Protein 8D27 (pdb70)

Structure (mmCIF, N/CA/C/O backbone):
data_8D27
#
_entry.id   8D27
#
_cell.length_a   44.818
_cell.length_b   78.217
_cell.length_c   73.530
_cell.angle_alpha   90.000
_cell.angle_beta   90.030
_cell.angle_gamma   90.000
#
_symmetry.space_group_name_H-M   'P 1 21 1'
#
loop_
_entity.id
_entity.type
_entity.pdbx_description
1 polymer Arginase
2 water water
#
loop_
_atom_site.group_PDB
_atom_site.id
_atom_site.type_symbol
_atom_site.label_a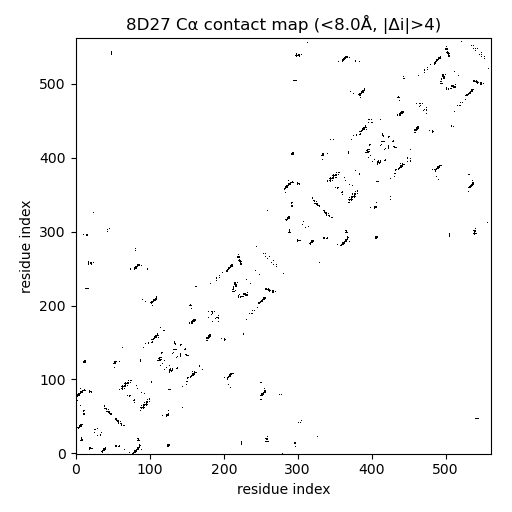tom_id
_atom_site.label_alt_id
_atom_site.label_comp_id
_atom_site.label_asym_id
_atom_site.label_entity_id
_atom_site.label_seq_id
_atom_site.pdbx_PDB_ins_code
_atom_site.Cartn_x
_atom_site.Cartn_y
_atom_site.Cartn_z
_atom_site.occupancy
_atom_site.B_iso_or_equiv
_atom_site.auth_seq_id
_atom_site.auth_comp_id
_atom_site.auth_asym_id
_atom_site.auth_atom_id
_atom_site.pdbx_PDB_model_num
ATOM 1 N N . LYS A 1 5 ? 36.270 24.115 68.757 1.00 32.30 501 LYS A N 1
ATOM 2 C CA . LYS A 1 5 ? 35.388 23.577 67.726 1.00 32.31 501 LYS A CA 1
ATOM 3 C C . LYS A 1 5 ? 34.516 24.684 67.145 1.00 34.80 501 LYS A C 1
ATOM 4 O O . LYS A 1 5 ? 33.953 25.491 67.885 1.00 38.92 501 LYS A O 1
ATOM 9 N N . ASN A 1 6 ? 34.401 24.714 65.817 1.00 36.99 502 ASN A N 1
ATOM 10 C CA . ASN A 1 6 ? 33.734 25.807 65.127 1.00 36.68 502 ASN A CA 1
ATOM 11 C C . ASN A 1 6 ? 32.978 25.292 63.912 1.00 36.34 502 ASN A C 1
ATOM 12 O O . ASN A 1 6 ? 33.292 24.239 63.354 1.00 36.00 502 ASN A O 1
ATOM 23 N N . VAL A 1 7 ? 31.974 26.065 63.507 1.00 33.91 503 VAL A N 1
ATOM 24 C CA . VAL A 1 7 ? 31.318 25.905 62.213 1.00 32.88 503 VAL A CA 1
ATOM 25 C C . VAL A 1 7 ? 30.802 27.273 61.788 1.00 32.03 503 VAL A C 1
ATOM 26 O O . VAL A 1 7 ? 30.075 27.932 62.537 1.00 29.29 503 VAL A O 1
ATOM 39 N N . LEU A 1 8 ? 31.190 27.706 60.592 1.00 30.43 504 LEU A N 1
ATOM 40 C CA . LEU A 1 8 ? 30.801 29.006 60.063 1.00 29.56 504 LEU A CA 1
ATOM 41 C C . LEU A 1 8 ? 29.620 28.823 59.117 1.00 30.72 504 LEU A C 1
ATOM 42 O O . LEU A 1 8 ? 29.696 28.042 58.158 1.00 31.44 504 LEU A O 1
ATOM 58 N N . ILE A 1 9 ? 28.535 29.542 59.391 1.00 30.13 505 ILE A N 1
ATOM 59 C CA . ILE A 1 9 ? 27.285 29.413 58.654 1.00 31.08 505 ILE A CA 1
ATOM 60 C C . ILE A 1 9 ? 26.848 30.809 58.232 1.00 29.44 505 ILE A C 1
ATOM 61 O O . ILE A 1 9 ? 26.497 31.639 59.078 1.00 27.77 505 ILE A O 1
ATOM 77 N N . GLY A 1 10 ? 26.878 31.070 56.929 1.00 30.06 506 GLY A N 1
ATOM 78 C CA . GLY A 1 10 ? 26.388 32.319 56.392 1.00 27.83 506 GLY A CA 1
ATOM 79 C C . GLY A 1 10 ? 24.937 32.214 55.961 1.00 29.55 506 GLY A C 1
ATOM 80 O O . GLY A 1 10 ? 24.475 31.171 55.512 1.00 28.26 506 GLY A O 1
ATOM 84 N N . VAL A 1 11 ? 24.217 33.320 56.121 1.00 30.38 507 VAL A N 1
ATOM 85 C CA . VAL A 1 11 ? 22.803 33.405 55.779 1.00 30.17 507 VAL A CA 1
ATOM 86 C C . VAL A 1 11 ? 22.646 34.574 54.820 1.00 29.29 507 VAL A C 1
ATOM 87 O O . VAL A 1 11 ? 22.733 35.738 55.232 1.00 29.10 507 VAL A O 1
ATOM 100 N N . GLN A 1 12 ? 22.412 34.271 53.543 1.00 28.92 508 GLN A N 1
ATOM 101 C CA . GLN A 1 12 ? 22.307 35.303 52.514 1.00 27.28 508 GLN A CA 1
ATOM 102 C C . GLN A 1 12 ? 20.869 35.813 52.474 1.00 27.62 508 GLN A C 1
ATOM 103 O O . GLN A 1 12 ? 20.046 35.395 51.657 1.00 26.95 508 GLN A O 1
ATOM 117 N N . THR A 1 13 ? 20.569 36.746 53.376 1.00 28.24 509 THR A N 1
ATOM 118 C CA . THR A 1 13 ? 19.251 37.359 53.402 1.00 27.61 509 THR A CA 1
ATOM 119 C C . THR A 1 13 ? 19.367 38.812 53.831 1.00 28.07 509 THR A C 1
ATOM 120 O O . THR A 1 13 ? 20.326 39.216 54.492 1.00 25.42 509 THR A O 1
ATOM 131 N N . ASN A 1 14 ? 18.366 39.598 53.428 1.00 26.98 510 ASN A N 1
ATOM 132 C CA . ASN A 1 14 ? 18.233 40.983 53.860 1.00 26.15 510 ASN A CA 1
ATOM 133 C C . ASN A 1 14 ? 16.766 41.346 54.056 1.00 24.80 510 ASN A C 1
ATOM 134 O O . ASN A 1 14 ? 16.433 42.535 54.127 1.00 24.53 510 ASN A O 1
ATOM 145 N N . LEU A 1 15 ? 15.885 40.351 54.143 1.00 27.42 511 LEU A N 1
ATOM 146 C CA . LEU A 1 15 ? 14.451 40.584 54.243 1.00 27.73 511 LEU A CA 1
ATOM 147 C C . LEU A 1 15 ? 14.027 41.065 55.622 1.00 26.95 511 LEU A C 1
ATOM 148 O O . LEU A 1 15 ? 12.830 41.284 55.846 1.00 25.82 511 LEU A O 1
ATOM 164 N N . GLY A 1 16 ? 14.968 41.223 56.546 1.00 27.65 512 GLY A N 1
ATOM 165 C CA . GLY A 1 16 ? 14.686 41.887 57.798 1.00 27.34 512 GLY A CA 1
ATOM 166 C C . GLY A 1 16 ? 14.961 43.371 57.688 1.00 29.56 512 GLY A C 1
ATOM 167 O O . GLY A 1 16 ? 14.148 44.192 58.114 1.00 25.79 512 GLY A O 1
ATOM 171 N N . VAL A 1 17 ? 16.107 43.724 57.104 1.00 25.48 513 VAL A N 1
ATOM 172 C CA . VAL A 1 17 ? 16.460 45.131 56.958 1.00 25.73 513 VAL A CA 1
ATOM 173 C C . VAL A 1 17 ? 15.801 45.734 55.725 1.00 24.55 513 VAL A C 1
ATOM 174 O O . VAL A 1 17 ? 15.550 46.945 55.680 1.00 23.64 513 VAL A O 1
ATOM 187 N N . ASN A 1 18 ? 15.508 44.916 54.714 1.00 25.62 514 ASN A N 1
ATOM 188 C CA . ASN A 1 18 ? 14.850 45.382 53.495 1.00 24.33 514 ASN A CA 1
ATOM 189 C C . ASN A 1 18 ? 15.638 46.527 52.858 1.00 24.89 514 ASN A C 1
ATOM 190 O O . ASN A 1 18 ? 15.093 47.569 52.493 1.00 24.13 514 ASN A O 1
ATOM 201 N N . LYS A 1 19 ? 16.947 46.325 52.746 1.00 26.68 515 LYS A N 1
ATOM 202 C CA . LYS A 1 19 ? 17.832 47.200 51.995 1.00 26.45 515 LYS A CA 1
ATOM 203 C C . LYS A 1 19 ? 18.884 46.280 51.392 1.00 26.75 515 LYS A C 1
ATOM 204 O O . LYS A 1 19 ? 19.326 45.336 52.057 1.00 26.64 515 LYS A O 1
ATOM 223 N N . THR A 1 20 ? 19.275 46.548 50.148 1.00 25.72 516 THR A N 1
ATOM 224 C CA . THR A 1 20 ? 20.102 45.615 49.391 1.00 27.66 516 THR A CA 1
ATOM 225 C C . THR A 1 20 ? 21.570 45.709 49.796 1.00 24.74 516 THR A C 1
ATOM 226 O O . THR A 1 20 ? 22.144 46.801 49.838 1.00 24.55 516 THR A O 1
ATOM 237 N N . GLY A 1 21 ? 22.179 44.556 50.078 1.00 26.08 517 GLY A N 1
ATOM 238 C CA . GLY A 1 21 ? 23.592 44.503 50.390 1.00 27.19 517 GLY A CA 1
ATOM 239 C C . GLY A 1 21 ? 23.987 43.360 51.304 1.00 25.88 517 GLY A C 1
ATOM 240 O O . GLY A 1 21 ? 24.848 42.548 50.953 1.00 25.61 517 GLY A O 1
ATOM 244 N N . THR A 1 22 ? 23.361 43.282 52.482 1.00 28.03 518 THR A N 1
ATOM 245 C CA . THR A 1 22 ? 23.798 42.319 53.488 1.00 26.59 518 THR A CA 1
ATOM 246 C C . THR A 1 22 ? 23.603 40.875 53.043 1.00 26.11 518 THR A C 1
ATOM 247 O O . THR A 1 22 ? 24.302 39.988 53.546 1.00 25.68 518 THR A O 1
ATOM 258 N N . GLU A 1 23 ? 22.668 40.611 52.126 1.00 26.62 519 GLU A N 1
ATOM 259 C CA . GLU A 1 23 ? 22.499 39.248 51.636 1.00 27.06 519 GLU A CA 1
ATOM 260 C C . GLU A 1 23 ? 23.726 38.773 50.870 1.00 25.84 519 GLU A C 1
ATOM 261 O O . GLU A 1 23 ? 23.927 37.563 50.730 1.00 25.78 519 GLU A O 1
ATOM 273 N N . PHE A 1 24 ? 24.548 39.698 50.381 1.00 26.35 520 PHE A N 1
ATOM 274 C CA . PHE A 1 24 ? 25.816 39.373 49.745 1.00 27.78 520 PHE A CA 1
ATOM 275 C C . PHE A 1 24 ? 26.992 39.529 50.700 1.00 27.00 520 PHE A C 1
ATOM 276 O O . PHE A 1 24 ? 28.146 39.430 50.273 1.00 26.96 520 PHE A O 1
ATOM 293 N N . GLY A 1 25 ? 26.725 39.782 51.978 1.00 26.79 521 GLY A N 1
ATOM 294 C CA . GLY A 1 25 ? 27.763 39.874 52.973 1.00 29.07 521 GLY A CA 1
ATOM 295 C C . GLY A 1 25 ? 28.629 38.633 52.997 1.00 27.95 521 GLY A C 1
ATOM 296 O O . GLY A 1 25 ? 29.837 38.691 52.752 1.00 28.52 521 GLY A O 1
ATOM 300 N N . PRO A 1 26 ? 28.023 37.476 53.281 1.00 26.57 522 PRO A N 1
ATOM 301 C CA . PRO A 1 26 ? 28.811 36.231 53.271 1.00 27.51 522 PRO A CA 1
ATOM 302 C C . PRO A 1 26 ? 29.571 36.041 51.970 1.00 29.13 522 PRO A C 1
ATOM 303 O O . PRO A 1 26 ? 30.761 35.698 51.979 1.00 29.18 522 PRO A O 1
ATOM 314 N N . ASP A 1 27 ? 28.904 36.278 50.840 1.00 28.88 523 ASP A N 1
ATOM 315 C CA . ASP A 1 27 ? 29.546 36.140 49.540 1.00 27.92 523 ASP A CA 1
ATOM 316 C C . ASP A 1 27 ? 30.837 36.946 49.482 1.00 29.07 523 ASP A C 1
ATOM 317 O O . ASP A 1 27 ? 31.920 36.400 49.244 1.00 31.98 523 ASP A O 1
ATOM 326 N N . ASP A 1 28 ? 30.739 38.254 49.727 1.00 28.12 524 ASP A N 1
ATOM 327 C CA . ASP A 1 28 ? 31.912 39.114 49.659 1.00 30.13 524 ASP A CA 1
ATOM 328 C C . ASP A 1 28 ? 33.025 38.645 50.584 1.00 31.75 524 ASP A C 1
ATOM 329 O O . ASP A 1 28 ? 34.188 38.998 50.363 1.00 33.34 524 ASP A O 1
ATOM 338 N N . LEU A 1 29 ? 32.701 37.866 51.613 1.00 32.08 525 LEU A N 1
ATOM 339 C CA . LEU A 1 29 ? 33.724 37.370 52.521 1.00 34.31 525 LEU A CA 1
ATOM 340 C C . LEU A 1 29 ? 34.375 36.094 52.011 1.00 34.17 525 LEU A C 1
ATOM 341 O O . LEU A 1 29 ? 35.576 35.893 52.225 1.00 36.01 525 LEU A O 1
ATOM 357 N N . ILE A 1 30 ? 33.615 35.227 51.336 1.00 36.77 526 ILE A N 1
ATOM 358 C CA . ILE A 1 30 ? 34.228 34.065 50.703 1.00 39.03 526 ILE A CA 1
ATOM 359 C C . ILE A 1 30 ? 35.200 34.515 49.627 1.00 36.41 526 ILE A C 1
ATOM 360 O O . ILE A 1 30 ? 36.246 33.886 49.413 1.00 37.48 526 ILE A O 1
ATOM 376 N N . GLN A 1 31 ? 34.881 35.614 48.946 1.00 37.23 527 GLN A N 1
ATOM 377 C CA . GLN A 1 31 ? 35.719 36.122 47.870 1.00 37.40 527 GLN A CA 1
ATOM 378 C C . GLN A 1 31 ? 36.918 36.890 48.407 1.00 36.78 527 GLN A C 1
ATOM 379 O O . GLN A 1 31 ? 38.053 36.663 47.975 1.00 36.94 527 GLN A O 1
ATOM 393 N N . ALA A 1 32 ? 36.681 37.809 49.344 1.00 34.25 528 ALA A N 1
ATOM 394 C CA . ALA A 1 32 ? 37.742 38.686 49.820 1.00 31.82 528 ALA A CA 1
ATOM 395 C C . ALA A 1 32 ? 38.671 37.991 50.806 1.00 30.74 528 ALA A C 1
ATOM 396 O O . ALA A 1 32 ? 39.859 38.324 50.868 1.00 27.90 528 ALA A O 1
ATOM 403 N N . TYR A 1 33 ? 38.160 37.039 51.581 1.00 34.02 529 TYR A N 1
ATOM 404 C CA . TYR A 1 33 ? 38.957 36.308 52.569 1.00 33.81 529 TYR A CA 1
ATOM 405 C C . TYR A 1 33 ? 38.619 34.828 52.461 1.00 34.17 529 TYR A C 1
ATOM 406 O O . TYR A 1 33 ? 37.948 34.256 53.329 1.00 34.26 529 TYR A O 1
ATOM 424 N N . PRO A 1 34 ? 39.078 34.169 51.392 1.00 34.79 530 PRO A N 1
ATOM 425 C CA . PRO A 1 34 ? 38.715 32.760 51.181 1.00 35.99 530 PRO A CA 1
ATOM 426 C C . PRO A 1 34 ? 39.311 31.838 52.231 1.00 35.27 530 PRO A C 1
ATOM 427 O O . PRO A 1 34 ? 38.616 30.972 52.769 1.00 37.18 530 PRO A O 1
ATOM 438 N N . ASP A 1 35 ? 40.595 32.021 52.542 1.00 33.06 531 ASP A N 1
ATOM 439 C CA . ASP A 1 35 ? 41.247 31.165 53.525 1.00 34.11 531 ASP A CA 1
ATOM 440 C C . ASP A 1 35 ? 40.560 31.212 54.882 1.00 33.53 531 ASP A C 1
ATOM 441 O O . ASP A 1 35 ? 40.856 30.369 55.737 1.00 30.72 531 ASP A O 1
ATOM 450 N N . THR A 1 36 ? 39.649 32.161 55.093 1.00 36.43 532 THR A N 1
ATOM 451 C CA . THR A 1 36 ? 38.854 32.241 56.310 1.00 38.07 532 THR A CA 1
ATOM 452 C C . THR A 1 36 ? 37.415 31.779 56.116 1.00 38.02 532 THR A C 1
ATOM 453 O O . THR A 1 36 ? 36.866 31.113 56.998 1.00 38.42 532 THR A O 1
ATOM 464 N N . PHE A 1 37 ? 36.792 32.099 54.976 1.00 39.53 533 PHE A N 1
ATOM 465 C CA . PHE A 1 37 ? 35.356 31.938 54.812 1.00 41.35 533 PHE A CA 1
ATOM 466 C C . PHE A 1 37 ? 34.926 30.994 53.699 1.00 42.65 533 PHE A C 1
ATOM 467 O O . PHE A 1 37 ? 33.721 30.751 53.561 1.00 41.58 533 PHE A O 1
ATOM 484 N N . ASP A 1 38 ? 35.854 30.461 52.902 1.00 46.36 534 ASP A N 1
ATOM 485 C CA . ASP A 1 38 ? 35.462 29.817 51.650 1.00 47.30 534 ASP A CA 1
ATOM 486 C C . ASP A 1 38 ? 34.772 28.472 51.849 1.00 47.67 534 ASP A C 1
ATOM 487 O O . ASP A 1 38 ? 34.067 28.018 50.940 1.00 47.89 534 ASP A O 1
ATOM 496 N N . GLU A 1 39 ? 34.943 27.826 53.002 1.00 46.16 535 GLU A N 1
ATOM 497 C CA . GLU A 1 39 ? 34.283 26.561 53.291 1.00 46.24 535 GLU A CA 1
ATOM 498 C C . GLU A 1 39 ? 33.027 26.749 54.136 1.00 42.40 535 GLU A C 1
ATOM 499 O O . GLU A 1 39 ? 32.505 25.780 54.696 1.00 40.45 535 GLU A O 1
ATOM 511 N N . MET A 1 40 ? 32.531 27.979 54.215 1.00 41.06 536 MET A N 1
ATOM 512 C CA . MET A 1 40 ? 31.358 28.296 55.020 1.00 37.84 536 MET A CA 1
ATOM 513 C C . MET A 1 40 ? 30.129 27.561 54.505 1.00 34.23 536 MET A C 1
ATOM 514 O O . MET A 1 40 ? 29.887 27.511 53.297 1.00 35.63 536 MET A O 1
ATOM 528 N N . GLU A 1 41 ? 29.361 26.967 55.421 1.00 32.05 537 GLU A N 1
ATOM 529 C CA . GLU A 1 41 ? 28.033 26.485 55.059 1.00 31.64 537 GLU A CA 1
ATOM 530 C C . GLU A 1 41 ? 27.138 27.690 54.798 1.00 30.85 537 GLU A C 1
ATOM 531 O O . GLU A 1 41 ? 27.339 28.757 55.373 1.00 31.13 537 GLU A O 1
ATOM 543 N N . LEU A 1 42 ? 26.150 27.527 53.923 1.00 31.71 538 LEU A N 1
ATOM 544 C CA . LEU A 1 42 ? 25.292 28.639 53.538 1.00 32.23 538 LEU A CA 1
ATOM 545 C C . LEU A 1 42 ? 23.827 28.263 53.714 1.00 31.10 538 LEU A C 1
ATOM 546 O O . LEU A 1 42 ? 23.462 27.085 53.680 1.00 30.95 538 LEU A O 1
ATOM 562 N N . ILE A 1 43 ? 22.996 29.286 53.911 1.00 31.13 539 ILE A N 1
ATOM 563 C CA . ILE A 1 43 ? 21.543 29.144 53.974 1.00 31.40 539 ILE A CA 1
ATOM 564 C C . ILE A 1 43 ? 20.933 30.216 53.079 1.00 28.88 539 ILE A C 1
ATOM 565 O O . ILE A 1 43 ? 21.134 31.414 53.314 1.00 28.60 539 ILE A O 1
ATOM 581 N N . SER A 1 44 ? 20.189 29.790 52.062 1.00 28.64 540 SER A N 1
ATOM 582 C CA . SER A 1 44 ? 19.574 30.692 51.100 1.00 28.68 540 SER A CA 1
ATOM 583 C C . SER A 1 44 ? 18.123 30.979 51.475 1.00 28.89 540 SER A C 1
ATOM 584 O O . SER A 1 44 ? 17.547 30.359 52.372 1.00 28.59 540 SER A O 1
ATOM 592 N N . VAL A 1 45 ? 17.529 31.924 50.757 1.00 30.75 541 VAL A N 1
ATOM 593 C CA . VAL A 1 45 ? 16.155 32.342 51.009 1.00 31.79 541 VAL A CA 1
ATOM 594 C C . VAL A 1 45 ? 15.219 31.499 50.152 1.00 28.50 541 VAL A C 1
ATOM 595 O O . VAL A 1 45 ? 15.299 31.525 48.920 1.00 29.62 541 VAL A O 1
ATOM 608 N N . GLU A 1 46 ? 14.335 30.748 50.806 1.00 27.90 542 GLU A N 1
ATOM 609 C CA . GLU A 1 46 ? 13.237 30.052 50.142 1.00 30.03 542 GLU A CA 1
ATOM 610 C C . GLU A 1 46 ? 12.013 30.956 50.251 1.00 29.33 542 GLU A C 1
ATOM 611 O O . GLU A 1 46 ? 11.324 30.965 51.275 1.00 28.98 542 GLU A O 1
ATOM 623 N N . ARG A 1 47 ? 11.749 31.723 49.196 1.00 30.38 543 ARG A N 1
ATOM 624 C CA . ARG A 1 47 ? 10.702 32.736 49.244 1.00 27.38 543 ARG A CA 1
ATOM 625 C C . ARG A 1 47 ? 9.355 32.109 49.585 1.00 27.94 543 ARG A C 1
ATOM 626 O O . ARG A 1 47 ? 9.055 30.973 49.205 1.00 25.00 543 ARG A O 1
ATOM 647 N N . GLN A 1 48 ? 8.539 32.868 50.319 1.00 28.83 544 GLN A N 1
ATOM 648 C CA . GLN A 1 48 ? 7.278 32.383 50.853 1.00 27.82 544 GLN A CA 1
ATOM 649 C C . GLN A 1 48 ? 6.165 33.379 50.569 1.00 27.27 544 GLN A C 1
ATOM 650 O O . GLN A 1 48 ? 6.399 34.585 50.467 1.00 26.47 544 GLN A O 1
ATOM 664 N N . LYS A 1 49 ? 4.945 32.857 50.459 1.00 28.68 545 LYS A N 1
ATOM 665 C CA . LYS A 1 49 ? 3.770 33.708 50.320 1.00 27.47 545 LYS A CA 1
ATOM 666 C C . LYS A 1 49 ? 3.699 34.679 51.490 1.00 28.87 545 LYS A C 1
ATOM 667 O O . LYS A 1 49 ? 3.842 34.284 52.650 1.00 29.12 545 LYS A O 1
ATOM 686 N N . GLU A 1 50 ? 3.469 35.952 51.182 1.00 28.90 546 GLU A N 1
ATOM 687 C CA . GLU A 1 50 ? 3.469 37.017 52.172 1.00 28.12 546 GLU A CA 1
ATOM 688 C C . GLU A 1 50 ? 2.122 37.729 52.187 1.00 27.29 546 GLU A C 1
ATOM 689 O O . GLU A 1 50 ? 1.267 37.522 51.322 1.00 27.26 546 GLU A O 1
ATOM 701 N N . ASP A 1 51 ? 1.946 38.578 53.196 1.00 29.09 547 ASP A N 1
ATOM 702 C CA . ASP A 1 51 ? 0.836 39.522 53.269 1.00 29.42 547 ASP A CA 1
ATOM 703 C C . ASP A 1 51 ? 1.443 40.913 53.105 1.00 30.44 547 ASP A C 1
ATOM 704 O O . ASP A 1 51 ? 1.721 41.615 54.080 1.00 30.94 547 ASP A O 1
ATOM 713 N N . PHE A 1 52 ? 1.660 41.308 51.851 1.00 29.51 548 PHE A N 1
ATOM 714 C CA . PHE A 1 52 ? 2.271 42.598 51.561 1.00 29.90 548 PHE A CA 1
ATOM 715 C C . PHE A 1 52 ? 1.387 43.769 51.954 1.00 30.17 548 PHE A C 1
ATOM 716 O O . PHE A 1 52 ? 1.804 44.921 51.785 1.00 28.82 548 PHE A O 1
ATOM 733 N N . ASN A 1 53 ? 0.187 43.509 52.462 1.00 32.58 549 ASN A N 1
ATOM 734 C CA . ASN A 1 53 ? -0.621 44.543 53.087 1.00 32.57 549 ASN A CA 1
ATOM 735 C C . ASN A 1 53 ? -0.270 44.744 54.551 1.00 32.26 549 ASN A C 1
ATOM 736 O O . ASN A 1 53 ? -0.595 45.792 55.119 1.00 32.22 549 ASN A O 1
ATOM 747 N N . ASP A 1 54 ? 0.379 43.762 55.172 1.00 28.91 550 ASP A N 1
ATOM 748 C CA . ASP A 1 54 ? 0.919 43.912 56.520 1.00 28.92 550 ASP A CA 1
ATOM 749 C C . ASP A 1 54 ? 2.303 44.532 56.388 1.00 27.23 550 ASP A C 1
ATOM 750 O O . ASP A 1 54 ? 3.310 43.837 56.248 1.00 28.05 550 ASP A O 1
ATOM 759 N N . LYS A 1 55 ? 2.354 45.860 56.426 1.00 26.49 551 LYS A N 1
ATOM 760 C CA . LYS A 1 55 ? 3.595 46.594 56.219 1.00 27.67 551 LYS A CA 1
ATOM 761 C C . LYS A 1 55 ? 4.314 46.916 57.520 1.00 26.74 551 LYS A C 1
ATOM 762 O O . LYS A 1 55 ? 5.308 47.649 57.499 1.00 25.23 551 LYS A O 1
ATOM 781 N N . LYS A 1 56 ? 3.834 46.398 58.646 1.00 28.41 552 LYS A N 1
ATOM 782 C CA . LYS A 1 56 ? 4.544 46.486 59.912 1.00 26.58 552 LYS A CA 1
ATOM 783 C C . LYS A 1 56 ? 5.286 45.201 60.248 1.00 25.46 552 LYS A C 1
ATOM 784 O O . LYS A 1 56 ? 5.962 45.140 61.277 1.00 26.98 552 LYS A O 1
ATOM 803 N N . LEU A 1 57 ? 5.185 44.179 59.396 1.00 26.15 553 LEU A N 1
ATOM 804 C CA . LEU A 1 57 ? 5.798 42.873 59.609 1.00 26.25 553 LEU A CA 1
ATOM 805 C C . LEU A 1 57 ? 6.178 42.330 58.229 1.00 26.74 553 LEU A C 1
ATOM 806 O O . LEU A 1 57 ? 5.641 41.340 57.734 1.00 27.16 553 LEU A O 1
ATOM 822 N N . LYS A 1 58 ? 7.142 42.996 57.596 1.00 26.93 554 LYS A N 1
ATOM 823 C CA . LYS A 1 58 ? 7.439 42.765 56.188 1.00 26.39 554 LYS A CA 1
ATOM 824 C C . LYS A 1 58 ? 8.223 41.475 55.991 1.00 26.84 554 LYS A C 1
ATOM 825 O O . LYS A 1 58 ? 9.225 41.232 56.670 1.00 26.34 554 LYS A O 1
ATOM 844 N N . PHE A 1 59 ? 7.769 40.657 55.043 1.00 26.97 555 PHE A N 1
ATOM 845 C CA . PHE A 1 59 ? 8.368 39.352 54.777 1.00 26.21 555 PHE A CA 1
ATOM 846 C C . PHE A 1 59 ? 8.344 38.486 56.033 1.00 27.52 555 PHE A C 1
ATOM 847 O O . PHE A 1 59 ? 9.359 37.927 56.453 1.00 29.26 555 PHE A O 1
ATOM 864 N N . LYS A 1 60 ? 7.159 38.378 56.636 1.00 28.49 556 LYS A N 1
ATOM 865 C CA . LYS A 1 60 ? 7.013 37.575 57.844 1.00 28.89 556 LYS A CA 1
ATOM 866 C C . LYS A 1 60 ? 7.358 36.117 57.570 1.00 29.35 556 LYS A C 1
ATOM 867 O O . LYS A 1 60 ? 8.269 35.553 58.180 1.00 29.80 556 LYS A O 1
ATOM 886 N N . ASN A 1 61 ? 6.626 35.488 56.651 1.00 30.54 557 ASN A N 1
ATOM 887 C CA . ASN A 1 61 ? 6.765 34.049 56.453 1.00 30.59 557 ASN A CA 1
ATOM 888 C C . ASN A 1 61 ? 8.131 33.691 55.880 1.00 29.72 557 ASN A C 1
ATOM 889 O O . ASN A 1 61 ? 8.710 32.662 56.241 1.00 28.77 557 ASN A O 1
ATOM 900 N N . THR A 1 62 ? 8.672 34.533 54.997 1.00 31.47 558 THR A N 1
ATOM 901 C CA . THR A 1 62 ? 9.981 34.247 54.415 1.00 32.07 558 THR A CA 1
ATOM 902 C C . THR A 1 62 ? 11.080 34.323 55.469 1.00 32.03 558 THR A C 1
ATOM 903 O O . THR A 1 62 ? 11.905 33.408 55.594 1.00 32.44 558 THR A O 1
ATOM 914 N N . VAL A 1 63 ? 11.117 35.424 56.222 1.00 29.91 559 VAL A N 1
ATOM 915 C CA . VAL A 1 63 ? 12.095 35.567 57.294 1.00 29.21 559 VAL A CA 1
ATOM 916 C C . VAL A 1 63 ? 11.923 34.453 58.317 1.00 27.86 559 VAL A C 1
ATOM 917 O O . VAL A 1 63 ? 12.899 33.943 58.879 1.00 28.70 559 VAL A O 1
ATOM 930 N N . LEU A 1 64 ? 10.681 34.038 58.553 1.00 30.33 560 LEU A N 1
ATOM 931 C CA . LEU A 1 64 ? 10.423 32.990 59.532 1.00 28.80 560 LEU A CA 1
ATOM 932 C C . LEU A 1 64 ? 10.954 31.644 59.058 1.00 29.72 560 LEU A C 1
ATOM 933 O O . LEU A 1 64 ? 11.554 30.904 59.842 1.00 30.90 560 LEU A O 1
ATOM 949 N N . ASP A 1 65 ? 10.745 31.304 57.785 1.00 29.10 561 ASP A N 1
ATOM 950 C CA . ASP A 1 65 ? 11.278 30.048 57.263 1.00 30.16 561 ASP A CA 1
ATOM 951 C C . ASP A 1 65 ? 12.802 30.067 57.245 1.00 29.90 561 ASP A C 1
ATOM 952 O O . ASP A 1 65 ? 13.456 29.066 57.581 1.00 30.95 561 ASP A O 1
ATOM 961 N N . THR A 1 66 ? 13.383 31.200 56.852 1.00 28.66 562 THR A N 1
ATOM 962 C CA . THR A 1 66 ? 14.829 31.362 56.923 1.00 29.69 562 THR A CA 1
ATOM 963 C C . THR A 1 66 ? 15.331 31.086 58.334 1.00 30.88 562 THR A C 1
ATOM 964 O O . THR A 1 66 ? 16.280 30.316 58.538 1.00 32.72 562 THR A O 1
ATOM 975 N N . CYS A 1 67 ? 14.689 31.700 59.328 1.00 33.25 563 CYS A N 1
ATOM 976 C CA . CYS A 1 67 ? 15.121 31.517 60.705 1.00 32.79 563 CYS A CA 1
ATOM 977 C C . CYS A 1 67 ? 14.880 30.095 61.188 1.00 32.50 563 CYS A C 1
ATOM 978 O O . CYS A 1 67 ? 15.640 29.597 62.016 1.00 33.30 563 CYS A O 1
ATOM 986 N N . GLU A 1 68 ? 13.842 29.424 60.688 1.00 27.63 564 GLU A N 1
ATOM 987 C CA . GLU A 1 68 ? 13.617 28.032 61.066 1.00 29.08 564 GLU A CA 1
ATOM 988 C C . GLU A 1 68 ? 14.757 27.145 60.579 1.00 33.18 564 GLU A C 1
ATOM 989 O O . GLU A 1 68 ? 15.233 26.263 61.309 1.00 33.18 564 GLU A O 1
ATOM 1001 N N . LYS A 1 69 ? 15.195 27.354 59.337 1.00 32.53 565 LYS A N 1
ATOM 1002 C CA . LYS A 1 69 ? 16.360 26.623 58.843 1.00 33.04 565 LYS A CA 1
ATOM 1003 C C . LYS A 1 69 ? 17.590 26.930 59.694 1.00 34.08 565 LYS A C 1
ATOM 1004 O O . LYS A 1 69 ? 18.329 26.019 60.104 1.00 32.24 565 LYS A O 1
ATOM 1023 N N . ILE A 1 70 ? 17.826 28.219 59.963 1.00 35.13 566 ILE A N 1
ATOM 1024 C CA . ILE A 1 70 ? 18.935 28.603 60.833 1.00 37.72 566 ILE A CA 1
ATOM 1025 C C . ILE A 1 70 ? 18.846 27.859 62.156 1.00 40.70 566 ILE A C 1
ATOM 1026 O O . ILE A 1 70 ? 19.850 27.384 62.690 1.00 35.26 566 ILE A O 1
ATOM 1042 N N . ALA A 1 71 ? 17.638 27.770 62.712 1.00 36.70 567 ALA A N 1
ATOM 1043 C CA . ALA A 1 71 ? 17.453 27.176 64.028 1.00 36.69 567 ALA A CA 1
ATOM 1044 C C . ALA A 1 71 ? 17.801 25.699 64.009 1.00 37.17 567 ALA A C 1
ATOM 1045 O O . ALA A 1 71 ? 18.534 25.213 64.877 1.00 37.21 567 ALA A O 1
ATOM 1052 N N . LYS A 1 72 ? 17.268 24.961 63.036 1.00 37.85 568 LYS A N 1
ATOM 1053 C CA . LYS A 1 72 ? 17.598 23.543 62.944 1.00 36.91 568 LYS A CA 1
ATOM 1054 C C . LYS A 1 72 ? 19.108 23.349 62.842 1.00 34.49 568 LYS A C 1
ATOM 1055 O O . LYS A 1 72 ? 19.691 22.514 63.546 1.00 33.44 568 LYS A O 1
ATOM 1074 N N . ARG A 1 73 ? 19.768 24.136 61.987 1.00 33.99 569 ARG A N 1
ATOM 1075 C CA . ARG A 1 73 ? 21.204 23.934 61.801 1.00 33.82 569 ARG A CA 1
ATOM 1076 C C . ARG A 1 73 ? 21.990 24.298 63.058 1.00 34.14 569 ARG A C 1
ATOM 1077 O O . ARG A 1 73 ? 22.916 23.578 63.445 1.00 33.97 569 ARG A O 1
ATOM 1098 N N . VAL A 1 74 ? 21.635 25.404 63.714 1.00 36.28 570 VAL A N 1
ATOM 1099 C CA . VAL A 1 74 ? 22.362 25.839 64.903 1.00 35.27 570 VAL A CA 1
ATOM 1100 C C . VAL A 1 74 ? 22.161 24.852 66.045 1.00 35.04 570 VAL A C 1
ATOM 1101 O O . VAL A 1 74 ? 23.090 24.565 66.813 1.00 34.37 570 VAL A O 1
ATOM 1114 N N . ASN A 1 75 ? 20.944 24.327 66.186 1.00 34.03 571 ASN A N 1
ATOM 1115 C CA . ASN A 1 75 ? 20.692 23.310 67.197 1.00 35.72 571 ASN A CA 1
ATOM 1116 C C . ASN A 1 75 ? 21.522 22.064 66.926 1.00 34.64 571 ASN A C 1
ATOM 1117 O O . ASN A 1 75 ? 22.141 21.504 67.838 1.00 36.09 571 ASN A O 1
ATOM 1128 N N . GLU A 1 76 ? 21.550 21.611 65.672 1.00 35.94 572 GLU A N 1
ATOM 1129 C CA . GLU A 1 76 ? 22.370 20.451 65.345 1.00 35.12 572 GLU A CA 1
ATOM 1130 C C . GLU A 1 76 ? 23.841 20.726 65.629 1.00 34.86 572 GLU A C 1
ATOM 1131 O O . GLU A 1 76 ? 24.576 19.834 66.069 1.00 32.94 572 GLU A O 1
ATOM 1143 N N . ALA A 1 77 ? 24.285 21.961 65.394 1.00 35.59 573 ALA A N 1
ATOM 1144 C CA . ALA A 1 77 ? 25.684 22.303 65.619 1.00 36.89 573 ALA A CA 1
ATOM 1145 C C . ALA A 1 77 ? 26.035 22.221 67.097 1.00 35.97 573 ALA A C 1
ATOM 1146 O O . ALA A 1 77 ? 26.991 21.538 67.482 1.00 35.69 573 ALA A O 1
ATOM 1153 N N . VAL A 1 78 ? 25.277 22.923 67.943 1.00 35.00 574 VAL A N 1
ATOM 1154 C CA . VAL A 1 78 ? 25.563 22.877 69.374 1.00 33.88 574 VAL A CA 1
ATOM 1155 C C . VAL A 1 78 ? 25.452 21.445 69.885 1.00 33.04 574 VAL A C 1
ATOM 1156 O O . VAL A 1 78 ? 26.246 21.004 70.723 1.00 31.94 574 VAL A O 1
ATOM 1169 N N . ILE A 1 79 ? 24.478 20.691 69.374 1.00 33.89 575 ILE A N 1
ATOM 1170 C CA . ILE A 1 79 ? 24.352 19.287 69.751 1.00 33.48 575 ILE A CA 1
ATOM 1171 C C . ILE A 1 79 ? 25.635 18.535 69.430 1.00 34.28 575 ILE A C 1
ATOM 1172 O O . ILE A 1 79 ? 26.094 17.694 70.212 1.00 34.01 575 ILE A O 1
ATOM 1188 N N . ASP A 1 80 ? 26.226 18.814 68.273 1.00 34.57 576 ASP A N 1
ATOM 1189 C CA . ASP A 1 80 ? 27.455 18.151 67.862 1.00 35.41 576 ASP A CA 1
ATOM 1190 C C . ASP A 1 80 ? 28.681 18.667 68.602 1.00 37.93 576 ASP A C 1
ATOM 1191 O O . ASP A 1 80 ? 29.776 18.132 68.400 1.00 38.38 576 ASP A O 1
ATOM 1200 N N . GLY A 1 81 ? 28.528 19.681 69.448 1.00 37.13 577 GLY A N 1
ATOM 1201 C CA . GLY A 1 81 ? 29.655 20.249 70.154 1.00 41.11 577 GLY A CA 1
ATOM 1202 C C . GLY A 1 81 ? 30.360 21.369 69.431 1.00 42.21 577 GLY A C 1
ATOM 1203 O O . GLY A 1 81 ? 31.505 21.686 69.777 1.00 42.58 577 GLY A O 1
ATOM 1207 N N . TYR A 1 82 ? 29.720 21.980 68.442 1.00 40.22 578 TYR A N 1
ATOM 1208 C CA . TYR A 1 82 ? 30.311 23.069 67.685 1.00 41.16 578 TYR A CA 1
ATOM 1209 C C . TYR A 1 82 ? 29.836 24.411 68.226 1.00 38.26 578 TYR A C 1
ATOM 1210 O O . TYR A 1 82 ? 28.715 24.539 68.725 1.00 37.45 578 TYR A O 1
ATOM 1228 N N . ARG A 1 83 ? 30.704 25.412 68.121 1.00 34.88 579 ARG A N 1
ATOM 1229 C CA . ARG A 1 83 ? 30.314 26.792 68.371 1.00 34.66 579 ARG A CA 1
ATOM 1230 C C . ARG A 1 83 ? 29.937 27.435 67.042 1.00 34.76 579 ARG A C 1
ATOM 1231 O O . ARG A 1 83 ? 30.823 27.880 66.300 1.00 32.11 579 ARG A O 1
ATOM 1252 N N . PRO A 1 84 ? 28.651 27.496 66.694 1.00 33.99 580 PRO A N 1
ATOM 1253 C CA . PRO A 1 84 ? 28.269 28.107 65.410 1.00 31.27 580 PRO A CA 1
ATOM 1254 C C . PRO A 1 84 ? 28.536 29.606 65.405 1.00 28.29 580 PRO A C 1
ATOM 1255 O O . PRO A 1 84 ? 27.992 30.358 66.220 1.00 26.35 580 PRO A O 1
ATOM 1266 N N . ILE A 1 85 ? 29.397 30.026 64.485 1.00 28.83 581 ILE A N 1
ATOM 1267 C CA . ILE A 1 85 ? 29.615 31.430 64.170 1.00 28.29 581 ILE A CA 1
ATOM 1268 C C . ILE A 1 85 ? 28.790 31.729 62.925 1.00 25.88 581 ILE A C 1
ATOM 1269 O O . ILE A 1 85 ? 29.126 31.278 61.826 1.00 24.86 581 ILE A O 1
ATOM 1285 N N . LEU A 1 86 ? 27.705 32.478 63.086 1.00 27.64 582 LEU A N 1
ATOM 1286 C CA . LEU A 1 86 ? 26.783 32.760 61.994 1.00 26.81 582 LEU A CA 1
ATOM 1287 C C . LEU A 1 86 ? 27.074 34.140 61.420 1.00 31.17 582 LEU A C 1
ATOM 1288 O O . LEU A 1 86 ? 26.921 35.155 62.111 1.00 26.29 582 LEU A O 1
ATOM 1304 N N . VAL A 1 87 ? 27.481 34.169 60.154 1.00 26.89 583 VAL A N 1
ATOM 1305 C CA . VAL A 1 87 ? 27.768 35.403 59.433 1.00 26.27 583 VAL A CA 1
ATOM 1306 C C . VAL A 1 87 ? 26.575 35.733 58.550 1.00 25.36 583 VAL A C 1
ATOM 1307 O O . VAL A 1 87 ? 25.866 34.846 58.067 1.00 26.17 583 VAL A O 1
ATOM 1320 N N . GLY A 1 88 ? 26.341 37.025 58.340 1.00 26.97 584 GLY A N 1
ATOM 1321 C CA . GLY A 1 88 ? 25.153 37.451 57.628 1.00 25.29 584 GLY A CA 1
ATOM 1322 C C . GLY A 1 88 ? 25.384 38.614 56.687 1.00 24.73 584 GLY A C 1
ATOM 1323 O O . GLY A 1 88 ? 26.535 38.906 56.353 1.00 24.18 584 GLY A O 1
ATOM 1327 N N . GLY A 1 89 ? 24.321 39.296 56.251 1.00 24.25 585 GLY A N 1
ATOM 1328 C CA . GLY A 1 89 ? 22.957 39.001 56.656 1.00 25.54 585 GLY A CA 1
ATOM 1329 C C . GLY A 1 89 ? 22.472 39.931 57.754 1.00 25.12 585 GLY A C 1
ATOM 1330 O O . GLY A 1 89 ? 23.222 40.238 58.678 1.00 25.28 585 GLY A O 1
ATOM 1334 N N . ASP A 1 90 ? 21.221 40.377 57.660 1.00 27.44 586 ASP A N 1
ATOM 1335 C CA . ASP A 1 90 ? 20.680 41.322 58.627 1.00 27.81 586 ASP A CA 1
ATOM 1336 C C . ASP A 1 90 ? 20.480 40.633 59.978 1.00 27.41 586 ASP A C 1
ATOM 1337 O O . ASP A 1 90 ? 20.733 39.436 60.145 1.00 30.68 586 ASP A O 1
ATOM 1346 N N . HIS A 1 91 ? 20.016 41.407 60.962 1.00 24.72 587 HIS A N 1
ATOM 1347 C CA . HIS A 1 91 ? 20.019 40.938 62.342 1.00 24.30 587 HIS A CA 1
ATOM 1348 C C . HIS A 1 91 ? 18.917 39.933 62.645 1.00 24.15 587 HIS A C 1
ATOM 1349 O O . HIS A 1 91 ? 19.016 39.214 63.647 1.00 26.42 587 HIS A O 1
ATOM 1363 N N . SER A 1 92 ? 17.875 39.861 61.817 1.00 25.55 588 SER A N 1
ATOM 1364 C CA . SER A 1 92 ? 16.791 38.926 62.090 1.00 24.66 588 SER A CA 1
ATOM 1365 C C . SER A 1 92 ? 17.284 37.488 62.186 1.00 24.38 588 SER A C 1
ATOM 1366 O O . SER A 1 92 ? 16.638 36.666 62.845 1.00 25.85 588 SER A O 1
ATOM 1374 N N . ILE A 1 93 ? 18.419 37.167 61.560 1.00 27.49 589 ILE A N 1
ATOM 1375 C CA . ILE A 1 93 ? 18.922 35.799 61.624 1.00 26.18 589 ILE A CA 1
ATOM 1376 C C . ILE A 1 93 ? 19.132 35.381 63.071 1.00 27.58 589 ILE A C 1
ATOM 1377 O O . ILE A 1 93 ? 18.993 34.198 63.413 1.00 28.55 589 ILE A O 1
ATOM 1393 N N . SER A 1 94 ? 19.456 36.339 63.946 1.00 26.94 590 SER A N 1
ATOM 1394 C CA . SER A 1 94 ? 19.659 36.018 65.354 1.00 25.91 590 SER A CA 1
ATOM 1395 C C . SER A 1 94 ? 18.460 35.280 65.927 1.00 26.19 590 SER A C 1
ATOM 1396 O O . SER A 1 94 ? 18.620 34.327 66.698 1.00 27.09 590 SER A O 1
ATOM 1404 N N . LEU A 1 95 ? 17.247 35.700 65.556 1.00 26.42 591 LEU A N 1
ATOM 1405 C CA . LEU A 1 95 ? 16.053 35.017 66.042 1.00 26.46 591 LEU A CA 1
ATOM 1406 C C . LEU A 1 95 ? 16.181 33.511 65.856 1.00 27.27 591 LEU A C 1
ATOM 1407 O O . LEU A 1 95 ? 15.930 32.734 66.783 1.00 28.85 591 LEU A O 1
ATOM 1423 N N . GLY A 1 96 ? 16.595 33.082 64.664 1.00 27.40 592 GLY A N 1
ATOM 1424 C CA . GLY A 1 96 ? 16.710 31.659 64.408 1.00 29.72 592 GLY A CA 1
ATOM 1425 C C . GLY A 1 96 ? 17.898 31.023 65.095 1.00 29.11 592 GLY A C 1
ATOM 1426 O O . GLY A 1 96 ? 17.850 29.844 65.457 1.00 29.80 592 GLY A O 1
ATOM 1430 N N . SER A 1 97 ? 18.976 31.783 65.287 1.00 28.45 593 SER A N 1
ATOM 1431 C CA . SER A 1 97 ? 20.169 31.225 65.912 1.00 27.41 593 SER A CA 1
ATOM 1432 C C . SER A 1 97 ? 19.937 30.969 67.396 1.00 29.30 593 SER A C 1
ATOM 1433 O O . SER A 1 97 ? 20.103 29.842 67.881 1.00 30.12 593 SER A O 1
ATOM 1441 N N . VAL A 1 98 ? 19.536 32.008 68.132 1.00 27.86 594 VAL A N 1
ATOM 1442 C CA . VAL A 1 98 ? 19.350 31.885 69.577 1.00 28.54 594 VAL A CA 1
ATOM 1443 C C . VAL A 1 98 ? 18.404 30.735 69.898 1.00 27.61 594 VAL A C 1
ATOM 1444 O O . VAL A 1 98 ? 18.709 29.867 70.723 1.00 29.33 594 VAL A O 1
ATOM 1457 N N . SER A 1 99 ? 17.233 30.723 69.257 1.00 27.09 595 SER A N 1
ATOM 1458 C CA . SER A 1 99 ? 16.285 29.633 69.463 1.00 26.99 595 SER A CA 1
ATOM 1459 C C . SER A 1 99 ? 16.982 28.281 69.391 1.00 29.34 595 SER A C 1
ATOM 1460 O O . SER A 1 99 ? 16.793 27.422 70.260 1.00 35.37 595 SER A O 1
ATOM 1468 N N . GLY A 1 100 ? 17.814 28.083 68.366 1.00 31.14 596 GLY A N 1
ATOM 1469 C CA . GLY A 1 100 ? 18.474 26.799 68.204 1.00 31.51 596 GLY A CA 1
ATOM 1470 C C . GLY A 1 100 ? 19.309 26.417 69.409 1.00 30.61 596 GLY A C 1
ATOM 1471 O O . GLY A 1 100 ? 19.303 25.262 69.841 1.00 30.73 596 GLY A O 1
ATOM 1475 N N . VAL A 1 101 ? 20.039 27.381 69.968 1.00 30.31 597 VAL A N 1
ATOM 1476 C CA . VAL A 1 101 ? 20.828 27.108 71.163 1.00 31.27 597 VAL A CA 1
ATOM 1477 C C . VAL A 1 101 ? 19.930 27.022 72.392 1.00 30.53 597 VAL A C 1
ATOM 1478 O O . VAL A 1 101 ? 20.255 26.319 73.354 1.00 29.61 597 VAL A O 1
ATOM 1491 N N . SER A 1 102 ? 18.790 27.713 72.377 1.00 30.39 598 SER A N 1
ATOM 1492 C CA . SER A 1 102 ? 17.935 27.756 73.553 1.00 30.60 598 SER A CA 1
ATOM 1493 C C . SER A 1 102 ? 17.180 26.455 73.774 1.00 30.88 598 SER A C 1
ATOM 1494 O O . SER A 1 102 ? 16.726 26.200 74.894 1.00 32.52 598 SER A O 1
ATOM 1502 N N . LEU A 1 103 ? 17.033 25.627 72.742 1.00 30.07 599 LEU A N 1
ATOM 1503 C CA . LEU A 1 103 ? 16.355 24.350 72.931 1.00 31.06 599 LEU A CA 1
ATOM 1504 C C . LEU A 1 103 ? 17.192 23.400 73.775 1.00 31.08 599 LEU A C 1
ATOM 1505 O O . LEU A 1 103 ? 16.638 22.571 74.505 1.00 32.19 599 LEU A O 1
ATOM 1521 N N . GLU A 1 104 ? 18.517 23.507 73.698 1.00 31.18 600 GLU A N 1
ATOM 1522 C CA . GLU A 1 104 ? 19.402 22.644 74.471 1.00 31.46 600 GLU A CA 1
ATOM 1523 C C . GLU A 1 104 ? 19.761 23.253 75.820 1.00 31.54 600 GLU A C 1
ATOM 1524 O O . GLU A 1 104 ? 19.730 22.555 76.840 1.00 31.69 600 GLU A O 1
ATOM 1536 N N . LYS A 1 105 ? 20.084 24.544 75.851 1.00 31.83 601 LYS A N 1
ATOM 1537 C CA . LYS A 1 105 ? 20.612 25.194 77.040 1.00 30.87 601 LYS A CA 1
ATOM 1538 C C . LYS A 1 105 ? 19.898 26.513 77.287 1.00 31.25 601 LYS A C 1
ATOM 1539 O O . LYS A 1 105 ? 19.650 27.279 76.352 1.00 32.05 601 LYS A O 1
ATOM 1558 N N . GLU A 1 106 ? 19.569 26.776 78.548 1.00 30.70 602 GLU A N 1
ATOM 1559 C CA . GLU A 1 106 ? 19.194 28.123 78.957 1.00 30.79 602 GLU A CA 1
ATOM 1560 C C . GLU A 1 106 ? 20.432 29.005 78.862 1.00 30.35 602 GLU A C 1
ATOM 1561 O O . GLU A 1 106 ? 21.429 28.754 79.546 1.00 34.09 602 GLU A O 1
ATOM 1573 N N . ILE A 1 107 ? 20.380 30.028 78.011 1.00 31.44 603 ILE A N 1
ATOM 1574 C CA . ILE A 1 107 ? 21.556 30.824 77.697 1.00 33.18 603 ILE A CA 1
ATOM 1575 C C . ILE A 1 107 ? 21.229 32.305 77.812 1.00 30.65 603 ILE A C 1
ATOM 1576 O O . ILE A 1 107 ? 20.070 32.722 77.754 1.00 27.37 603 ILE A O 1
ATOM 1592 N N . GLY A 1 108 ? 22.285 33.102 77.991 1.00 31.34 604 GLY A N 1
ATOM 1593 C CA . GLY A 1 108 ? 22.179 34.542 77.983 1.00 30.01 604 GLY A CA 1
ATOM 1594 C C . GLY A 1 108 ? 22.644 35.114 76.655 1.00 26.18 604 GLY A C 1
ATOM 1595 O O . GLY A 1 108 ? 23.187 34.416 75.806 1.00 26.33 604 GLY A O 1
ATOM 1599 N N . VAL A 1 109 ? 22.419 36.416 76.487 1.00 24.03 605 VAL A N 1
ATOM 1600 C CA . VAL A 1 109 ? 22.704 37.075 75.218 1.00 25.64 605 VAL A CA 1
ATOM 1601 C C . VAL A 1 109 ? 23.405 38.399 75.483 1.00 24.21 605 VAL A C 1
ATOM 1602 O O . VAL A 1 109 ? 22.855 39.280 76.158 1.00 24.57 605 VAL A O 1
ATOM 1615 N N . LEU A 1 110 ? 24.615 38.535 74.942 1.00 25.01 606 LEU A N 1
ATOM 1616 C CA . LEU A 1 110 ? 25.334 39.803 74.870 1.00 23.82 606 LEU A CA 1
ATOM 1617 C C . LEU A 1 110 ? 25.008 40.420 73.516 1.00 23.40 606 LEU A C 1
ATOM 1618 O O . LEU A 1 110 ? 25.586 40.047 72.492 1.00 23.65 606 LEU A O 1
ATOM 1634 N N . TRP A 1 111 ? 24.070 41.360 73.509 1.00 22.85 607 TRP A N 1
ATOM 1635 C CA . TRP A 1 111 ? 23.522 41.937 72.286 1.00 24.01 607 TRP A CA 1
ATOM 1636 C C . TRP A 1 111 ? 24.285 43.219 71.991 1.00 24.31 607 TRP A C 1
ATOM 1637 O O . TRP A 1 111 ? 23.893 44.306 72.410 1.00 25.15 607 TRP A O 1
ATOM 1658 N N . ILE A 1 112 ? 25.397 43.085 71.275 1.00 24.85 608 ILE A N 1
ATOM 1659 C CA . ILE A 1 112 ? 26.189 44.241 70.872 1.00 26.56 608 ILE A CA 1
ATOM 1660 C C . ILE A 1 112 ? 25.558 44.838 69.621 1.00 26.18 608 ILE A C 1
ATOM 1661 O O . ILE A 1 112 ? 25.449 44.167 68.589 1.00 25.07 608 ILE A O 1
ATOM 1677 N N . SER A 1 113 ? 25.153 46.101 69.707 1.00 26.77 609 SER A N 1
ATOM 1678 C CA . SER A 1 113 ? 24.415 46.744 68.632 1.00 26.31 609 SER A CA 1
ATOM 1679 C C . SER A 1 113 ? 24.273 48.223 68.954 1.00 28.23 609 SER A C 1
ATOM 1680 O O . SER A 1 113 ? 24.443 48.647 70.100 1.00 27.66 609 SER A O 1
ATOM 1688 N N . ALA A 1 114 ? 23.966 49.003 67.913 1.00 28.16 610 ALA A N 1
ATOM 1689 C CA . ALA A 1 114 ? 23.603 50.403 68.094 1.00 29.33 610 ALA A CA 1
ATOM 1690 C C . ALA A 1 114 ? 22.124 50.579 68.413 1.00 28.51 610 ALA A C 1
ATOM 1691 O O . ALA A 1 114 ? 21.726 51.651 68.878 1.00 28.89 610 ALA A O 1
ATOM 1698 N N . HIS A 1 115 ? 21.309 49.553 68.175 1.00 28.09 611 HIS A N 1
ATOM 1699 C CA . HIS A 1 115 ? 19.882 49.589 68.446 1.00 27.53 611 HIS A CA 1
ATOM 1700 C C . HIS A 1 115 ? 19.522 48.465 69.406 1.00 25.72 611 HIS A C 1
ATOM 1701 O O . HIS A 1 115 ? 20.208 47.441 69.475 1.00 24.46 611 HIS A O 1
ATOM 1715 N N . GLY A 1 116 ? 18.436 48.668 70.153 1.00 26.63 612 GLY A N 1
ATOM 1716 C CA . GLY A 1 116 ? 17.927 47.612 71.004 1.00 24.72 612 GLY A CA 1
ATOM 1717 C C . GLY A 1 116 ? 17.275 46.485 70.239 1.00 24.41 612 GLY A C 1
ATOM 1718 O O . GLY A 1 116 ? 17.212 45.360 70.746 1.00 23.08 612 GLY A O 1
ATOM 1722 N N . ASP A 1 117 ? 16.797 46.761 69.027 1.00 25.15 613 ASP A N 1
ATOM 1723 C CA . ASP A 1 117 ? 16.165 45.751 68.187 1.00 25.68 613 ASP A CA 1
ATOM 1724 C C . ASP A 1 117 ? 15.140 44.962 68.993 1.00 24.37 613 ASP A C 1
ATOM 1725 O O . ASP A 1 117 ? 15.096 43.730 68.970 1.00 23.86 613 ASP A O 1
ATOM 1734 N N . MET A 1 118 ? 14.315 45.700 69.729 1.00 25.14 614 MET A N 1
ATOM 1735 C CA . MET A 1 118 ? 13.254 45.132 70.548 1.00 29.78 614 MET A CA 1
ATOM 1736 C C . MET A 1 118 ? 11.895 45.673 70.120 1.00 27.24 614 MET A C 1
ATOM 1737 O O . MET A 1 118 ? 11.002 45.867 70.947 1.00 28.32 614 MET A O 1
ATOM 1751 N N . ASN A 1 119 ? 11.725 45.918 68.825 1.00 28.20 615 ASN A N 1
ATOM 1752 C CA . ASN A 1 119 ? 10.490 46.495 68.331 1.00 31.21 615 ASN A CA 1
ATOM 1753 C C . ASN A 1 119 ? 9.408 45.426 68.199 1.00 28.72 615 ASN A C 1
ATOM 1754 O O . ASN A 1 119 ? 9.665 44.220 68.239 1.00 29.41 615 ASN A O 1
ATOM 1765 N N . THR A 1 120 ? 8.183 45.896 68.024 1.00 30.84 616 THR A N 1
ATOM 1766 C CA . THR A 1 120 ? 6.993 45.074 67.877 1.00 30.83 616 THR A CA 1
ATOM 1767 C C . THR A 1 120 ? 6.146 45.723 66.775 1.00 29.70 616 THR A C 1
ATOM 1768 O O . THR A 1 120 ? 6.329 46.898 66.477 1.00 28.27 616 THR A O 1
ATOM 1779 N N . PRO A 1 121 ? 5.256 44.950 66.152 1.00 30.53 617 PRO A N 1
ATOM 1780 C CA . PRO A 1 121 ? 4.472 45.538 65.047 1.00 30.46 617 PRO A CA 1
ATOM 1781 C C . PRO A 1 121 ? 3.815 46.865 65.386 1.00 31.51 617 PRO A C 1
ATOM 1782 O O . PRO A 1 121 ? 3.617 47.691 64.485 1.00 35.05 617 PRO A O 1
ATOM 1793 N N . GLU A 1 122 ? 3.473 47.106 66.653 1.00 30.39 618 GLU A N 1
ATOM 1794 C CA . GLU A 1 122 ? 2.806 48.346 67.023 1.00 31.47 618 GLU A CA 1
ATOM 1795 C C . GLU A 1 122 ? 3.781 49.464 67.375 1.00 29.39 618 GLU A C 1
ATOM 1796 O O . GLU A 1 122 ? 3.370 50.629 67.418 1.00 27.69 618 GLU A O 1
ATOM 1808 N N . SER A 1 123 ? 5.056 49.148 67.606 1.00 29.98 619 SER A N 1
ATOM 1809 C CA . SER A 1 123 ? 6.061 50.157 67.907 1.00 30.75 619 SER A CA 1
ATOM 1810 C C . SER A 1 123 ? 6.998 50.446 66.746 1.00 29.75 619 SER A C 1
ATOM 1811 O O . SER A 1 123 ? 7.706 51.459 66.781 1.00 32.48 619 SER A O 1
ATOM 1819 N N . THR A 1 124 ? 7.034 49.590 65.731 1.00 28.86 620 THR A N 1
ATOM 1820 C CA . THR A 1 124 ? 7.984 49.760 64.645 1.00 27.77 620 THR A CA 1
ATOM 1821 C C . THR A 1 124 ? 7.566 50.909 63.738 1.00 28.23 620 THR A C 1
ATOM 1822 O O . THR A 1 124 ? 6.383 51.083 63.431 1.00 27.53 620 THR A O 1
ATOM 1833 N N . LEU A 1 125 ? 8.550 51.703 63.321 1.00 26.63 621 LEU A N 1
ATOM 1834 C CA . LEU A 1 125 ? 8.354 52.750 62.330 1.00 28.54 621 LEU A CA 1
ATOM 1835 C C . LEU A 1 125 ? 8.829 52.327 60.945 1.00 26.37 621 LEU A C 1
ATOM 1836 O O . LEU A 1 125 ? 8.985 53.178 60.065 1.00 24.27 621 LEU A O 1
ATOM 1852 N N . THR A 1 126 ? 9.073 51.033 60.741 1.00 24.70 622 THR A N 1
ATOM 1853 C CA . THR A 1 126 ? 9.618 50.539 59.481 1.00 21.83 622 THR A CA 1
ATOM 1854 C C . THR A 1 126 ? 9.051 49.199 59.046 1.00 23.67 622 THR A C 1
ATOM 1855 O O . THR A 1 126 ? 9.070 48.911 57.844 1.00 24.70 622 THR A O 1
ATOM 1866 N N . GLY A 1 127 ? 8.544 48.370 59.952 1.00 23.53 623 GLY A N 1
ATOM 1867 C CA . GLY A 1 127 ? 8.143 47.031 59.581 1.00 23.61 623 GLY A CA 1
ATOM 1868 C C . GLY A 1 127 ? 9.296 46.103 59.304 1.00 25.00 623 GLY A C 1
ATOM 1869 O O . GLY A 1 127 ? 9.076 44.972 58.863 1.00 25.25 623 GLY A O 1
ATOM 1873 N N . ASN A 1 128 ? 10.522 46.547 59.561 1.00 23.75 624 ASN A N 1
ATOM 1874 C CA . ASN A 1 128 ? 11.719 45.770 59.261 1.00 24.87 624 ASN A CA 1
ATOM 1875 C C . ASN A 1 128 ? 11.986 44.801 60.405 1.00 25.67 624 ASN A C 1
ATOM 1876 O O . ASN A 1 128 ? 12.310 45.218 61.522 1.00 25.32 624 ASN A O 1
ATOM 1887 N N . ILE A 1 129 ? 11.854 43.502 60.124 1.00 26.06 625 ILE A N 1
ATOM 1888 C CA . ILE A 1 129 ? 11.985 42.484 61.160 1.00 25.13 625 ILE A CA 1
ATOM 1889 C C . ILE A 1 129 ? 13.390 42.404 61.736 1.00 26.57 625 ILE A C 1
ATOM 1890 O O . ILE A 1 129 ? 13.590 41.746 62.761 1.00 28.05 625 ILE A O 1
ATOM 1906 N N . HIS A 1 130 ? 14.371 43.066 61.123 1.00 26.84 626 HIS A N 1
ATOM 1907 C CA . HIS A 1 130 ? 15.708 43.074 61.705 1.00 25.62 626 HIS A CA 1
ATOM 1908 C C . HIS A 1 130 ? 15.786 43.924 62.966 1.00 26.82 626 HIS A C 1
ATOM 1909 O O . HIS A 1 130 ? 16.766 43.806 63.711 1.00 24.06 626 HIS A O 1
ATOM 1923 N N . GLY A 1 131 ? 14.782 44.756 63.234 1.00 25.22 627 GLY A N 1
ATOM 1924 C CA . GLY A 1 131 ? 14.755 45.546 64.447 1.00 26.86 627 GLY A CA 1
ATOM 1925 C C . GLY A 1 131 ? 13.804 44.986 65.483 1.00 26.39 627 GLY A C 1
ATOM 1926 O O . GLY A 1 131 ? 13.420 45.692 66.421 1.00 26.93 627 GLY A O 1
ATOM 1930 N N . MET A 1 132 ? 13.415 43.716 65.320 1.00 29.66 628 MET A N 1
ATOM 1931 C CA . MET A 1 132 ? 12.530 43.058 66.263 1.00 30.47 628 MET A CA 1
ATOM 1932 C C . MET A 1 132 ? 13.049 41.747 66.858 1.00 28.76 628 MET A C 1
ATOM 1933 O O . MET A 1 132 ? 12.290 41.083 67.575 1.00 27.10 628 MET A O 1
ATOM 1947 N N . PRO A 1 133 ? 14.304 41.327 66.635 1.00 26.65 629 PRO A N 1
ATOM 1948 C CA . PRO A 1 133 ? 14.638 39.941 67.007 1.00 27.01 629 PRO A CA 1
ATOM 1949 C C . PRO A 1 133 ? 14.707 39.709 68.509 1.00 27.40 629 PRO A C 1
ATOM 1950 O O . PRO A 1 133 ? 14.235 38.672 68.988 1.00 25.96 629 PRO A O 1
ATOM 1961 N N . LEU A 1 134 ? 15.291 40.637 69.269 1.00 26.80 630 LEU A N 1
ATOM 1962 C CA . LEU A 1 134 ? 15.437 40.440 70.711 1.00 26.91 630 LEU A CA 1
ATOM 1963 C C . LEU A 1 134 ? 14.075 40.358 71.393 1.00 25.51 630 LEU A C 1
ATOM 1964 O O . LEU A 1 134 ? 13.811 39.446 72.192 1.00 24.78 630 LEU A O 1
ATOM 1980 N N . ALA A 1 135 ? 13.197 41.313 71.084 1.00 28.29 631 ALA A N 1
ATOM 1981 C CA . ALA A 1 135 ? 11.829 41.269 71.584 1.00 26.42 631 ALA A CA 1
ATOM 1982 C C . ALA A 1 135 ? 11.195 39.905 71.336 1.00 26.78 631 ALA A C 1
ATOM 1983 O O . ALA A 1 135 ? 10.703 39.258 72.266 1.00 25.31 631 ALA A O 1
ATOM 1990 N N . LEU A 1 136 ? 11.205 39.447 70.082 1.00 27.89 632 LEU A N 1
ATOM 1991 C CA . LEU A 1 136 ? 10.589 38.163 69.765 1.00 25.97 632 LEU A CA 1
ATOM 1992 C C . LEU A 1 136 ? 11.266 37.018 70.505 1.00 26.19 632 LEU A C 1
ATOM 1993 O O . LEU A 1 136 ? 10.615 36.019 70.834 1.00 25.10 632 LEU A O 1
ATOM 2009 N N . LEU A 1 137 ? 12.568 37.137 70.761 1.00 26.22 633 LEU A N 1
ATOM 2010 C CA . LEU A 1 137 ? 13.270 36.093 71.497 1.00 27.66 633 LEU A CA 1
ATOM 2011 C C . LEU A 1 137 ? 12.818 36.044 72.947 1.00 27.19 633 LEU A C 1
ATOM 2012 O O . LEU A 1 137 ? 12.903 34.991 73.588 1.00 27.26 633 LEU A O 1
ATOM 2028 N N . GLN A 1 138 ? 12.336 37.166 73.480 1.00 25.86 634 GLN A N 1
ATOM 2029 C CA . GLN A 1 138 ? 11.731 37.172 74.807 1.00 25.57 634 GLN A CA 1
ATOM 2030 C C . GLN A 1 138 ? 10.219 36.975 74.777 1.00 26.15 634 GLN A C 1
ATOM 2031 O O . GLN A 1 138 ? 9.585 37.010 75.837 1.00 23.15 634 GLN A O 1
ATOM 2045 N N . GLY A 1 139 ? 9.629 36.780 73.602 1.00 27.39 635 GLY A N 1
ATOM 2046 C CA . GLY A 1 139 ? 8.207 36.545 73.486 1.00 25.40 635 GLY A CA 1
ATOM 2047 C C . GLY A 1 139 ? 7.364 37.745 73.114 1.00 25.99 635 GLY A C 1
ATOM 2048 O O . GLY A 1 139 ? 6.149 37.714 73.343 1.00 26.70 635 GLY A O 1
ATOM 2052 N N . LEU A 1 140 ? 7.958 38.786 72.539 1.00 24.65 636 LEU A N 1
ATOM 2053 C CA . LEU A 1 140 ? 7.258 40.026 72.229 1.00 27.93 636 LEU A CA 1
ATOM 2054 C C . LEU A 1 140 ? 7.133 40.195 70.720 1.00 26.81 636 LEU A C 1
ATOM 2055 O O . LEU A 1 140 ? 8.120 40.050 69.990 1.00 25.75 636 LEU A O 1
ATOM 2071 N N . GLY A 1 141 ? 5.920 40.506 70.258 1.00 28.23 637 GLY A N 1
ATOM 2072 C CA . GLY A 1 141 ? 5.656 40.739 68.855 1.00 31.43 637 GLY A CA 1
ATOM 2073 C C . GLY A 1 141 ? 4.705 39.706 68.278 1.00 32.31 637 GLY A C 1
ATOM 2074 O O . GLY A 1 141 ? 3.813 39.195 68.982 1.00 31.52 637 GLY A O 1
ATOM 2078 N N . ASP A 1 142 ? 4.891 39.402 66.999 1.00 30.70 638 ASP A N 1
ATOM 2079 C CA . ASP A 1 142 ? 4.062 38.411 66.327 1.00 33.36 638 ASP A CA 1
ATOM 2080 C C . ASP A 1 142 ? 4.268 37.037 66.952 1.00 31.88 638 ASP A C 1
ATOM 2081 O O . ASP A 1 142 ? 5.395 36.629 67.244 1.00 30.28 638 ASP A O 1
ATOM 2090 N N . ARG A 1 143 ? 3.163 36.316 67.151 1.00 35.16 639 ARG A N 1
ATOM 2091 C CA . ARG A 1 143 ? 3.238 35.033 67.841 1.00 36.31 639 ARG A CA 1
ATOM 2092 C C . ARG A 1 143 ? 3.972 33.993 67.004 1.00 34.55 639 ARG A C 1
ATOM 2093 O O . ARG A 1 143 ? 4.811 33.251 67.527 1.00 33.22 639 ARG A O 1
ATOM 2114 N N . GLU A 1 144 ? 3.675 33.922 65.705 1.00 34.20 640 GLU A N 1
ATOM 2115 C CA . GLU A 1 144 ? 4.321 32.923 64.858 1.00 34.18 640 GLU A CA 1
ATOM 2116 C C . GLU A 1 144 ? 5.834 33.097 64.858 1.00 32.09 640 GLU A C 1
ATOM 2117 O O . GLU A 1 144 ? 6.581 32.112 64.822 1.00 29.00 640 GLU A O 1
ATOM 2129 N N . LEU A 1 145 ? 6.304 34.344 64.895 1.00 32.37 641 LEU A N 1
ATOM 2130 C CA . LEU A 1 145 ? 7.738 34.592 64.967 1.00 31.95 641 LEU A CA 1
ATOM 2131 C C . LEU A 1 145 ? 8.294 34.259 66.347 1.00 30.83 641 LEU A C 1
ATOM 2132 O O . LEU A 1 145 ? 9.449 33.835 66.463 1.00 29.65 641 LEU A O 1
ATOM 2148 N N . VAL A 1 146 ? 7.495 34.442 67.400 1.00 31.69 642 VAL A N 1
ATOM 2149 C CA . VAL A 1 146 ? 7.934 34.021 68.725 1.00 29.43 642 VAL A CA 1
ATOM 2150 C C . VAL A 1 146 ? 8.040 32.504 68.796 1.00 30.44 642 VAL A C 1
ATOM 2151 O O . VAL A 1 146 ? 8.909 31.966 69.493 1.00 30.30 642 VAL A O 1
ATOM 2164 N N . ASN A 1 147 ? 7.163 31.791 68.089 1.00 30.74 643 ASN A N 1
ATOM 2165 C CA . ASN A 1 147 ? 7.098 30.340 68.141 1.00 31.84 643 ASN A CA 1
ATOM 2166 C C . ASN A 1 147 ? 8.041 29.673 67.150 1.00 30.70 643 ASN A C 1
ATOM 2167 O O . ASN A 1 147 ? 7.881 28.482 66.860 1.00 30.79 643 ASN A O 1
ATOM 2178 N N . CYS A 1 148 ? 9.012 30.411 66.624 1.00 31.03 644 CYS A N 1
ATOM 2179 C CA . CYS A 1 148 ? 9.974 29.825 65.702 1.00 31.13 644 CYS A CA 1
ATOM 2180 C C . CYS A 1 148 ? 10.686 28.650 66.361 1.00 31.47 644 CYS A C 1
ATOM 2181 O O . CYS A 1 148 ? 11.128 28.742 67.510 1.00 31.68 644 CYS A O 1
ATOM 2189 N N . PHE A 1 149 ? 10.777 27.537 65.632 1.00 31.62 645 PHE A N 1
ATOM 2190 C CA . PHE A 1 149 ? 11.493 26.353 66.098 1.00 34.17 645 PHE A CA 1
ATOM 2191 C C . PHE A 1 149 ? 10.701 25.639 67.186 1.00 32.85 645 PHE A C 1
ATOM 2192 O O . PHE A 1 149 ? 10.283 24.493 66.998 1.00 32.28 645 PHE A O 1
ATOM 2209 N N . TYR A 1 150 ? 10.489 26.295 68.326 1.00 32.76 646 TYR A N 1
ATOM 2210 C CA . TYR A 1 150 ? 9.632 25.749 69.369 1.00 31.98 646 TYR A CA 1
ATOM 2211 C C . TYR A 1 150 ? 8.872 26.883 70.041 1.00 32.16 646 TYR A C 1
ATOM 2212 O O . TYR A 1 150 ? 9.239 28.056 69.939 1.00 32.04 646 TYR A O 1
ATOM 2230 N N . GLU A 1 151 ? 7.768 26.501 70.689 1.00 34.48 647 GLU A N 1
ATOM 2231 C CA . GLU A 1 151 ? 6.806 27.456 71.257 1.00 35.96 647 GLU A CA 1
ATOM 2232 C C . GLU A 1 151 ? 7.339 28.304 72.388 1.00 36.26 647 GLU A C 1
ATOM 2233 O O . GLU A 1 151 ? 8.138 27.823 73.155 1.00 36.46 647 GLU A O 1
ATOM 2245 N N . GLY A 1 152 ? 6.919 29.547 72.444 1.00 36.06 648 GLY A N 1
ATOM 2246 C CA . GLY A 1 152 ? 7.208 30.398 73.575 1.00 38.58 648 GLY A CA 1
ATOM 2247 C C . GLY A 1 152 ? 8.548 31.100 73.473 1.00 34.21 648 GLY A C 1
ATOM 2248 O O . GLY A 1 152 ? 9.383 30.820 72.612 1.00 33.11 648 GLY A O 1
ATOM 2252 N N . ALA A 1 153 ? 8.748 32.039 74.395 1.00 33.88 649 ALA A N 1
ATOM 2253 C CA . ALA A 1 153 ? 9.969 32.825 74.427 1.00 31.51 649 ALA A CA 1
ATOM 2254 C C . ALA A 1 153 ? 11.189 31.921 74.566 1.00 30.47 649 ALA A C 1
ATOM 2255 O O . ALA A 1 153 ? 11.111 30.788 75.048 1.00 29.57 649 ALA A O 1
ATOM 2262 N N . LYS A 1 154 ? 12.335 32.447 74.131 1.00 28.86 650 LYS A N 1
ATOM 2263 C CA . LYS A 1 154 ? 13.585 31.705 74.139 1.00 29.45 650 LYS A CA 1
ATOM 2264 C C . LYS A 1 154 ? 14.601 32.236 75.138 1.00 27.23 650 LYS A C 1
ATOM 2265 O O . LYS A 1 154 ? 15.568 31.529 75.441 1.00 25.58 650 LYS A O 1
ATOM 2284 N N . LEU A 1 155 ? 14.407 33.444 75.661 1.00 26.51 651 LEU A N 1
ATOM 2285 C CA . LEU A 1 155 ? 15.370 34.074 76.549 1.00 27.13 651 LEU A CA 1
ATOM 2286 C C . LEU A 1 155 ? 14.678 34.653 77.774 1.00 26.02 651 LEU A C 1
ATOM 2287 O O . LEU A 1 155 ? 13.576 35.200 77.679 1.00 26.69 651 LEU A O 1
ATOM 2303 N N . ASP A 1 156 ? 15.338 34.530 78.925 1.00 31.47 652 ASP A N 1
ATOM 2304 C CA . ASP A 1 156 ? 14.916 35.226 80.135 1.00 27.55 652 ASP A CA 1
ATOM 2305 C C . ASP A 1 156 ? 15.460 36.650 80.097 1.00 26.33 652 ASP A C 1
ATOM 2306 O O . ASP A 1 156 ? 16.678 36.851 80.043 1.00 26.15 652 ASP A O 1
ATOM 2315 N N . SER A 1 157 ? 14.560 37.637 80.134 1.00 26.52 653 SER A N 1
ATOM 2316 C CA . SER A 1 157 ? 14.981 39.034 80.075 1.00 27.47 653 SER A CA 1
ATOM 2317 C C . SER A 1 157 ? 16.105 39.342 81.056 1.00 27.82 653 SER A C 1
ATOM 2318 O O . SER A 1 157 ? 16.881 40.277 80.839 1.00 28.23 653 SER A O 1
ATOM 2326 N N . ARG A 1 158 ? 16.205 38.579 82.149 1.00 28.97 654 ARG A N 1
ATOM 2327 C CA . ARG A 1 158 ? 17.260 38.815 83.127 1.00 28.36 654 ARG A CA 1
ATOM 2328 C C . ARG A 1 158 ? 18.631 38.432 82.593 1.00 27.48 654 ARG A C 1
ATOM 2329 O O . ARG A 1 158 ? 19.641 38.956 83.076 1.00 29.30 654 ARG A O 1
ATOM 2335 N N . ASN A 1 159 ? 18.685 37.545 81.604 1.00 27.69 655 ASN A N 1
ATOM 2336 C CA . ASN A 1 159 ? 19.936 37.012 81.084 1.00 28.15 655 ASN A CA 1
ATOM 2337 C C . ASN A 1 159 ? 20.378 37.707 79.801 1.00 27.81 655 ASN A C 1
ATOM 2338 O O . ASN A 1 159 ? 21.023 37.085 78.951 1.00 28.92 655 ASN A O 1
ATOM 2349 N N . ILE A 1 160 ? 20.044 38.985 79.639 1.00 26.68 656 ILE A N 1
ATOM 2350 C CA . ILE A 1 160 ? 20.341 39.719 78.418 1.00 26.47 656 ILE A CA 1
ATOM 2351 C C . ILE A 1 160 ? 20.997 41.039 78.783 1.00 27.00 656 ILE A C 1
ATOM 2352 O O . ILE A 1 160 ? 20.669 41.655 79.803 1.00 28.28 656 ILE A O 1
ATOM 2368 N N . VAL A 1 161 ? 21.932 41.477 77.939 1.00 28.00 657 VAL A N 1
ATOM 2369 C CA . VAL A 1 161 ? 22.515 42.810 78.071 1.00 26.57 657 VAL A CA 1
ATOM 2370 C C . VAL A 1 161 ? 22.688 43.400 76.679 1.00 25.29 657 VAL A C 1
ATOM 2371 O O . VAL A 1 161 ? 23.493 42.898 75.887 1.00 24.65 657 VAL A O 1
ATOM 2384 N N . ILE A 1 162 ? 21.937 44.461 76.382 1.00 26.08 658 ILE A N 1
ATOM 2385 C CA . ILE A 1 162 ? 22.224 45.278 75.211 1.00 25.27 658 ILE A CA 1
ATOM 2386 C C . ILE A 1 162 ? 23.466 46.111 75.499 1.00 27.21 658 ILE A C 1
ATOM 2387 O O . ILE A 1 162 ? 23.635 46.649 76.602 1.00 26.51 658 ILE A O 1
ATOM 2403 N N . PHE A 1 163 ? 24.347 46.216 74.509 1.00 27.26 659 PHE A N 1
ATOM 2404 C CA . PHE A 1 163 ? 25.681 46.759 74.710 1.00 27.55 659 PHE A CA 1
ATOM 2405 C C . PHE A 1 163 ? 26.031 47.658 73.538 1.00 29.31 659 PHE A C 1
ATOM 2406 O O . PHE A 1 163 ? 26.137 47.188 72.402 1.00 32.10 659 PHE A O 1
ATOM 2423 N N . GLY A 1 164 ? 26.190 48.951 73.816 1.00 29.91 660 GLY A N 1
ATOM 2424 C CA . GLY A 1 164 ? 26.630 49.895 72.808 1.00 33.88 660 GLY A CA 1
ATOM 2425 C C . GLY A 1 164 ? 25.535 50.628 72.075 1.00 32.69 660 GLY A C 1
ATOM 2426 O O . GLY A 1 164 ? 25.782 51.138 70.978 1.00 31.74 660 GLY A O 1
ATOM 2430 N N . ALA A 1 165 ? 24.335 50.709 72.642 1.00 32.17 661 ALA A N 1
ATOM 2431 C CA . ALA A 1 165 ? 23.223 51.347 71.959 1.00 31.01 661 ALA A CA 1
ATOM 2432 C C . ALA A 1 165 ? 23.332 52.866 72.053 1.00 32.14 661 ALA A C 1
ATOM 2433 O O . ALA A 1 165 ? 23.964 53.418 72.958 1.00 31.64 661 ALA A O 1
ATOM 2440 N N . ARG A 1 166 ? 22.746 53.566 71.095 1.00 31.56 662 ARG A N 1
ATOM 2441 C CA . ARG A 1 166 ? 22.731 55.043 71.062 1.00 28.88 662 ARG A CA 1
ATOM 2442 C C . ARG A 1 166 ? 21.480 55.609 70.375 1.00 29.48 662 ARG A C 1
ATOM 2443 O O . ARG A 1 166 ? 21.375 56.827 70.374 1.00 29.61 662 ARG A O 1
ATOM 2464 N N . GLU A 1 167 ? 20.559 54.789 69.844 1.00 37.54 663 GLU A N 1
ATOM 2465 C CA . GLU A 1 167 ? 19.401 55.311 69.119 1.00 37.99 663 GLU A CA 1
ATOM 2466 C C . GLU A 1 167 ? 18.211 54.403 69.394 1.00 38.37 663 GLU A C 1
ATOM 2467 O O . GLU A 1 167 ? 18.168 53.271 68.902 1.00 37.90 663 GLU A O 1
ATOM 2473 N N . ILE A 1 168 ? 17.246 54.899 70.168 1.00 36.32 664 ILE A N 1
ATOM 2474 C CA . ILE A 1 168 ? 16.058 54.131 70.522 1.00 36.70 664 ILE A CA 1
ATOM 2475 C C . ILE A 1 168 ? 14.853 55.055 70.420 1.00 36.33 664 ILE A C 1
ATOM 2476 O O . ILE A 1 168 ? 14.688 55.958 71.249 1.00 37.85 664 ILE A O 1
ATOM 2492 N N . GLU A 1 169 ? 14.013 54.831 69.416 1.00 40.48 665 GLU A N 1
ATOM 2493 C CA . GLU A 1 169 ? 12.741 55.532 69.341 1.00 36.10 665 GLU A CA 1
ATOM 2494 C C . GLU A 1 169 ? 11.948 55.295 70.623 1.00 37.73 665 GLU A C 1
ATOM 2495 O O . GLU A 1 169 ? 12.127 54.291 71.318 1.00 35.28 665 GLU A O 1
ATOM 2507 N N . VAL A 1 170 ? 11.061 56.238 70.936 1.00 36.76 666 VAL A N 1
ATOM 2508 C CA . VAL A 1 170 ? 10.367 56.203 72.220 1.00 42.11 666 VAL A CA 1
ATOM 2509 C C . VAL A 1 170 ? 9.486 54.963 72.325 1.00 36.34 666 VAL A C 1
ATOM 2510 O O . VAL A 1 170 ? 9.414 54.322 73.382 1.00 35.86 666 VAL A O 1
ATOM 2523 N N . GLU A 1 171 ? 8.801 54.602 71.237 1.00 35.14 667 GLU A N 1
ATOM 2524 C CA . GLU A 1 171 ? 7.856 53.492 71.303 1.00 34.45 667 GLU A CA 1
ATOM 2525 C C . GLU A 1 171 ? 8.553 52.140 71.384 1.00 33.00 667 GLU A C 1
ATOM 2526 O O . GLU A 1 171 ? 7.921 51.158 71.788 1.00 33.29 667 GLU A O 1
ATOM 2538 N N . GLU A 1 172 ? 9.829 52.062 71.002 1.00 32.65 668 GLU A N 1
ATOM 2539 C CA . GLU A 1 172 ? 10.635 50.881 71.298 1.00 32.41 668 GLU A CA 1
ATOM 2540 C C . GLU A 1 172 ? 11.165 50.941 72.724 1.00 31.17 668 GLU A C 1
ATOM 2541 O O . GLU A 1 172 ? 11.231 49.917 73.424 1.00 30.24 668 GLU A O 1
ATOM 2553 N N . ARG A 1 173 ? 11.548 52.145 73.155 1.00 32.88 669 ARG A N 1
ATOM 2554 C CA . ARG A 1 173 ? 12.018 52.356 74.515 1.00 32.85 669 ARG A CA 1
ATOM 2555 C C . ARG A 1 173 ? 10.982 51.930 75.542 1.00 31.34 669 ARG A C 1
ATOM 2556 O O . ARG A 1 173 ? 11.345 51.477 76.628 1.00 30.74 669 ARG A O 1
ATOM 2577 N N . LYS A 1 174 ? 9.695 52.061 75.223 1.00 29.36 670 LYS A N 1
ATOM 2578 C CA . LYS A 1 174 ? 8.661 51.650 76.170 1.00 30.33 670 LYS A CA 1
ATOM 2579 C C . LYS A 1 174 ? 8.676 50.138 76.381 1.00 29.70 670 LYS A C 1
ATOM 2580 O O . LYS A 1 174 ? 8.616 49.656 77.523 1.00 31.40 670 LYS A O 1
ATOM 2599 N N . ILE A 1 175 ? 8.729 49.375 75.285 1.00 28.73 671 ILE A N 1
ATOM 2600 C CA . ILE A 1 175 ? 8.884 47.924 75.378 1.00 29.25 671 ILE A CA 1
ATOM 2601 C C . ILE A 1 175 ? 10.098 47.587 76.232 1.00 28.15 671 ILE A C 1
ATOM 2602 O O . ILE A 1 175 ? 10.044 46.757 77.159 1.00 30.60 671 ILE A O 1
ATOM 2618 N N . ILE A 1 176 ? 11.222 48.230 75.915 1.00 29.17 672 ILE A N 1
ATOM 2619 C CA . ILE A 1 176 ? 12.465 47.949 76.625 1.00 27.91 672 ILE A CA 1
ATOM 2620 C C . ILE A 1 176 ? 12.302 48.224 78.115 1.00 28.92 672 ILE A C 1
ATOM 2621 O O . ILE A 1 176 ? 12.764 47.447 78.959 1.00 27.99 672 ILE A O 1
ATOM 2637 N N . GLU A 1 177 ? 11.637 49.327 78.463 1.00 29.94 673 GLU A N 1
ATOM 2638 C CA . GLU A 1 177 ? 11.510 49.698 79.867 1.00 29.90 673 GLU A CA 1
ATOM 2639 C C . GLU A 1 177 ? 10.625 48.716 80.617 1.00 28.93 673 GLU A C 1
ATOM 2640 O O . GLU A 1 177 ? 10.939 48.334 81.749 1.00 31.46 673 GLU A O 1
ATOM 2652 N N . LYS A 1 178 ? 9.515 48.289 80.012 1.00 28.33 674 LYS A N 1
ATOM 2653 C CA . LYS A 1 178 ? 8.664 47.344 80.726 1.00 29.30 674 LYS A CA 1
ATOM 2654 C C . LYS A 1 178 ? 9.368 46.006 80.925 1.00 27.59 674 LYS A C 1
ATOM 2655 O O . LYS A 1 178 ? 9.085 45.301 81.901 1.00 24.42 674 LYS A O 1
ATOM 2674 N N . THR A 1 179 ? 10.296 45.641 80.030 1.00 28.85 675 THR A N 1
ATOM 2675 C CA . THR A 1 179 ? 10.990 44.368 80.218 1.00 28.01 675 THR A CA 1
ATOM 2676 C C . THR A 1 179 ? 12.101 44.429 81.264 1.00 25.98 675 THR A C 1
ATOM 2677 O O . THR A 1 179 ? 12.462 43.388 81.823 1.00 24.22 675 THR A O 1
ATOM 2688 N N . GLY A 1 180 ? 12.654 45.608 81.537 1.00 26.72 676 GLY A N 1
ATOM 2689 C CA . GLY A 1 180 ? 13.724 45.724 82.504 1.00 26.60 676 GLY A CA 1
ATOM 2690 C C . GLY A 1 180 ? 15.075 45.240 82.032 1.00 28.46 676 GLY A C 1
ATOM 2691 O O . GLY A 1 180 ? 15.977 45.068 82.861 1.00 32.27 676 GLY A O 1
ATOM 2695 N N . VAL A 1 181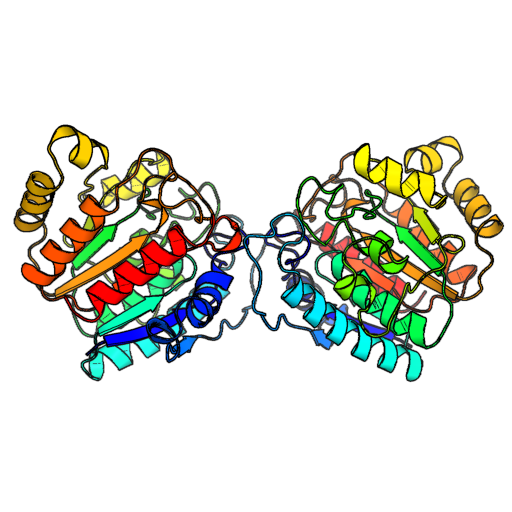 ? 15.248 45.019 80.726 1.00 28.86 677 VAL A N 1
ATOM 2696 C CA . VAL A 1 181 ? 16.530 44.562 80.205 1.00 28.49 677 VAL A CA 1
ATOM 2697 C C . VAL A 1 181 ? 17.604 45.603 80.486 1.00 28.98 677 VAL A C 1
ATOM 2698 O O . VAL A 1 181 ? 17.370 46.815 80.385 1.00 28.46 677 VAL A O 1
ATOM 2711 N N . LYS A 1 182 ? 18.797 45.129 80.841 1.00 30.23 678 LYS A N 1
ATOM 2712 C CA . LYS A 1 182 ? 19.919 46.018 81.111 1.00 30.40 678 LYS A CA 1
ATOM 2713 C C . LYS A 1 182 ? 20.499 46.529 79.799 1.00 28.14 678 LYS A C 1
ATOM 2714 O O . LYS A 1 182 ? 20.756 45.748 78.878 1.00 26.69 678 LYS A O 1
ATOM 2733 N N . ILE A 1 183 ? 20.700 47.842 79.714 1.00 28.13 679 ILE A N 1
ATOM 2734 C CA . ILE A 1 183 ? 21.217 48.487 78.515 1.00 28.50 679 ILE A CA 1
ATOM 2735 C C . ILE A 1 183 ? 22.501 49.210 78.889 1.00 28.85 679 ILE A C 1
ATOM 2736 O O . ILE A 1 183 ? 22.467 50.216 79.610 1.00 29.00 679 ILE A O 1
ATOM 2752 N N . VAL A 1 184 ? 23.630 48.707 78.399 1.00 25.74 680 VAL A N 1
ATOM 2753 C CA . VAL A 1 184 ? 24.889 49.440 78.446 1.00 27.41 680 VAL A CA 1
ATOM 2754 C C . VAL A 1 184 ? 24.932 50.297 77.186 1.00 29.15 680 VAL A C 1
ATOM 2755 O O . VAL A 1 184 ? 25.182 49.799 76.087 1.00 30.73 680 VAL A O 1
ATOM 2768 N N . TYR A 1 185 ? 24.668 51.589 77.342 1.00 29.31 681 TYR A N 1
ATOM 2769 C CA . TYR A 1 185 ? 24.783 52.506 76.222 1.00 29.93 681 TYR A CA 1
ATOM 2770 C C . TYR A 1 185 ? 26.255 52.780 75.923 1.00 30.67 681 TYR A C 1
ATOM 2771 O O . TYR A 1 185 ? 27.133 52.606 76.770 1.00 29.91 681 TYR A O 1
ATOM 2789 N N . TYR A 1 186 ? 26.524 53.197 74.686 1.00 32.29 682 TYR A N 1
ATOM 2790 C CA . TYR A 1 186 ? 27.896 53.521 74.309 1.00 32.24 682 TYR A CA 1
ATOM 2791 C C . TYR A 1 186 ? 28.467 54.612 75.210 1.00 31.86 682 TYR A C 1
ATOM 2792 O O . TYR A 1 186 ? 29.615 54.520 75.672 1.00 31.45 682 TYR A O 1
ATOM 2810 N N . ASP A 1 187 ? 27.675 55.650 75.478 1.00 31.11 683 ASP A N 1
ATOM 2811 C CA . ASP A 1 187 ? 28.115 56.704 76.380 1.00 30.83 683 ASP A CA 1
ATOM 2812 C C . ASP A 1 187 ? 28.365 56.177 77.786 1.00 30.93 683 ASP A C 1
ATOM 2813 O O . ASP A 1 187 ? 29.144 56.782 78.530 1.00 31.67 683 ASP A O 1
ATOM 2822 N N . ASP A 1 188 ? 27.726 55.067 78.167 1.00 29.79 684 ASP A N 1
ATOM 2823 C CA . ASP A 1 188 ? 28.061 54.422 79.431 1.00 30.25 684 ASP A CA 1
ATOM 2824 C C . ASP A 1 188 ? 29.463 53.830 79.374 1.00 30.54 684 ASP A C 1
ATOM 2825 O O . ASP A 1 188 ? 30.264 54.009 80.300 1.00 32.10 684 ASP A O 1
ATOM 2834 N N . ILE A 1 189 ? 29.777 53.116 78.289 1.00 31.41 685 ILE A N 1
ATOM 2835 C CA . ILE A 1 189 ? 31.133 52.613 78.095 1.00 30.06 685 ILE A CA 1
ATOM 2836 C C . ILE A 1 189 ? 32.131 53.754 78.182 1.00 30.23 685 ILE A C 1
ATOM 2837 O O . ILE A 1 189 ? 33.260 53.573 78.653 1.00 30.26 685 ILE A O 1
ATOM 2853 N N . LEU A 1 190 ? 31.735 54.947 77.736 1.00 29.14 686 LEU A N 1
ATOM 2854 C CA . LEU A 1 190 ? 32.661 56.075 77.746 1.00 29.14 686 LEU A CA 1
ATOM 2855 C C . LEU A 1 190 ? 32.831 56.663 79.145 1.00 30.45 686 LEU A C 1
ATOM 2856 O O . LEU A 1 190 ? 33.960 56.851 79.611 1.00 34.43 686 LEU A O 1
ATOM 2872 N N . ARG A 1 191 ? 31.724 56.958 79.828 1.00 29.84 687 ARG A N 1
ATOM 2873 C CA . ARG A 1 191 ? 31.803 57.621 81.126 1.00 32.12 687 ARG A CA 1
ATOM 2874 C C . ARG A 1 191 ? 32.554 56.762 82.139 1.00 36.65 687 ARG A C 1
ATOM 2875 O O . ARG A 1 191 ? 33.541 57.203 82.739 1.00 38.77 687 ARG A O 1
ATOM 2896 N N . LYS A 1 192 ? 32.094 55.527 82.346 1.00 31.81 688 LYS A N 1
ATOM 2897 C CA . LYS A 1 192 ? 32.747 54.644 83.306 1.00 32.65 688 LYS A CA 1
ATOM 2898 C C . LYS A 1 192 ? 34.027 54.053 82.733 1.00 30.03 688 LYS A C 1
ATOM 2899 O O . LYS A 1 192 ? 35.064 54.026 83.405 1.00 34.40 688 LYS A O 1
ATOM 2918 N N . GLY A 1 193 ? 33.969 53.570 81.497 1.00 31.41 689 GLY A N 1
ATOM 2919 C CA . GLY A 1 193 ? 35.109 52.930 80.877 1.00 32.64 689 GLY A CA 1
ATOM 2920 C C . GLY A 1 193 ? 34.794 51.504 80.489 1.00 32.74 689 GLY A C 1
ATOM 2921 O O . GLY A 1 193 ? 33.990 50.842 81.149 1.00 32.95 689 GLY A O 1
ATOM 2925 N N . ILE A 1 194 ? 35.425 51.015 79.421 1.00 32.86 690 ILE A N 1
ATOM 2926 C CA . ILE A 1 194 ? 35.113 49.677 78.928 1.00 34.62 690 ILE A CA 1
ATOM 2927 C C . ILE A 1 194 ? 35.380 48.632 80.007 1.00 35.10 690 ILE A C 1
ATOM 2928 O O . ILE A 1 194 ? 34.571 47.720 80.220 1.00 34.36 690 ILE A O 1
ATOM 2944 N N . ASP A 1 195 ? 36.505 48.755 80.716 1.00 35.95 691 ASP A N 1
ATOM 2945 C CA . ASP A 1 195 ? 36.803 47.820 81.797 1.00 36.08 691 ASP A CA 1
ATOM 2946 C C . ASP A 1 195 ? 35.712 47.849 82.860 1.00 33.94 691 ASP A C 1
ATOM 2947 O O . ASP A 1 195 ? 35.250 46.802 83.329 1.00 30.74 691 ASP A O 1
ATOM 2956 N N . ASN A 1 196 ? 35.282 49.050 83.248 1.00 33.04 692 ASN A N 1
ATOM 2957 C CA . ASN A 1 196 ? 34.332 49.176 84.347 1.00 34.91 692 ASN A CA 1
ATOM 2958 C C . ASN A 1 196 ? 32.954 48.665 83.953 1.00 34.72 692 ASN A C 1
ATOM 2959 O O . ASN A 1 196 ? 32.304 47.952 84.728 1.00 33.87 692 ASN A O 1
ATOM 2970 N N . VAL A 1 197 ? 32.485 49.026 82.761 1.00 35.33 693 VAL A N 1
ATOM 2971 C CA . VAL A 1 197 ? 31.185 48.534 82.330 1.00 35.75 693 VAL A CA 1
ATOM 2972 C C . VAL A 1 197 ? 31.236 47.026 82.130 1.00 34.58 693 VAL A C 1
ATOM 2973 O O . VAL A 1 197 ? 30.245 46.326 82.366 1.00 33.34 693 VAL A O 1
ATOM 2986 N N . LEU A 1 198 ? 32.388 46.489 81.725 1.00 36.37 694 LEU A N 1
ATOM 2987 C CA . LEU A 1 198 ? 32.491 45.042 81.578 1.00 35.53 694 LEU A CA 1
ATOM 2988 C C . LEU A 1 198 ? 32.484 44.344 82.932 1.00 34.76 694 LEU A C 1
ATOM 2989 O O . LEU A 1 198 ? 31.940 43.242 83.058 1.00 33.47 694 LEU A O 1
ATOM 3005 N N . ASP A 1 199 ? 33.074 44.964 83.956 1.00 35.29 695 ASP A N 1
ATOM 3006 C CA . ASP A 1 199 ? 32.948 44.420 85.305 1.00 33.49 695 ASP A CA 1
ATOM 3007 C C . ASP A 1 199 ? 31.497 44.463 85.771 1.00 31.04 695 ASP A C 1
ATOM 3008 O O . ASP A 1 199 ? 31.003 43.514 86.391 1.00 30.08 695 ASP A O 1
ATOM 3017 N N . GLU A 1 200 ? 30.801 45.568 85.488 1.00 31.51 696 GLU A N 1
ATOM 3018 C CA . GLU A 1 200 ? 29.372 45.636 85.770 1.00 32.59 696 GLU A CA 1
ATOM 3019 C C . GLU A 1 200 ? 28.629 44.486 85.105 1.00 30.63 696 GLU A C 1
ATOM 3020 O O . GLU A 1 200 ? 27.723 43.892 85.698 1.00 30.69 696 GLU A O 1
ATOM 3032 N N . VAL A 1 201 ? 28.985 44.177 83.859 1.00 31.28 697 VAL A N 1
ATOM 3033 C CA . VAL A 1 201 ? 28.323 43.096 83.137 1.00 30.77 697 VAL A CA 1
ATOM 3034 C C . VAL A 1 201 ? 28.621 41.754 83.799 1.00 30.55 697 VAL A C 1
ATOM 3035 O O . VAL A 1 201 ? 27.724 40.929 83.997 1.00 32.17 697 VAL A O 1
ATOM 3048 N N . LYS A 1 202 ? 29.892 41.511 84.129 1.00 30.39 698 LYS A N 1
ATOM 3049 C CA . LYS A 1 202 ? 30.241 40.315 84.890 1.00 32.11 698 LYS A CA 1
ATOM 3050 C C . LYS A 1 202 ? 29.360 40.189 86.124 1.00 30.99 698 LYS A C 1
ATOM 3051 O O . LYS A 1 202 ? 28.845 39.108 86.429 1.00 31.73 698 LYS A O 1
ATOM 3070 N N . ASP A 1 203 ? 29.169 41.297 86.839 1.00 30.68 699 ASP A N 1
ATOM 3071 C CA . ASP A 1 203 ? 28.401 41.257 88.076 1.00 31.06 699 ASP A CA 1
ATOM 3072 C C . ASP A 1 203 ? 26.926 40.993 87.807 1.00 31.89 699 ASP A C 1
ATOM 3073 O O . ASP A 1 203 ? 26.271 40.276 88.572 1.00 38.26 699 ASP A O 1
ATOM 3082 N N . TYR A 1 204 ? 26.385 41.566 86.732 1.00 33.64 700 TYR A N 1
ATOM 3083 C CA . TYR A 1 204 ? 24.956 41.434 86.473 1.00 32.97 700 TYR A CA 1
ATOM 3084 C C . TYR A 1 204 ? 24.623 40.078 85.861 1.00 31.99 700 TYR A C 1
ATOM 3085 O O . TYR A 1 204 ? 23.722 39.380 86.337 1.00 32.31 700 TYR A O 1
ATOM 3103 N N . LEU A 1 205 ? 25.331 39.690 84.806 1.00 31.59 701 LEU A N 1
ATOM 3104 C CA . LEU A 1 205 ? 25.090 38.413 84.150 1.00 31.33 701 LEU A CA 1
ATOM 3105 C C . LEU A 1 205 ? 25.923 37.335 84.830 1.00 32.09 701 LEU A C 1
ATOM 3106 O O . LEU A 1 205 ? 27.155 37.415 84.854 1.00 35.88 701 LEU A O 1
ATOM 3122 N N . LYS A 1 206 ? 25.246 36.334 85.381 1.00 33.59 702 LYS A N 1
ATOM 3123 C CA . LYS A 1 206 ? 25.901 35.227 86.054 1.00 37.86 702 LYS A CA 1
ATOM 3124 C C . LYS A 1 206 ? 25.640 33.894 85.370 1.00 42.69 702 LYS A C 1
ATOM 3125 O O . LYS A 1 206 ? 26.213 32.880 85.784 1.00 44.74 702 LYS A O 1
ATOM 3144 N N . ILE A 1 207 ? 24.799 33.866 84.333 1.00 43.77 703 ILE A N 1
ATOM 3145 C CA . ILE A 1 207 ? 24.528 32.618 83.633 1.00 49.09 703 ILE A CA 1
ATOM 3146 C C . ILE A 1 207 ? 25.809 32.136 82.966 1.00 47.87 703 ILE A C 1
ATOM 3147 O O . ILE A 1 207 ? 26.557 32.920 82.366 1.00 44.16 703 ILE A O 1
ATOM 3163 N N . ASP A 1 208 ? 26.072 30.836 83.072 1.00 53.86 704 ASP A N 1
ATOM 3164 C CA . ASP A 1 208 ? 27.314 30.251 82.568 1.00 55.99 704 ASP A CA 1
ATOM 3165 C C . ASP A 1 208 ? 27.149 29.715 81.147 1.00 55.19 704 ASP A C 1
ATOM 3166 O O . ASP A 1 208 ? 27.559 28.600 80.826 1.00 59.35 704 ASP A O 1
ATOM 3175 N N . ASN A 1 209 ? 26.544 30.531 80.282 1.00 48.21 705 ASN A N 1
ATOM 3176 C CA . ASN A 1 209 ? 26.338 30.196 78.877 1.00 42.92 705 ASN A CA 1
ATOM 3177 C C . ASN A 1 209 ? 25.943 31.457 78.116 1.00 38.90 705 ASN A C 1
ATOM 3178 O O . ASN A 1 209 ? 24.853 31.996 78.338 1.00 34.73 705 ASN A O 1
ATOM 3189 N N . LEU A 1 210 ? 26.803 31.937 77.222 1.00 34.51 706 LEU A N 1
ATOM 3190 C CA . LEU A 1 210 ? 26.596 33.221 76.569 1.00 32.73 706 LEU A CA 1
ATOM 3191 C C . LEU A 1 210 ? 26.548 33.068 75.057 1.00 31.49 706 LEU A C 1
ATOM 3192 O O . LEU A 1 210 ? 27.309 32.293 74.470 1.00 29.16 706 LEU A O 1
ATOM 3208 N N . HIS A 1 211 ? 25.641 33.818 74.436 1.00 27.82 707 HIS A N 1
ATOM 3209 C CA . HIS A 1 211 ? 25.569 33.951 72.988 1.00 26.11 707 HIS A CA 1
ATOM 3210 C C . HIS A 1 211 ? 25.779 35.419 72.647 1.00 25.56 707 HIS A C 1
ATOM 3211 O O . HIS A 1 211 ? 24.981 36.272 73.050 1.00 24.82 707 HIS A O 1
ATOM 3225 N N . ILE A 1 212 ? 26.848 35.712 71.925 1.00 25.49 708 ILE A N 1
ATOM 3226 C CA . ILE A 1 212 ? 27.120 37.071 71.480 1.00 25.73 708 ILE A CA 1
ATOM 3227 C C . ILE A 1 212 ? 26.417 37.289 70.149 1.00 23.83 708 ILE A C 1
ATOM 3228 O O . ILE A 1 212 ? 26.255 36.365 69.349 1.00 23.24 708 ILE A O 1
ATOM 3244 N N . SER A 1 213 ? 25.998 38.526 69.907 1.00 22.29 709 SER A N 1
ATOM 3245 C CA . SER A 1 213 ? 25.352 38.877 68.646 1.00 24.17 709 SER A CA 1
ATOM 3246 C C . SER A 1 213 ? 25.767 40.298 68.297 1.00 24.66 709 SER A C 1
ATOM 3247 O O . SER A 1 213 ? 25.412 41.242 69.010 1.00 22.72 709 SER A O 1
ATOM 3255 N N . ILE A 1 214 ? 26.517 40.444 67.207 1.00 23.86 710 ILE A N 1
ATOM 3256 C CA . ILE A 1 214 ? 27.093 41.721 66.809 1.00 23.36 710 ILE A CA 1
ATOM 3257 C C . ILE A 1 214 ? 26.279 42.298 65.662 1.00 23.94 710 ILE A C 1
ATOM 3258 O O . ILE A 1 214 ? 25.956 41.591 64.700 1.00 29.07 710 ILE A O 1
ATOM 3274 N N . ASP A 1 215 ? 25.955 43.582 65.763 1.00 23.39 711 ASP A N 1
ATOM 3275 C CA . ASP A 1 215 ? 25.443 44.370 64.651 1.00 25.41 711 ASP A CA 1
ATOM 3276 C C . ASP A 1 215 ? 26.545 45.333 64.236 1.00 26.97 711 ASP A C 1
ATOM 3277 O O . ASP A 1 215 ? 26.956 46.187 65.030 1.00 28.46 711 ASP A O 1
ATOM 3286 N N . MET A 1 216 ? 27.025 45.194 63.001 1.00 28.05 712 MET A N 1
ATOM 3287 C CA . MET A 1 216 ? 28.160 45.997 62.567 1.00 28.70 712 MET A CA 1
ATOM 3288 C C . MET A 1 216 ? 27.877 47.491 62.656 1.00 29.32 712 MET A C 1
ATOM 3289 O O . MET A 1 216 ? 28.821 48.288 62.639 1.00 29.38 712 MET A O 1
ATOM 3303 N N . ASN A 1 217 ? 26.606 47.891 62.756 1.00 28.82 713 ASN A N 1
ATOM 3304 C CA . ASN A 1 217 ? 26.287 49.304 62.929 1.00 27.49 713 ASN A CA 1
ATOM 3305 C C . ASN A 1 217 ? 26.583 49.793 64.340 1.00 27.95 713 ASN A C 1
ATOM 3306 O O . ASN A 1 217 ? 26.483 50.999 64.594 1.00 28.63 713 ASN A O 1
ATOM 3317 N N . VAL A 1 218 ? 26.933 48.889 65.258 1.00 34.91 714 VAL A N 1
ATOM 3318 C CA . VAL A 1 218 ? 27.422 49.305 66.568 1.00 28.27 714 VAL A CA 1
ATOM 3319 C C . VAL A 1 218 ? 28.725 50.074 66.422 1.00 30.09 714 VAL A C 1
ATOM 3320 O O . VAL A 1 218 ? 29.018 50.977 67.216 1.00 28.96 714 VAL A O 1
ATOM 3333 N N . PHE A 1 219 ? 29.525 49.732 65.414 1.00 30.40 715 PHE A N 1
ATOM 3334 C CA . PHE A 1 219 ? 30.768 50.432 65.151 1.00 28.20 715 PHE A CA 1
ATOM 3335 C C . PHE A 1 219 ? 30.494 51.843 64.643 1.00 29.09 715 PHE A C 1
ATOM 3336 O O . PHE A 1 219 ? 29.403 52.164 64.161 1.00 31.60 715 PHE A O 1
ATOM 3353 N N . ASP A 1 220 ? 31.508 52.690 64.748 1.00 27.94 716 ASP A N 1
ATOM 3354 C CA . ASP A 1 220 ? 31.399 54.034 64.208 1.00 28.86 716 ASP A CA 1
ATOM 3355 C C . ASP A 1 220 ? 31.429 53.976 62.684 1.00 31.68 716 ASP A C 1
ATOM 3356 O O . ASP A 1 220 ? 32.254 53.261 62.107 1.00 31.84 716 ASP A O 1
ATOM 3365 N N . PRO A 1 221 ? 30.542 54.707 62.003 1.00 32.47 717 PRO A N 1
ATOM 3366 C CA . PRO A 1 221 ? 30.544 54.662 60.530 1.00 31.65 717 PRO A CA 1
ATOM 3367 C C . PRO A 1 221 ? 31.897 54.964 59.912 1.00 31.47 717 PRO A C 1
ATOM 3368 O O . PRO A 1 221 ? 32.212 54.433 58.840 1.00 32.55 717 PRO A O 1
ATOM 3379 N N . GLU A 1 222 ? 32.709 55.807 60.552 1.00 32.98 718 GLU A N 1
ATOM 3380 C CA . GLU A 1 222 ? 34.030 56.116 60.026 1.00 35.50 718 GLU A CA 1
ATOM 3381 C C . GLU A 1 222 ? 34.997 54.948 60.162 1.00 34.03 718 GLU A C 1
ATOM 3382 O O . GLU A 1 222 ? 36.069 54.979 59.549 1.00 42.30 718 GLU A O 1
ATOM 3394 N N . ILE A 1 223 ? 34.646 53.927 60.939 1.00 35.23 719 ILE A N 1
ATOM 3395 C CA . ILE A 1 223 ? 35.480 52.741 61.086 1.00 34.39 719 ILE A CA 1
ATOM 3396 C C . ILE A 1 223 ? 34.858 51.609 60.281 1.00 33.47 719 ILE A C 1
ATOM 3397 O O . ILE A 1 223 ? 35.561 50.721 59.785 1.00 32.17 719 ILE A O 1
ATOM 3413 N N . ALA A 1 224 ? 33.535 51.641 60.139 1.00 31.91 720 ALA A N 1
ATOM 3414 C CA . ALA A 1 224 ? 32.784 50.574 59.479 1.00 30.47 720 ALA A CA 1
ATOM 3415 C C . ALA A 1 224 ? 31.637 51.195 58.699 1.00 33.50 720 ALA A C 1
ATOM 3416 O O . ALA A 1 224 ? 30.486 51.200 59.151 1.00 30.41 720 ALA A O 1
ATOM 3423 N N . PRO A 1 225 ? 31.920 51.744 57.514 1.00 33.74 721 PRO A N 1
ATOM 3424 C CA . PRO A 1 225 ? 30.825 52.242 56.664 1.00 32.97 721 PRO A CA 1
ATOM 3425 C C . PRO A 1 225 ? 29.926 51.143 56.120 1.00 29.36 721 PRO A C 1
ATOM 3426 O O . PRO A 1 225 ? 28.781 51.432 55.752 1.00 26.64 721 PRO A O 1
ATOM 3437 N N . GLY A 1 226 ? 30.400 49.898 56.072 1.00 28.42 722 GLY A N 1
ATOM 3438 C CA . GLY A 1 226 ? 29.661 48.812 55.460 1.00 28.78 722 GLY A CA 1
ATOM 3439 C C . GLY A 1 226 ? 28.495 48.308 56.280 1.00 28.09 722 GLY A C 1
ATOM 3440 O O . GLY A 1 226 ? 28.536 47.194 56.812 1.00 29.23 722 GLY A O 1
ATOM 3444 N N . VAL A 1 227 ? 27.444 49.114 56.385 1.00 27.76 723 VAL A N 1
ATOM 3445 C CA . VAL A 1 227 ? 26.243 48.740 57.113 1.00 27.39 723 VAL A CA 1
ATOM 3446 C C . VAL A 1 227 ? 25.036 49.300 56.375 1.00 27.63 723 VAL A C 1
ATOM 3447 O O . VAL A 1 227 ? 25.120 50.326 55.690 1.00 27.90 723 VAL A O 1
ATOM 3460 N N . SER A 1 228 ? 23.917 48.610 56.475 1.00 28.79 724 SER A N 1
ATOM 3461 C CA . SER A 1 228 ? 22.642 48.990 55.836 1.00 29.40 724 SER A CA 1
ATOM 3462 C C . SER A 1 228 ? 22.061 50.211 56.546 1.00 32.16 724 SER A C 1
ATOM 3463 O O . SER A 1 228 ? 21.672 51.132 55.827 1.00 30.16 724 SER A O 1
ATOM 3471 N N . VAL A 1 229 ? 22.010 50.207 57.889 1.00 36.21 725 VAL A N 1
ATOM 3472 C CA . VAL A 1 229 ? 21.482 51.306 58.698 1.00 37.65 725 VAL A CA 1
ATOM 3473 C C . VAL A 1 229 ? 22.615 51.880 59.545 1.00 36.49 725 VAL A C 1
ATOM 3474 O O . VAL A 1 229 ? 22.839 51.422 60.675 1.00 36.18 725 VAL A O 1
ATOM 3487 N N . PRO A 1 230 ? 23.349 52.877 59.050 1.00 32.70 726 PRO A N 1
ATOM 3488 C CA . PRO A 1 230 ? 24.468 53.425 59.831 1.00 32.24 726 PRO A CA 1
ATOM 3489 C C . PRO A 1 230 ? 23.988 54.289 60.990 1.00 31.77 726 PRO A C 1
ATOM 3490 O O . PRO A 1 230 ? 23.057 55.084 60.850 1.00 32.48 726 PRO A O 1
ATOM 3501 N N . VAL A 1 231 ? 24.645 54.134 62.138 1.00 31.72 727 VAL A N 1
ATOM 3502 C CA . VAL A 1 231 ? 24.357 54.914 63.335 1.00 30.94 727 VAL A CA 1
ATOM 3503 C C . VAL A 1 231 ? 25.638 55.626 63.746 1.00 30.44 727 VAL A C 1
ATOM 3504 O O . VAL A 1 231 ? 26.684 54.985 63.904 1.00 2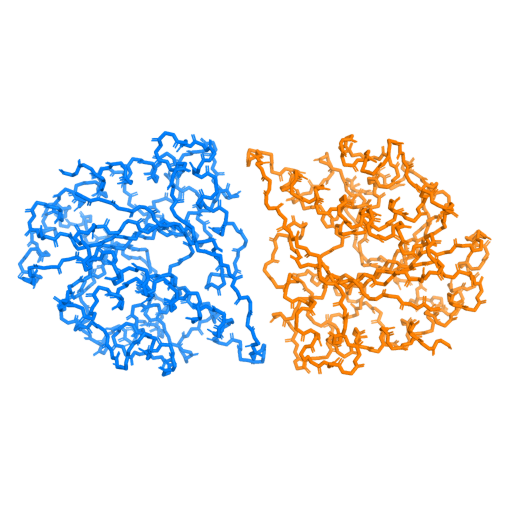9.48 727 VAL A O 1
ATOM 3517 N N . ARG A 1 232 ? 25.558 56.943 63.915 1.00 31.09 728 ARG A N 1
ATOM 3518 C CA . ARG A 1 232 ? 26.753 57.760 64.079 1.00 29.88 728 ARG A CA 1
ATOM 3519 C C . ARG A 1 232 ? 27.259 57.725 65.519 1.00 30.76 728 ARG A C 1
ATOM 3520 O O . ARG A 1 232 ? 26.492 57.539 66.467 1.00 31.00 728 ARG A O 1
ATOM 3541 N N . ARG A 1 233 ? 28.576 57.901 65.671 1.00 30.54 729 ARG A N 1
ATOM 3542 C CA . ARG A 1 233 ? 29.239 57.902 66.973 1.00 30.59 729 ARG A CA 1
ATOM 3543 C C . ARG A 1 233 ? 29.146 56.528 67.628 1.00 30.27 729 ARG A C 1
ATOM 3544 O O . ARG A 1 233 ? 28.425 56.351 68.616 1.00 31.07 729 ARG A O 1
ATOM 3565 N N . GLY A 1 234 ? 29.881 55.556 67.089 1.00 30.86 730 GLY A N 1
ATOM 3566 C CA . GLY A 1 234 ? 29.858 54.200 67.601 1.00 29.41 730 GLY A CA 1
ATOM 3567 C C . GLY A 1 234 ? 31.182 53.732 68.172 1.00 27.01 730 GLY A C 1
ATOM 3568 O O . GLY A 1 234 ? 32.019 54.548 68.566 1.00 25.27 730 GLY A O 1
ATOM 3572 N N . MET A 1 235 ? 31.393 52.415 68.196 1.00 26.18 731 MET A N 1
ATOM 3573 C CA . MET A 1 235 ? 32.486 51.829 68.950 1.00 28.26 731 MET A CA 1
ATOM 3574 C C . MET A 1 235 ? 33.807 51.910 68.189 1.00 29.02 731 MET A C 1
ATOM 3575 O O . MET A 1 235 ? 33.863 52.216 66.994 1.00 30.37 731 MET A O 1
ATOM 3589 N N . SER A 1 236 ? 34.879 51.614 68.914 1.00 29.71 732 SER A N 1
ATOM 3590 C CA . SER A 1 236 ? 36.215 51.473 68.359 1.00 30.70 732 SER A CA 1
ATOM 3591 C C . SER A 1 236 ? 36.511 50.002 68.089 1.00 30.88 732 SER A C 1
ATOM 3592 O O . SER A 1 236 ? 35.739 49.107 68.442 1.00 30.00 732 SER A O 1
ATOM 3600 N N . TYR A 1 237 ? 37.653 49.763 67.447 1.00 33.40 733 TYR A N 1
ATOM 3601 C CA . TYR A 1 237 ? 38.104 48.392 67.224 1.00 33.26 733 TYR A CA 1
ATOM 3602 C C . TYR A 1 237 ? 38.521 47.744 68.538 1.00 32.04 733 TYR A C 1
ATOM 3603 O O . TYR A 1 237 ? 38.041 46.658 68.895 1.00 31.87 733 TYR A O 1
ATOM 3621 N N . ASP A 1 238 ? 39.397 48.414 69.287 1.00 33.71 734 ASP A N 1
ATOM 3622 C CA . ASP A 1 238 ? 39.888 47.839 70.531 1.00 33.95 734 ASP A CA 1
ATOM 3623 C C . ASP A 1 238 ? 38.796 47.762 71.589 1.00 30.97 734 ASP A C 1
ATOM 3624 O O . ASP A 1 238 ? 38.810 46.847 72.408 1.00 31.84 734 ASP A O 1
ATOM 3633 N N . GLU A 1 239 ? 37.844 48.696 71.595 1.00 31.94 735 GLU A N 1
ATOM 3634 C CA . GLU A 1 239 ? 36.714 48.580 72.514 1.00 31.07 735 GLU A CA 1
ATOM 3635 C C . GLU A 1 239 ? 35.971 47.266 72.290 1.00 31.84 735 GLU A C 1
ATOM 3636 O O . GLU A 1 239 ? 35.783 46.464 73.220 1.00 33.60 735 GLU A O 1
ATOM 3648 N N . MET A 1 240 ? 35.563 47.024 71.044 1.00 32.01 736 MET A N 1
ATOM 3649 C CA . MET A 1 240 ? 34.862 45.792 70.707 1.00 32.49 736 MET A CA 1
ATOM 3650 C C . MET A 1 240 ? 35.699 44.566 71.042 1.00 32.16 736 MET A C 1
ATOM 3651 O O . MET A 1 240 ? 35.170 43.563 71.532 1.00 31.06 736 MET A O 1
ATOM 3665 N N . PHE A 1 241 ? 37.005 44.612 70.780 1.00 31.49 737 PHE A N 1
ATOM 3666 C CA . PHE A 1 241 ? 37.801 43.405 70.995 1.00 32.60 737 PHE A CA 1
ATOM 3667 C C . PHE A 1 241 ? 38.107 43.167 72.470 1.00 32.71 737 PHE A C 1
ATOM 3668 O O . PHE A 1 241 ? 38.168 42.009 72.905 1.00 32.67 737 PHE A O 1
ATOM 3685 N N . LYS A 1 242 ? 38.304 44.230 73.249 1.00 32.25 738 LYS A N 1
ATOM 3686 C CA . LYS A 1 242 ? 38.310 44.103 74.699 1.00 32.23 738 LYS A CA 1
ATOM 3687 C C . LYS A 1 242 ? 37.065 43.362 75.162 1.00 33.22 738 LYS A C 1
ATOM 3688 O O . LYS A 1 242 ? 37.140 42.419 75.963 1.00 32.78 738 LYS A O 1
ATOM 3707 N N . SER A 1 243 ? 35.900 43.782 74.654 1.00 33.37 739 SER A N 1
ATOM 3708 C CA . SER A 1 243 ? 34.657 43.116 75.033 1.00 34.58 739 SER A CA 1
ATOM 3709 C C . SER A 1 243 ? 34.653 41.654 74.593 1.00 35.22 739 SER A C 1
ATOM 3710 O O . SER A 1 243 ? 34.196 40.776 75.335 1.00 36.52 739 SER A O 1
ATOM 3718 N N . LEU A 1 244 ? 35.157 41.376 73.389 1.00 36.18 740 LEU A N 1
ATOM 3719 C CA . LEU A 1 244 ? 35.212 40.002 72.892 1.00 34.58 740 LEU A CA 1
ATOM 3720 C C . LEU A 1 244 ? 36.007 39.109 73.836 1.00 35.88 740 LEU A C 1
ATOM 3721 O O . LEU A 1 244 ? 35.554 38.022 74.226 1.00 36.68 740 LEU A O 1
ATOM 3737 N N . LYS A 1 245 ? 37.222 39.539 74.181 1.00 34.52 741 LYS A N 1
ATOM 3738 C CA . LYS A 1 245 ? 38.076 38.719 75.031 1.00 35.72 741 LYS A CA 1
ATOM 3739 C C . LYS A 1 245 ? 37.482 38.573 76.425 1.00 36.46 741 LYS A C 1
ATOM 3740 O O . LYS A 1 245 ? 37.543 37.490 77.019 1.00 36.57 741 LYS A O 1
ATOM 3759 N N . PHE A 1 246 ? 36.896 39.644 76.967 1.00 34.38 742 PHE A N 1
ATOM 3760 C CA . PHE A 1 246 ? 36.185 39.513 78.234 1.00 35.05 742 PHE A CA 1
ATOM 3761 C C . PHE A 1 246 ? 35.131 38.415 78.144 1.00 36.65 742 PHE A C 1
ATOM 3762 O O . PHE A 1 246 ? 35.042 37.542 79.017 1.00 35.45 742 PHE A O 1
ATOM 3779 N N . ALA A 1 247 ? 34.325 38.445 77.081 1.00 37.00 743 ALA A N 1
ATOM 3780 C CA . ALA A 1 247 ? 33.230 37.491 76.953 1.00 36.95 743 ALA A CA 1
ATOM 3781 C C . ALA A 1 247 ? 33.747 36.063 76.876 1.00 36.95 743 ALA A C 1
ATOM 3782 O O . ALA A 1 247 ? 33.189 35.158 77.507 1.00 38.23 743 ALA A O 1
ATOM 3789 N N . PHE A 1 248 ? 34.805 35.833 76.100 1.00 36.59 744 PHE A N 1
ATOM 3790 C CA . PHE A 1 248 ? 35.297 34.466 75.958 1.00 37.52 744 PHE A CA 1
ATOM 3791 C C . PHE A 1 248 ? 36.044 33.996 77.200 1.00 37.26 744 PHE A C 1
ATOM 3792 O O . PHE A 1 248 ? 36.106 32.787 77.452 1.00 36.92 744 PHE A O 1
ATOM 3809 N N . LYS A 1 249 ? 36.593 34.921 77.986 1.00 39.39 745 LYS A N 1
ATOM 3810 C CA . LYS A 1 249 ? 37.322 34.532 79.184 1.00 39.98 745 LYS A CA 1
ATOM 3811 C C . LYS A 1 249 ? 36.385 34.229 80.345 1.00 39.44 745 LYS A C 1
ATOM 3812 O O . LYS A 1 249 ? 36.593 33.253 81.074 1.00 39.59 745 LYS A O 1
ATOM 3831 N N . ASN A 1 250 ? 35.360 35.057 80.540 1.00 36.44 746 ASN A N 1
ATOM 3832 C CA . ASN A 1 250 ? 34.550 34.988 81.748 1.00 35.96 746 ASN A CA 1
ATOM 3833 C C . ASN A 1 250 ? 33.316 34.112 81.603 1.00 32.71 746 ASN A C 1
ATOM 3834 O O . ASN A 1 250 ? 32.696 33.777 82.618 1.00 35.87 746 ASN A O 1
ATOM 3845 N N . TYR A 1 251 ? 32.950 33.725 80.384 1.00 37.64 747 TYR A N 1
ATOM 3846 C CA . TYR A 1 251 ? 31.799 32.871 80.144 1.00 40.54 747 TYR A CA 1
ATOM 3847 C C . TYR A 1 251 ? 32.204 31.729 79.218 1.00 39.57 747 TYR A C 1
ATOM 3848 O O . TYR A 1 251 ? 33.342 31.652 78.747 1.00 38.75 747 TYR A O 1
ATOM 3866 N N . SER A 1 252 ? 31.251 30.839 78.956 1.00 39.65 748 SER A N 1
ATOM 3867 C CA . SER A 1 252 ? 31.383 29.796 77.944 1.00 37.37 748 SER A CA 1
ATOM 3868 C C . SER A 1 252 ? 30.501 30.213 76.771 1.00 33.35 748 SER A C 1
ATOM 3869 O O . SER A 1 252 ? 29.276 30.063 76.820 1.00 33.37 748 SER A O 1
ATOM 3877 N N . VAL A 1 253 ? 31.127 30.752 75.727 1.00 31.99 749 VAL A N 1
ATOM 3878 C CA . VAL A 1 253 ? 30.389 31.200 74.552 1.00 28.46 749 VAL A CA 1
ATOM 3879 C C . VAL A 1 253 ? 29.822 29.982 73.835 1.00 26.93 749 VAL A C 1
ATOM 3880 O O . VAL A 1 253 ? 30.564 29.075 73.438 1.00 27.31 749 VAL A O 1
ATOM 3893 N N . THR A 1 254 ? 28.500 29.956 73.671 1.00 28.62 750 THR A N 1
ATOM 3894 C CA . THR A 1 254 ? 27.818 28.843 73.024 1.00 27.79 750 THR A CA 1
ATOM 3895 C C . THR A 1 254 ? 27.680 29.032 71.520 1.00 26.93 750 THR A C 1
ATOM 3896 O O . THR A 1 254 ? 27.623 28.044 70.779 1.00 27.18 750 THR A O 1
ATOM 3907 N N . SER A 1 255 ? 27.631 30.276 71.057 1.00 25.51 751 SER A N 1
ATOM 3908 C CA . SER A 1 255 ? 27.385 30.585 69.655 1.00 25.48 751 SER A CA 1
ATOM 3909 C C . SER A 1 255 ? 27.625 32.076 69.479 1.00 25.33 751 SER A C 1
ATOM 3910 O O . SER A 1 255 ? 27.756 32.816 70.457 1.00 25.99 751 SER A O 1
ATOM 3918 N N . ALA A 1 256 ? 27.685 32.514 68.221 1.00 26.57 752 ALA A N 1
ATOM 3919 C CA . ALA A 1 256 ? 27.910 33.928 67.953 1.00 25.66 752 ALA A CA 1
ATOM 3920 C C . ALA A 1 256 ? 27.288 34.315 66.622 1.00 24.70 752 ALA A C 1
ATOM 3921 O O . ALA A 1 256 ? 27.124 33.480 65.731 1.00 24.85 752 ALA A O 1
ATOM 3928 N N . ASP A 1 257 ? 26.948 35.599 66.500 1.00 25.31 753 ASP A N 1
ATOM 3929 C CA . ASP A 1 257 ? 26.365 36.164 65.294 1.00 23.55 753 ASP A CA 1
ATOM 3930 C C . ASP A 1 257 ? 27.105 37.442 64.925 1.00 25.29 753 ASP A C 1
ATOM 3931 O O . ASP A 1 257 ? 27.409 38.265 65.792 1.00 25.54 753 ASP A O 1
ATOM 3940 N N . ILE A 1 258 ? 27.407 37.597 63.635 1.00 26.69 754 ILE A N 1
ATOM 3941 C CA . ILE A 1 258 ? 27.921 38.848 63.081 1.00 26.00 754 ILE A CA 1
ATOM 3942 C C . ILE A 1 258 ? 27.035 39.216 61.899 1.00 26.89 754 ILE A C 1
ATOM 3943 O O . ILE A 1 258 ? 27.013 38.498 60.891 1.00 26.65 754 ILE A O 1
ATOM 3959 N N . THR A 1 259 ? 26.323 40.335 62.010 1.00 25.21 755 THR A N 1
ATOM 3960 C CA . THR A 1 259 ? 25.225 40.634 61.109 1.00 25.66 755 THR A CA 1
ATOM 3961 C C . THR A 1 259 ? 25.307 42.055 60.576 1.00 27.01 755 THR A C 1
ATOM 3962 O O . THR A 1 259 ? 25.940 42.933 61.166 1.00 28.19 755 THR A O 1
ATOM 3973 N N . GLU A 1 260 ? 24.636 42.262 59.441 1.00 26.09 756 GLU A N 1
ATOM 3974 C CA . GLU A 1 260 ? 24.372 43.568 58.847 1.00 25.70 756 GLU A CA 1
ATOM 3975 C C . GLU A 1 260 ? 25.588 44.164 58.155 1.00 28.69 756 GLU A C 1
ATOM 3976 O O . GLU A 1 260 ? 25.609 45.366 57.871 1.00 28.66 756 GLU A O 1
ATOM 3988 N N . PHE A 1 261 ? 26.605 43.358 57.869 1.00 29.11 757 PHE A N 1
ATOM 3989 C CA . PHE A 1 261 ? 27.699 43.815 57.024 1.00 29.89 757 PHE A CA 1
ATOM 3990 C C . PHE A 1 261 ? 27.182 44.032 55.607 1.00 29.87 757 PHE A C 1
ATOM 3991 O O . PHE A 1 261 ? 26.595 43.127 55.006 1.00 28.57 757 PHE A O 1
ATOM 4008 N N . ASN A 1 262 ? 27.390 45.235 55.077 1.00 30.91 758 ASN A N 1
ATOM 4009 C CA . ASN A 1 262 ? 26.901 45.600 53.748 1.00 29.28 758 ASN A CA 1
ATOM 4010 C C . ASN A 1 262 ? 28.069 45.877 52.816 1.00 28.58 758 ASN A C 1
ATOM 4011 O O . ASN A 1 262 ? 28.676 46.961 52.882 1.00 28.98 758 ASN A O 1
ATOM 4022 N N . PRO A 1 263 ? 28.419 44.945 51.922 1.00 27.34 759 PRO A N 1
ATOM 4023 C CA . PRO A 1 263 ? 29.562 45.190 51.030 1.00 28.59 759 PRO A CA 1
ATOM 4024 C C . PRO A 1 263 ? 29.332 46.312 50.032 1.00 28.69 759 PRO A C 1
ATOM 4025 O O . PRO A 1 263 ? 30.307 46.816 49.461 1.00 26.55 759 PRO A O 1
ATOM 4036 N N . LEU A 1 264 ? 28.082 46.713 49.793 1.00 27.83 760 LEU A N 1
ATOM 4037 C CA . LEU A 1 264 ? 27.822 47.777 48.832 1.00 26.04 760 LEU A CA 1
ATOM 4038 C C . LEU A 1 264 ? 28.102 49.155 49.415 1.00 29.67 760 LEU A C 1
ATOM 4039 O O . LEU A 1 264 ? 28.457 50.075 48.670 1.00 26.67 760 LEU A O 1
ATOM 4055 N N . ASN A 1 265 ? 27.942 49.318 50.729 1.00 29.01 761 ASN A N 1
ATOM 4056 C CA . ASN A 1 265 ? 28.227 50.589 51.379 1.00 28.83 761 ASN A CA 1
ATOM 4057 C C . ASN A 1 265 ? 29.665 50.692 51.867 1.00 28.35 761 ASN A C 1
ATOM 4058 O O . ASN A 1 265 ? 30.134 51.804 52.135 1.00 28.08 761 ASN A O 1
ATOM 4069 N N . ASP A 1 266 ? 30.368 49.567 51.983 1.00 25.51 762 ASP A N 1
ATOM 4070 C CA . ASP A 1 266 ? 31.725 49.570 52.506 1.00 26.95 762 ASP A CA 1
ATOM 4071 C C . ASP A 1 266 ? 32.626 50.466 51.661 1.00 26.74 762 ASP A C 1
ATOM 4072 O O . ASP A 1 266 ? 32.299 50.841 50.533 1.00 27.27 762 ASP A O 1
ATOM 4081 N N . ILE A 1 267 ? 33.778 50.812 52.227 1.00 27.30 763 ILE A N 1
ATOM 4082 C CA . ILE A 1 267 ? 34.754 51.669 51.566 1.00 26.31 763 ILE A CA 1
ATOM 4083 C C . ILE A 1 267 ? 36.117 51.008 51.689 1.00 24.58 763 ILE A C 1
ATOM 4084 O O . ILE A 1 267 ? 36.621 50.819 52.802 1.00 25.21 763 ILE A O 1
ATOM 4100 N N . ASN A 1 268 ? 36.703 50.644 50.549 1.00 24.75 764 ASN A N 1
ATOM 4101 C CA . ASN A 1 268 ? 38.039 50.052 50.501 1.00 24.66 764 ASN A CA 1
ATOM 4102 C C . ASN A 1 268 ? 38.151 48.826 51.405 1.00 25.23 764 ASN A C 1
ATOM 4103 O O . ASN A 1 268 ? 39.217 48.539 51.957 1.00 25.41 764 ASN A O 1
ATOM 4114 N N . GLY A 1 269 ? 37.050 48.095 51.565 1.00 24.97 765 GLY A N 1
ATOM 4115 C CA . GLY A 1 269 ? 37.085 46.831 52.279 1.00 26.69 765 GLY A CA 1
ATOM 4116 C C . GLY A 1 269 ? 37.454 46.920 53.741 1.00 25.70 765 GLY A C 1
ATOM 4117 O O . GLY A 1 269 ? 37.877 45.920 54.326 1.00 25.52 765 GLY A O 1
ATOM 4121 N N . LYS A 1 270 ? 37.305 48.097 54.349 1.00 26.05 766 LYS A N 1
ATOM 4122 C CA . LYS A 1 270 ? 37.562 48.254 55.777 1.00 26.70 766 LYS A CA 1
ATOM 4123 C C . LYS A 1 270 ? 36.665 47.340 56.607 1.00 26.01 766 LYS A C 1
ATOM 4124 O O . LYS A 1 270 ? 37.141 46.531 57.416 1.00 25.57 766 LYS A O 1
ATOM 4143 N N . THR A 1 271 ? 35.351 47.473 56.422 1.00 27.02 767 THR A N 1
ATOM 4144 C CA . THR A 1 271 ? 34.399 46.742 57.250 1.00 26.38 767 THR A CA 1
ATOM 4145 C C . THR A 1 271 ? 34.554 45.237 57.082 1.00 25.08 767 THR A C 1
ATOM 4146 O O . THR A 1 271 ? 34.387 44.475 58.042 1.00 26.29 767 THR A O 1
ATOM 4157 N N . ALA A 1 272 ? 34.867 44.786 55.867 1.00 26.52 768 ALA A N 1
ATOM 4158 C CA . ALA A 1 272 ? 35.107 43.363 55.660 1.00 26.38 768 ALA A CA 1
ATOM 4159 C C . ALA A 1 272 ? 36.341 42.894 56.416 1.00 26.26 768 ALA A C 1
ATOM 4160 O O . ALA A 1 272 ? 36.366 41.767 56.918 1.00 26.71 768 ALA A O 1
ATOM 4167 N N . GLU A 1 273 ? 37.365 43.744 56.524 1.00 26.85 769 GLU A N 1
ATOM 4168 C CA . GLU A 1 273 ? 38.532 43.405 57.333 1.00 26.01 769 GLU A CA 1
ATOM 4169 C C . GLU A 1 273 ? 38.166 43.332 58.810 1.00 26.52 769 GLU A C 1
ATOM 4170 O O . GLU A 1 273 ? 38.675 42.475 59.546 1.00 26.63 769 GLU A O 1
ATOM 4182 N N . LEU A 1 274 ? 37.285 44.226 59.263 1.00 27.62 770 LEU A N 1
ATOM 4183 C CA . LEU A 1 274 ? 36.797 44.145 60.637 1.00 26.88 770 LEU A CA 1
ATOM 4184 C C . LEU A 1 274 ? 36.101 42.812 60.886 1.00 27.81 770 LEU A C 1
ATOM 4185 O O . LEU A 1 274 ? 36.358 42.137 61.891 1.00 28.95 770 LEU A O 1
ATOM 4201 N N . VAL A 1 275 ? 35.196 42.430 59.984 1.00 27.89 771 VAL A N 1
ATOM 4202 C CA . VAL A 1 275 ? 34.496 41.156 60.129 1.00 28.60 771 VAL A CA 1
ATOM 4203 C C . VAL A 1 275 ? 35.488 40.001 60.110 1.00 28.45 771 VAL A C 1
ATOM 4204 O O . VAL A 1 275 ? 35.339 39.021 60.849 1.00 29.96 771 VAL A O 1
ATOM 4217 N N . ASN A 1 276 ? 36.509 40.093 59.258 1.00 30.42 772 ASN A N 1
ATOM 4218 C CA . ASN A 1 276 ? 37.523 39.046 59.197 1.00 29.02 772 ASN A CA 1
ATOM 4219 C C . ASN A 1 276 ? 38.216 38.882 60.541 1.00 29.09 772 ASN A C 1
ATOM 4220 O O . ASN A 1 276 ? 38.338 37.766 61.057 1.00 31.45 772 ASN A O 1
ATOM 4231 N N . GLY A 1 277 ? 38.680 39.989 61.122 1.00 27.38 773 GLY A N 1
ATOM 4232 C CA . GLY A 1 277 ? 39.340 39.909 62.417 1.00 30.38 773 GLY A CA 1
ATOM 4233 C C . GLY A 1 277 ? 38.429 39.373 63.507 1.00 30.55 773 GLY A C 1
ATOM 4234 O O . GLY A 1 277 ? 38.837 38.537 64.321 1.00 31.63 773 GLY A O 1
ATOM 4238 N N . ILE A 1 278 ? 37.181 39.840 63.530 1.00 29.92 774 ILE A N 1
ATOM 4239 C CA . ILE A 1 278 ? 36.238 39.397 64.554 1.00 31.52 774 ILE A CA 1
ATOM 4240 C C . ILE A 1 278 ? 36.010 37.893 64.448 1.00 32.39 774 ILE A C 1
ATOM 4241 O O . ILE A 1 278 ? 36.095 37.157 65.442 1.00 33.56 774 ILE A O 1
ATOM 4257 N N . VAL A 1 279 ? 35.725 37.412 63.238 1.00 30.57 775 VAL A N 1
ATOM 4258 C CA . VAL A 1 279 ? 35.467 35.990 63.035 1.00 32.44 775 VAL A CA 1
ATOM 4259 C C . VAL A 1 279 ? 36.701 35.168 63.385 1.00 32.74 775 VAL A C 1
ATOM 4260 O O . VAL A 1 279 ? 36.603 34.110 64.025 1.00 33.24 775 VAL A O 1
ATOM 4273 N N . GLN A 1 280 ? 37.882 35.638 62.977 1.00 32.65 776 GLN A N 1
ATOM 4274 C CA . GLN A 1 280 ? 39.096 34.874 63.231 1.00 32.81 776 GLN A CA 1
ATOM 4275 C C . GLN A 1 280 ? 39.372 34.768 64.721 1.00 33.28 776 GLN A C 1
ATOM 4276 O O . GLN A 1 280 ? 39.857 33.734 65.193 1.00 33.75 776 GLN A O 1
ATOM 4290 N N . TYR A 1 281 ? 39.077 35.823 65.484 1.00 35.68 777 TYR A N 1
ATOM 4291 C CA . TYR A 1 281 ? 39.192 35.688 66.931 1.00 36.68 777 TYR A CA 1
ATOM 4292 C C . TYR A 1 281 ? 38.179 34.675 67.452 1.00 37.00 777 TYR A C 1
ATOM 4293 O O . TYR A 1 281 ? 38.520 33.790 68.243 1.00 37.94 777 TYR A O 1
ATOM 4311 N N . MET A 1 282 ? 36.924 34.781 67.007 1.00 36.16 778 MET A N 1
ATOM 4312 C CA . MET A 1 282 ? 35.908 33.856 67.491 1.00 37.72 778 MET A CA 1
ATOM 4313 C C . MET A 1 282 ? 36.224 32.411 67.136 1.00 37.47 778 MET A C 1
ATOM 4314 O O . MET A 1 282 ? 35.619 31.498 67.708 1.00 37.37 778 MET A O 1
ATOM 4328 N N . MET A 1 283 ? 37.145 32.177 66.203 1.00 37.85 779 MET A N 1
ATOM 4329 C CA . MET A 1 283 ? 37.523 30.807 65.878 1.00 39.47 779 MET A CA 1
ATOM 4330 C C . MET A 1 283 ? 38.644 30.277 66.761 1.00 37.95 779 MET A C 1
ATOM 4331 O O . MET A 1 283 ? 38.707 29.067 67.006 1.00 36.09 779 MET A O 1
ATOM 4345 N N . ASN A 1 284 ? 39.528 31.145 67.247 1.00 37.46 780 ASN A N 1
ATOM 4346 C CA . ASN A 1 284 ? 40.581 30.761 68.190 1.00 37.83 780 ASN A CA 1
ATOM 4347 C C . ASN A 1 284 ? 40.698 31.851 69.247 1.00 38.56 780 ASN A C 1
ATOM 4348 O O . ASN A 1 284 ? 41.652 32.639 69.256 1.00 37.47 780 ASN A O 1
ATOM 4359 N N . PRO A 1 285 ? 39.722 31.929 70.168 1.00 39.39 781 PRO A N 1
ATOM 4360 C CA . PRO A 1 285 ? 39.672 32.951 71.220 1.00 37.11 781 PRO A CA 1
ATOM 4361 C C . PRO A 1 285 ? 40.506 32.598 72.446 1.00 38.96 781 PRO A C 1
ATOM 4362 O O . PRO A 1 285 ? 41.104 31.523 72.474 1.00 39.13 781 PRO A O 1
ATOM 4373 N N . LYS B 1 5 ? 0.842 32.142 20.202 1.00 44.55 501 LYS B N 1
ATOM 4374 C CA . LYS B 1 5 ? 1.161 31.304 21.353 1.00 42.61 501 LYS B CA 1
ATOM 4375 C C . LYS B 1 5 ? 2.242 31.963 22.208 1.00 39.54 501 LYS B C 1
ATOM 4376 O O . LYS B 1 5 ? 3.361 32.187 21.745 1.00 38.11 501 LYS B O 1
ATOM 4381 N N . ASN B 1 6 ? 1.902 32.273 23.457 1.00 37.98 502 ASN B N 1
ATOM 4382 C CA . ASN B 1 6 ? 2.800 32.965 24.366 1.00 38.57 502 ASN B CA 1
ATOM 4383 C C . ASN B 1 6 ? 3.343 32.013 25.424 1.00 37.52 502 ASN B C 1
ATOM 4384 O O . ASN B 1 6 ? 2.695 31.030 25.794 1.00 36.94 502 ASN B O 1
ATOM 4395 N N . VAL B 1 7 ? 4.541 32.325 25.912 1.00 35.39 503 VAL B N 1
ATOM 4396 C CA . VAL B 1 7 ? 5.150 31.624 27.035 1.00 33.18 503 VAL B CA 1
ATOM 4397 C C . VAL B 1 7 ? 5.547 32.660 28.077 1.00 32.30 503 VAL B C 1
ATOM 4398 O O . VAL B 1 7 ? 6.135 33.694 27.740 1.00 31.84 503 VAL B O 1
ATOM 4411 N N . LEU B 1 8 ? 5.221 32.384 29.336 1.00 36.92 504 LEU B N 1
ATOM 4412 C CA . LEU B 1 8 ? 5.511 33.286 30.441 1.00 31.82 504 LEU B CA 1
ATOM 4413 C C . LEU B 1 8 ? 6.792 32.845 31.132 1.00 30.40 504 LEU B C 1
ATOM 4414 O O . LEU B 1 8 ? 6.953 31.665 31.465 1.00 31.27 504 LEU B O 1
ATOM 4430 N N . ILE B 1 9 ? 7.695 33.792 31.349 1.00 28.79 505 ILE B N 1
ATOM 4431 C CA . ILE B 1 9 ? 9.000 33.522 31.933 1.00 28.43 505 ILE B CA 1
ATOM 4432 C C . ILE B 1 9 ? 9.240 34.572 33.005 1.00 31.07 505 ILE B C 1
ATOM 4433 O O . ILE B 1 9 ? 9.387 35.758 32.695 1.00 29.41 505 ILE B O 1
ATOM 4449 N N . GLY B 1 10 ? 9.279 34.140 34.262 1.00 29.58 506 GLY B N 1
ATOM 4450 C CA . GLY B 1 10 ? 9.568 35.034 35.364 1.00 28.88 506 GLY B CA 1
ATOM 4451 C C . GLY B 1 10 ? 11.048 35.032 35.706 1.00 29.39 506 GLY B C 1
ATOM 4452 O O . GLY B 1 10 ? 11.713 33.999 35.660 1.00 29.77 506 GLY B O 1
ATOM 4456 N N . VAL B 1 11 ? 11.556 36.216 36.033 1.00 27.77 507 VAL B N 1
ATOM 4457 C CA . VAL B 1 11 ? 12.941 36.406 36.442 1.00 31.98 507 VAL B CA 1
ATOM 4458 C C . VAL B 1 11 ? 12.927 37.008 37.840 1.00 28.82 507 VAL B C 1
ATOM 4459 O O . VAL B 1 11 ? 12.353 38.084 38.055 1.00 26.85 507 VAL B O 1
ATOM 4472 N N . GLN B 1 12 ? 13.566 36.317 38.784 1.00 28.48 508 GLN B N 1
ATOM 4473 C CA . GLN B 1 12 ? 13.535 36.694 40.194 1.00 27.62 508 GLN B CA 1
ATOM 4474 C C . GLN B 1 12 ? 14.855 37.364 40.564 1.00 25.08 508 GLN B C 1
ATOM 4475 O O . GLN B 1 12 ? 15.722 36.788 41.223 1.00 25.78 508 GLN B O 1
ATOM 4489 N N . THR B 1 13 ? 14.998 38.616 40.136 1.00 24.57 509 THR B N 1
ATOM 4490 C CA . THR B 1 13 ? 16.187 39.395 40.440 1.00 24.00 509 THR B CA 1
ATOM 4491 C C . THR B 1 13 ? 15.792 40.828 40.756 1.00 23.88 509 THR B C 1
ATOM 4492 O O . THR B 1 13 ? 14.742 41.317 40.338 1.00 21.70 509 THR B O 1
ATOM 4503 N N . ASN B 1 14 ? 16.663 41.498 41.514 1.00 23.35 510 ASN B N 1
ATOM 4504 C CA . ASN B 1 14 ? 16.552 42.936 41.721 1.00 23.26 510 ASN B CA 1
ATOM 4505 C C . ASN B 1 14 ? 17.929 43.588 41.741 1.00 23.10 510 ASN B C 1
ATOM 4506 O O . ASN B 1 14 ? 18.067 44.712 42.239 1.00 22.68 510 ASN B O 1
ATOM 4517 N N . LEU B 1 15 ? 18.947 42.908 41.205 1.00 23.83 511 LEU B N 1
ATOM 4518 C CA . LEU B 1 15 ? 20.322 43.388 41.224 1.00 24.59 511 LEU B CA 1
ATOM 4519 C C . LEU B 1 15 ? 20.569 44.536 40.257 1.00 23.93 511 LEU B C 1
ATOM 4520 O O . LEU B 1 15 ? 21.690 45.055 40.218 1.00 24.62 511 LEU B O 1
ATOM 4536 N N . GLY B 1 16 ? 19.569 44.938 39.480 1.00 22.99 512 GLY B N 1
ATOM 4537 C CA . GLY B 1 16 ? 19.688 46.132 38.673 1.00 24.49 512 GLY B CA 1
ATOM 4538 C C . GLY B 1 16 ? 19.253 47.350 39.456 1.00 23.92 512 GLY B C 1
ATOM 4539 O O . GLY B 1 16 ? 19.975 48.346 39.528 1.00 24.73 512 GLY B O 1
ATOM 4543 N N . VAL B 1 17 ? 18.071 47.267 40.067 1.00 24.23 513 VAL B N 1
ATOM 4544 C CA . VAL B 1 17 ? 17.547 48.388 40.839 1.00 24.53 513 VAL B CA 1
ATOM 4545 C C . VAL B 1 17 ? 18.205 48.471 42.212 1.00 24.84 513 VAL B C 1
ATOM 4546 O O . VAL B 1 17 ? 18.272 49.553 42.806 1.00 23.25 513 VAL B O 1
ATOM 4559 N N . ASN B 1 18 ? 18.695 47.348 42.736 1.00 23.98 514 ASN B N 1
ATOM 4560 C CA . ASN B 1 18 ? 19.385 47.320 44.024 1.00 23.01 514 ASN B CA 1
ATOM 4561 C C . ASN B 1 18 ? 18.541 47.979 45.112 1.00 23.73 514 ASN B C 1
ATOM 4562 O O . ASN B 1 18 ? 19.039 48.710 45.971 1.00 23.40 514 ASN B O 1
ATOM 4573 N N . LYS B 1 19 ? 17.250 47.668 45.149 1.00 24.34 515 LYS B N 1
ATOM 4574 C CA . LYS B 1 19 ? 16.299 48.139 46.166 1.00 24.10 515 LYS B CA 1
ATOM 4575 C C . LYS B 1 19 ? 15.376 46.938 46.345 1.00 25.18 515 LYS B C 1
ATOM 4576 O O . LYS B 1 19 ? 14.908 46.447 45.325 1.00 25.70 515 LYS B O 1
ATOM 4595 N N . THR B 1 20 ? 15.113 46.502 47.561 1.00 26.36 516 THR B N 1
ATOM 4596 C CA . THR B 1 20 ? 14.315 45.311 47.929 1.00 26.40 516 THR B CA 1
ATOM 4597 C C . THR B 1 20 ? 12.880 45.348 47.413 1.00 27.03 516 THR B C 1
ATOM 4598 O O . THR B 1 20 ? 12.270 46.380 47.612 1.00 28.31 516 THR B O 1
ATOM 4609 N N . GLY B 1 21 ? 12.377 44.236 46.884 1.00 25.00 517 GLY B N 1
ATOM 4610 C CA . GLY B 1 21 ? 10.968 44.087 46.490 1.00 25.95 517 GLY B CA 1
ATOM 4611 C C . GLY B 1 21 ? 10.681 43.479 45.137 1.00 27.02 517 GLY B C 1
ATOM 4612 O O . GLY B 1 21 ? 10.025 42.467 45.138 1.00 27.93 517 GLY B O 1
ATOM 4616 N N . THR B 1 22 ? 11.211 44.012 44.039 1.00 28.22 518 THR B N 1
ATOM 4617 C CA . THR B 1 22 ? 10.871 43.555 42.653 1.00 29.25 518 THR B CA 1
ATOM 4618 C C . THR B 1 22 ? 11.295 42.114 42.371 1.00 26.86 518 THR B C 1
ATOM 4619 O O . THR B 1 22 ? 10.687 41.568 41.561 1.00 25.57 518 THR B O 1
ATOM 4630 N N . GLU B 1 23 ? 12.257 41.524 43.056 1.00 26.03 519 GLU B N 1
ATOM 4631 C CA . GLU B 1 23 ? 12.637 40.085 42.929 1.00 26.17 519 GLU B CA 1
ATOM 4632 C C . GLU B 1 23 ? 11.517 39.185 43.463 1.00 26.62 519 GLU B C 1
ATOM 4633 O O . GLU B 1 23 ? 11.596 37.992 43.197 1.00 25.53 519 GLU B O 1
ATOM 4645 N N . PHE B 1 24 ? 10.559 39.723 44.220 1.00 26.57 520 PHE B N 1
ATOM 4646 C CA . PHE B 1 24 ? 9.382 38.980 44.742 1.00 27.07 520 PHE B CA 1
ATOM 4647 C C . PHE B 1 24 ? 8.224 39.131 43.753 1.00 26.58 520 PHE B C 1
ATOM 4648 O O . PHE B 1 24 ? 7.258 38.564 44.019 1.00 24.61 520 PHE B O 1
ATOM 4665 N N . GLY B 1 25 ? 8.333 39.976 42.727 1.00 27.86 521 GLY B N 1
ATOM 4666 C CA . GLY B 1 25 ? 7.284 40.216 41.725 1.00 27.53 521 GLY B CA 1
ATOM 4667 C C . GLY B 1 25 ? 6.794 38.934 41.097 1.00 28.38 521 GLY B C 1
ATOM 4668 O O . GLY B 1 25 ? 5.638 38.666 41.234 1.00 28.33 521 GLY B O 1
ATOM 4672 N N . PRO B 1 26 ? 7.637 38.123 40.442 1.00 27.29 522 PRO B N 1
ATOM 4673 C CA . PRO B 1 26 ? 7.153 36.942 39.800 1.00 27.45 522 PRO B CA 1
ATOM 4674 C C . PRO B 1 26 ? 6.447 35.960 40.742 1.00 30.39 522 PRO B C 1
ATOM 4675 O O . PRO B 1 26 ? 5.430 35.533 40.379 1.00 30.32 522 PRO B O 1
ATOM 4686 N N . ASP B 1 27 ? 7.006 35.654 41.918 1.00 30.96 523 ASP B N 1
ATOM 4687 C CA . ASP B 1 27 ? 6.461 34.646 42.860 1.00 30.88 523 ASP B CA 1
ATOM 4688 C C . ASP B 1 27 ? 5.158 35.200 43.419 1.00 31.38 523 ASP B C 1
ATOM 4689 O O . ASP B 1 27 ? 4.210 34.442 43.511 1.00 32.49 523 ASP B O 1
ATOM 4698 N N . ASP B 1 28 ? 5.118 36.491 43.687 1.00 28.63 524 ASP B N 1
ATOM 4699 C CA . ASP B 1 28 ? 3.915 37.150 44.216 1.00 28.26 524 ASP B CA 1
ATOM 4700 C C . ASP B 1 28 ? 2.776 36.903 43.249 1.00 31.68 524 ASP B C 1
ATOM 4701 O O . ASP B 1 28 ? 1.753 36.622 43.753 1.00 30.09 524 ASP B O 1
ATOM 4710 N N . LEU B 1 29 ? 2.988 37.069 41.934 1.00 30.83 525 LEU B N 1
ATOM 4711 C CA . LEU B 1 29 ? 1.926 36.947 40.942 1.00 32.52 525 LEU B CA 1
ATOM 4712 C C . LEU B 1 29 ? 1.454 35.504 40.817 1.00 33.97 525 LEU B C 1
ATOM 4713 O O . LEU B 1 29 ? 0.246 35.245 40.741 1.00 32.64 525 LEU B O 1
ATOM 4729 N N . ILE B 1 30 ? 2.387 34.545 40.836 1.00 30.68 526 ILE B N 1
ATOM 4730 C CA . ILE B 1 30 ? 1.987 33.141 40.774 1.00 33.46 526 ILE B CA 1
ATOM 4731 C C . ILE B 1 30 ? 0.944 32.845 41.838 1.00 32.28 526 ILE B C 1
ATOM 4732 O O . ILE B 1 30 ? 0.070 31.989 41.650 1.00 32.33 526 ILE B O 1
ATOM 4748 N N . GLN B 1 31 ? 1.029 33.532 42.975 1.00 32.20 527 GLN B N 1
ATOM 4749 C CA . GLN B 1 31 ? 0.094 33.308 44.065 1.00 33.70 527 GLN B CA 1
ATOM 4750 C C . GLN B 1 31 ? -1.098 34.246 43.998 1.00 32.84 527 GLN B C 1
ATOM 4751 O O . GLN B 1 31 ? -2.191 33.879 44.441 1.00 33.12 527 GLN B O 1
ATOM 4765 N N . ALA B 1 32 ? -0.916 35.445 43.445 1.00 32.49 528 ALA B N 1
ATOM 4766 C CA . ALA B 1 32 ? -2.014 36.403 43.427 1.00 31.79 528 ALA B CA 1
ATOM 4767 C C . ALA B 1 32 ? -3.027 36.062 42.342 1.00 33.27 528 ALA B C 1
ATOM 4768 O O . ALA B 1 32 ? -4.235 36.217 42.548 1.00 31.69 528 ALA B O 1
ATOM 4775 N N . TYR B 1 33 ? -2.557 35.588 41.190 1.00 34.44 529 TYR B N 1
ATOM 4776 C CA . TYR B 1 33 ? -3.420 35.253 40.056 1.00 33.71 529 TYR B CA 1
ATOM 4777 C C . TYR B 1 33 ? -2.928 33.951 39.441 1.00 34.09 529 TYR B C 1
ATOM 4778 O O . TYR B 1 33 ? -2.388 33.931 38.329 1.00 32.87 529 TYR B O 1
ATOM 4796 N N . PRO B 1 34 ? -3.106 32.831 40.147 1.00 33.17 530 PRO B N 1
ATOM 4797 C CA . PRO B 1 34 ? -2.582 31.557 39.620 1.00 34.77 530 PRO B CA 1
ATOM 4798 C C . PRO B 1 34 ? -3.105 31.221 38.235 1.00 34.55 530 PRO B C 1
ATOM 4799 O O . PRO B 1 34 ? -2.326 30.832 37.357 1.00 36.72 530 PRO B O 1
ATOM 4810 N N . ASP B 1 35 ? -4.412 31.373 38.007 1.00 33.27 531 ASP B N 1
ATOM 4811 C CA . ASP B 1 35 ? -4.977 31.063 36.699 1.00 34.88 531 ASP B CA 1
ATOM 4812 C C . ASP B 1 35 ? -4.227 31.756 35.569 1.00 34.40 531 ASP B C 1
ATOM 4813 O O . ASP B 1 35 ? -4.293 31.301 34.422 1.00 42.71 531 ASP B O 1
ATOM 4822 N N . THR B 1 36 ? -3.513 32.839 35.866 1.00 35.58 532 THR B N 1
ATOM 4823 C CA . THR B 1 36 ? -2.766 33.583 34.862 1.00 36.79 532 THR B CA 1
ATOM 4824 C C . THR B 1 36 ? -1.280 33.248 34.852 1.00 38.87 532 THR B C 1
ATOM 4825 O O . THR B 1 36 ? -0.701 33.073 33.775 1.00 38.53 532 THR B O 1
ATOM 4836 N N . PHE B 1 37 ? -0.648 33.140 36.022 1.00 39.06 533 PHE B N 1
ATOM 4837 C CA . PHE B 1 37 ? 0.799 33.017 36.108 1.00 39.08 533 PHE B CA 1
ATOM 4838 C C . PHE B 1 37 ? 1.283 31.658 36.600 1.00 43.38 533 PHE B C 1
ATOM 4839 O O . PHE B 1 37 ? 2.496 31.469 36.737 1.00 41.88 533 PHE B O 1
ATOM 4856 N N . ASP B 1 38 ? 0.386 30.706 36.864 1.00 44.75 534 ASP B N 1
ATOM 4857 C CA . ASP B 1 38 ? 0.778 29.533 37.643 1.00 44.22 534 ASP B CA 1
ATOM 4858 C C . ASP B 1 38 ? 1.849 28.708 36.937 1.00 47.20 534 ASP B C 1
ATOM 4859 O O . ASP B 1 38 ? 2.759 28.179 37.587 1.00 47.01 534 ASP B O 1
ATOM 4868 N N . GLU B 1 39 ? 1.770 28.584 35.615 1.00 42.20 535 GLU B N 1
ATOM 4869 C CA . GLU B 1 39 ? 2.704 27.746 34.876 1.00 42.56 535 GLU B CA 1
ATOM 4870 C C . GLU B 1 39 ? 3.939 28.500 34.393 1.00 40.46 535 GLU B C 1
ATOM 4871 O O . GLU B 1 39 ? 4.759 27.920 33.676 1.00 38.40 535 GLU B O 1
ATOM 4883 N N . MET B 1 40 ? 4.090 29.769 34.770 1.00 43.18 536 MET B N 1
ATOM 4884 C CA . MET B 1 40 ? 5.244 30.555 34.353 1.00 40.70 536 MET B CA 1
ATOM 4885 C C . MET B 1 40 ? 6.545 29.825 34.660 1.00 39.64 536 MET B C 1
ATOM 4886 O O . MET B 1 40 ? 6.681 29.170 35.695 1.00 39.50 536 MET B O 1
ATOM 4900 N N . GLU B 1 41 ? 7.506 29.946 33.747 1.00 36.29 537 GLU B N 1
ATOM 4901 C CA . GLU B 1 41 ? 8.817 29.330 33.905 1.00 34.14 537 GLU B CA 1
ATOM 4902 C C . GLU B 1 41 ? 9.730 30.302 34.640 1.00 29.84 537 GLU B C 1
ATOM 4903 O O . GLU B 1 41 ? 9.975 31.408 34.158 1.00 29.31 537 GLU B O 1
ATOM 4915 N N . LEU B 1 42 ? 10.232 29.895 35.798 1.00 32.42 538 LEU B N 1
ATOM 4916 C CA . LEU B 1 42 ? 11.048 30.764 36.636 1.00 34.45 538 LEU B CA 1
ATOM 4917 C C . LEU B 1 42 ? 12.523 30.522 36.356 1.00 34.24 538 LEU B C 1
ATOM 4918 O O . LEU B 1 42 ? 12.969 29.372 36.300 1.00 33.42 538 LEU B O 1
ATOM 4934 N N . ILE B 1 43 ? 13.275 31.609 36.182 1.00 33.01 539 ILE B N 1
ATOM 4935 C CA . ILE B 1 43 ? 14.705 31.534 35.909 1.00 35.69 539 ILE B CA 1
ATOM 4936 C C . ILE B 1 43 ? 15.468 31.658 37.219 1.00 34.90 539 ILE B C 1
ATOM 4937 O O . ILE B 1 43 ? 15.151 32.504 38.065 1.00 33.59 539 ILE B O 1
ATOM 4953 N N . SER B 1 44 ? 16.492 30.821 37.377 1.00 36.44 540 SER B N 1
ATOM 4954 C CA . SER B 1 44 ? 17.258 30.737 38.615 1.00 37.64 540 SER B CA 1
ATOM 4955 C C . SER B 1 44 ? 18.461 31.668 38.530 1.00 35.56 540 SER B C 1
ATOM 4956 O O . SER B 1 44 ? 19.399 31.416 37.768 1.00 36.17 540 SER B O 1
ATOM 4964 N N . VAL B 1 45 ? 18.436 32.744 39.322 1.00 32.12 541 VAL B N 1
ATOM 4965 C CA . VAL B 1 45 ? 19.602 33.611 39.427 1.00 32.53 541 VAL B CA 1
ATOM 4966 C C . VAL B 1 45 ? 20.744 32.838 40.066 1.00 33.60 541 VAL B C 1
ATOM 4967 O O . VAL B 1 45 ? 20.593 32.253 41.146 1.00 33.38 541 VAL B O 1
ATOM 4980 N N . GLU B 1 46 ? 21.896 32.830 39.401 1.00 34.90 542 GLU B N 1
ATOM 4981 C CA . GLU B 1 46 ? 23.122 32.282 39.966 1.00 36.29 542 GLU B CA 1
ATOM 4982 C C . GLU B 1 46 ? 24.046 33.444 40.294 1.00 35.82 542 GLU B C 1
ATOM 4983 O O . GLU B 1 46 ? 24.436 34.204 39.400 1.00 33.16 542 GLU B O 1
ATOM 4995 N N . ARG B 1 47 ? 24.381 33.585 41.571 1.00 37.89 543 ARG B N 1
ATOM 4996 C CA . ARG B 1 47 ? 25.270 34.654 41.994 1.00 34.19 543 ARG B CA 1
ATOM 4997 C C . ARG B 1 47 ? 26.664 34.417 41.434 1.00 34.23 543 ARG B C 1
ATOM 4998 O O . ARG B 1 47 ? 27.175 33.294 41.443 1.00 32.37 543 ARG B O 1
ATOM 5019 N N . GLN B 1 48 ? 27.271 35.484 40.930 1.00 35.26 544 GLN B N 1
ATOM 5020 C CA . GLN B 1 48 ? 28.605 35.427 40.359 1.00 36.02 544 GLN B CA 1
ATOM 5021 C C . GLN B 1 48 ? 29.548 36.292 41.182 1.00 36.29 544 GLN B C 1
ATOM 5022 O O . GLN B 1 48 ? 29.127 37.247 41.842 1.00 35.52 544 GLN B O 1
ATOM 5036 N N . LYS B 1 49 ? 30.826 35.933 41.144 1.00 34.15 545 LYS B N 1
ATOM 5037 C CA . LYS B 1 49 ? 31.857 36.744 41.773 1.00 34.12 545 LYS B CA 1
ATOM 5038 C C . LYS B 1 49 ? 31.802 38.169 41.234 1.00 33.90 545 LYS B C 1
ATOM 5039 O O . LYS B 1 49 ? 31.543 38.394 40.048 1.00 33.38 545 LYS B O 1
ATOM 5058 N N . GLU B 1 50 ? 32.026 39.138 42.122 1.00 32.43 546 GLU B N 1
ATOM 5059 C CA . GLU B 1 50 ? 31.829 40.546 41.818 1.00 31.88 546 GLU B CA 1
ATOM 5060 C C . GLU B 1 50 ? 33.036 41.358 42.265 1.00 31.56 546 GLU B C 1
ATOM 5061 O O . GLU B 1 50 ? 33.902 40.879 43.002 1.00 34.23 546 GLU B O 1
ATOM 5073 N N . ASP B 1 51 ? 33.075 42.613 41.819 1.00 30.05 547 ASP B N 1
ATOM 5074 C CA . ASP B 1 51 ? 34.045 43.601 42.286 1.00 32.16 547 ASP B CA 1
ATOM 5075 C C . ASP B 1 51 ? 33.251 44.757 42.890 1.00 29.28 547 ASP B C 1
ATOM 5076 O O . ASP B 1 51 ? 32.759 45.628 42.164 1.00 34.52 547 ASP B O 1
ATOM 5085 N N . PHE B 1 52 ? 33.128 44.765 44.215 1.00 28.51 548 PHE B N 1
ATOM 5086 C CA . PHE B 1 52 ? 32.290 45.740 44.898 1.00 27.41 548 PHE B CA 1
ATOM 5087 C C . PHE B 1 52 ? 32.955 47.102 45.047 1.00 28.59 548 PHE B C 1
ATOM 5088 O O . PHE B 1 52 ? 32.335 48.014 45.604 1.00 27.76 548 PHE B O 1
ATOM 5105 N N . ASN B 1 53 ? 34.193 47.264 44.575 1.00 27.81 549 ASN B N 1
ATOM 5106 C CA . ASN B 1 53 ? 34.742 48.607 44.434 1.00 28.70 549 ASN B CA 1
ATOM 5107 C C . ASN B 1 53 ? 34.009 49.372 43.345 1.00 28.70 549 ASN B C 1
ATOM 5108 O O . ASN B 1 53 ? 33.879 50.600 43.422 1.00 26.43 549 ASN B O 1
ATOM 5119 N N . ASP B 1 54 ? 33.526 48.656 42.332 1.00 32.61 550 ASP B N 1
ATOM 5120 C CA . ASP B 1 54 ? 32.833 49.242 41.190 1.00 27.37 550 ASP B CA 1
ATOM 5121 C C . ASP B 1 54 ? 31.427 49.629 41.621 1.00 26.42 550 ASP B C 1
ATOM 5122 O O . ASP B 1 54 ? 30.513 48.802 41.617 1.00 27.10 550 ASP B O 1
ATOM 5131 N N . LYS B 1 55 ? 31.250 50.893 41.996 1.00 25.81 551 LYS B N 1
ATOM 5132 C CA . LYS B 1 55 ? 29.949 51.397 42.411 1.00 26.61 551 LYS B CA 1
ATOM 5133 C C . LYS B 1 55 ? 29.142 51.977 41.258 1.00 27.02 551 LYS B C 1
ATOM 5134 O O . LYS B 1 55 ? 27.978 52.340 41.460 1.00 24.57 551 LYS B O 1
ATOM 5153 N N . LYS B 1 56 ? 29.726 52.071 40.066 1.00 28.60 552 LYS B N 1
ATOM 5154 C CA . LYS B 1 56 ? 29.027 52.533 38.877 1.00 25.88 552 LYS B CA 1
ATOM 5155 C C . LYS B 1 56 ? 28.546 51.387 37.999 1.00 27.05 552 LYS B C 1
ATOM 5156 O O . LYS B 1 56 ? 27.957 51.637 36.943 1.00 25.31 552 LYS B O 1
ATOM 5175 N N . LEU B 1 57 ? 28.782 50.139 38.412 1.00 26.64 553 LEU B N 1
ATOM 5176 C CA . LEU B 1 57 ? 28.445 48.946 37.645 1.00 26.80 553 LEU B CA 1
ATOM 5177 C C . LEU B 1 57 ? 28.211 47.824 38.660 1.00 27.16 553 LEU B C 1
ATOM 5178 O O . LEU B 1 57 ? 28.970 46.864 38.781 1.00 27.50 553 LEU B O 1
ATOM 5194 N N . LYS B 1 58 ? 27.125 47.947 39.417 1.00 26.41 554 LYS B N 1
ATOM 5195 C CA . LYS B 1 58 ? 26.872 47.045 40.531 1.00 26.32 554 LYS B CA 1
ATOM 5196 C C . LYS B 1 58 ? 26.280 45.731 40.040 1.00 24.74 554 LYS B C 1
ATOM 5197 O O . LYS B 1 58 ? 25.319 45.719 39.265 1.00 24.83 554 LYS B O 1
ATOM 5216 N N . PHE B 1 59 ? 26.863 44.622 40.501 1.00 25.11 555 PHE B N 1
ATOM 5217 C CA . PHE B 1 59 ? 26.410 43.278 40.147 1.00 26.46 555 PHE B CA 1
ATOM 5218 C C . PHE B 1 59 ? 26.526 43.028 38.650 1.00 26.72 555 PHE B C 1
ATOM 5219 O O . PHE B 1 59 ? 25.703 42.323 38.059 1.00 25.71 555 PHE B O 1
ATOM 5236 N N . LYS B 1 60 ? 27.561 43.606 38.041 1.00 26.50 556 LYS B N 1
ATOM 5237 C CA . LYS B 1 60 ? 27.796 43.426 36.615 1.00 27.78 556 LYS B CA 1
ATOM 5238 C C . LYS B 1 60 ? 27.745 41.952 36.234 1.00 28.60 556 LYS B C 1
ATOM 5239 O O . LYS B 1 60 ? 26.959 41.543 35.372 1.00 28.81 556 LYS B O 1
ATOM 5258 N N . ASN B 1 61 ? 28.568 41.132 36.885 1.00 27.79 557 ASN B N 1
ATOM 5259 C CA . ASN B 1 61 ? 28.718 39.750 36.444 1.00 30.51 557 ASN B CA 1
ATOM 5260 C C . ASN B 1 61 ? 27.446 38.945 36.679 1.00 29.23 557 ASN B C 1
ATOM 5261 O O . ASN B 1 61 ? 27.071 38.113 35.846 1.00 27.36 557 ASN B O 1
ATOM 5272 N N . THR B 1 62 ? 26.751 39.192 37.788 1.00 29.83 558 THR B N 1
ATOM 5273 C CA . THR B 1 62 ? 25.541 38.426 38.068 1.00 29.14 558 THR B CA 1
ATOM 5274 C C . THR B 1 62 ? 24.396 38.855 37.159 1.00 27.95 558 THR B C 1
ATOM 5275 O O . THR B 1 62 ? 23.681 38.011 36.602 1.00 28.57 558 THR B O 1
ATOM 5286 N N . VAL B 1 63 ? 24.188 40.165 37.019 1.00 29.57 559 VAL B N 1
ATOM 5287 C CA . VAL B 1 63 ? 23.166 40.652 36.100 1.00 27.13 559 VAL B CA 1
ATOM 5288 C C . VAL B 1 63 ? 23.434 40.119 34.700 1.00 29.19 559 VAL B C 1
ATOM 5289 O O . VAL B 1 63 ? 22.507 39.756 33.968 1.00 28.36 559 VAL B O 1
ATOM 5302 N N . LEU B 1 64 ? 24.710 40.021 34.323 1.00 28.57 560 LEU B N 1
ATOM 5303 C CA . LEU B 1 64 ? 25.054 39.544 32.988 1.00 26.57 560 LEU B CA 1
ATOM 5304 C C . LEU B 1 64 ? 24.768 38.055 32.837 1.00 26.46 560 LEU B C 1
ATOM 5305 O O . LEU B 1 64 ? 24.209 37.624 31.823 1.00 28.69 560 LEU B O 1
ATOM 5321 N N . ASP B 1 65 ? 25.164 37.245 33.821 1.00 27.44 561 ASP B N 1
ATOM 5322 C CA . ASP B 1 65 ? 24.863 35.816 33.760 1.00 27.86 561 ASP B CA 1
ATOM 5323 C C . ASP B 1 65 ? 23.360 35.578 33.681 1.00 29.23 561 ASP B C 1
ATOM 5324 O O . ASP B 1 65 ? 22.887 34.716 32.923 1.00 27.63 561 ASP B O 1
ATOM 5333 N N . THR B 1 66 ? 22.591 36.342 34.457 1.00 29.64 562 THR B N 1
ATOM 5334 C CA . THR B 1 66 ? 21.141 36.191 34.438 1.00 27.95 562 THR B CA 1
ATOM 5335 C C . THR B 1 66 ? 20.567 36.604 33.090 1.00 27.56 562 THR B C 1
ATOM 5336 O O . THR B 1 66 ? 19.681 35.929 32.555 1.00 28.57 562 THR B O 1
ATOM 5347 N N . CYS B 1 67 ? 21.058 37.708 32.528 1.00 26.54 563 CYS B N 1
ATOM 5348 C CA . CYS B 1 67 ? 20.594 38.129 31.214 1.00 28.26 563 CYS B CA 1
ATOM 5349 C C . CYS B 1 67 ? 20.987 37.125 30.141 1.00 27.68 563 CYS B C 1
ATOM 5350 O O . CYS B 1 67 ? 20.296 37.004 29.130 1.00 36.90 563 CYS B O 1
ATOM 5358 N N . GLU B 1 68 ? 22.070 36.380 30.353 1.00 28.87 564 GLU B N 1
ATOM 5359 C CA . GLU B 1 68 ? 22.446 35.345 29.397 1.00 28.16 564 GLU B CA 1
ATOM 5360 C C . GLU B 1 68 ? 21.477 34.172 29.455 1.00 28.76 564 GLU B C 1
ATOM 5361 O O . GLU B 1 68 ? 21.048 33.652 28.419 1.00 32.03 564 GLU B O 1
ATOM 5373 N N . LYS B 1 69 ? 21.137 33.722 30.665 1.00 29.86 565 LYS B N 1
ATOM 5374 C CA . LYS B 1 69 ? 20.100 32.697 30.784 1.00 29.06 565 LYS B CA 1
ATOM 5375 C C . LYS B 1 69 ? 18.797 33.170 30.145 1.00 28.12 565 LYS B C 1
ATOM 5376 O O . LYS B 1 69 ? 18.136 32.418 29.406 1.00 31.07 565 LYS B O 1
ATOM 5395 N N . ILE B 1 70 ? 18.424 34.424 30.414 1.00 28.26 566 ILE B N 1
ATOM 5396 C CA . ILE B 1 70 ? 17.224 35.005 29.823 1.00 30.89 566 ILE B CA 1
ATOM 5397 C C . ILE B 1 70 ? 17.299 34.940 28.305 1.00 32.37 566 ILE B C 1
ATOM 5398 O O . ILE B 1 70 ? 16.362 34.493 27.637 1.00 32.36 566 ILE B O 1
ATOM 5414 N N . ALA B 1 71 ? 18.408 35.421 27.740 1.00 31.77 567 ALA B N 1
ATOM 5415 C CA . ALA B 1 71 ? 18.551 35.474 26.293 1.00 32.42 567 ALA B CA 1
ATOM 5416 C C . ALA B 1 71 ? 18.459 34.089 25.684 1.00 33.46 567 ALA B C 1
ATOM 5417 O O . ALA B 1 71 ? 17.789 33.899 24.665 1.00 33.27 567 ALA B O 1
ATOM 5424 N N . LYS B 1 72 ? 19.116 33.101 26.294 1.00 30.96 568 LYS B N 1
ATOM 5425 C CA . LYS B 1 72 ? 19.098 31.764 25.713 1.00 33.79 568 LYS B CA 1
ATOM 5426 C C . LYS B 1 72 ? 17.680 31.193 25.690 1.00 33.40 568 LYS B C 1
ATOM 5427 O O . LYS B 1 72 ? 17.211 30.708 24.650 1.00 33.77 568 LYS B O 1
ATOM 5446 N N . ARG B 1 73 ? 16.965 31.257 26.823 1.00 33.50 569 ARG B N 1
ATOM 5447 C CA . ARG B 1 73 ? 15.617 30.683 26.825 1.00 34.28 569 ARG B CA 1
ATOM 5448 C C . ARG B 1 73 ? 14.666 31.489 25.941 1.00 33.42 569 ARG B C 1
ATOM 5449 O O . ARG B 1 73 ? 13.797 30.916 25.272 1.00 34.27 569 ARG B O 1
ATOM 5470 N N . VAL B 1 74 ? 14.811 32.816 25.920 1.00 34.57 570 VAL B N 1
ATOM 5471 C CA . VAL B 1 74 ? 13.957 33.651 25.080 1.00 34.27 570 VAL B CA 1
ATOM 5472 C C . VAL B 1 74 ? 14.191 33.338 23.608 1.00 33.96 570 VAL B C 1
ATOM 5473 O O . VAL B 1 74 ? 13.250 33.289 22.805 1.00 34.36 570 VAL B O 1
ATOM 5486 N N . ASN B 1 75 ? 15.452 33.129 23.232 1.00 34.63 571 ASN B N 1
ATOM 5487 C CA . ASN B 1 75 ? 15.777 32.773 21.859 1.00 35.83 571 ASN B CA 1
ATOM 5488 C C . ASN B 1 75 ? 15.187 31.420 21.494 1.00 35.83 571 ASN B C 1
ATOM 5489 O O . ASN B 1 75 ? 14.663 31.242 20.387 1.00 36.70 571 ASN B O 1
ATOM 5500 N N . GLU B 1 76 ? 15.257 30.454 22.412 1.00 35.02 572 GLU B N 1
ATOM 5501 C CA . GLU B 1 76 ? 14.636 29.160 22.145 1.00 35.48 572 GLU B CA 1
ATOM 5502 C C . GLU B 1 76 ? 13.123 29.298 22.001 1.00 34.90 572 GLU B C 1
ATOM 5503 O O . GLU B 1 76 ? 12.499 28.597 21.197 1.00 33.25 572 GLU B O 1
ATOM 5515 N N . ALA B 1 77 ? 12.514 30.200 22.776 1.00 34.88 573 ALA B N 1
ATOM 5516 C CA . ALA B 1 77 ? 11.072 30.407 22.672 1.00 33.72 573 ALA B CA 1
ATOM 5517 C C . ALA B 1 77 ? 10.701 31.030 21.332 1.00 34.21 573 ALA B C 1
ATOM 5518 O O . ALA B 1 77 ? 9.677 30.674 20.736 1.00 31.77 573 ALA B O 1
ATOM 5525 N N . VAL B 1 78 ? 11.519 31.965 20.845 1.00 35.53 574 VAL B N 1
ATOM 5526 C CA . VAL B 1 78 ? 11.243 32.574 19.546 1.00 36.32 574 VAL B CA 1
ATOM 5527 C C . VAL B 1 78 ? 11.446 31.557 18.428 1.00 35.49 574 VAL B C 1
ATOM 5528 O O . VAL B 1 78 ? 10.692 31.532 17.449 1.00 33.42 574 VAL B O 1
ATOM 5541 N N . ILE B 1 79 ? 12.461 30.697 18.556 1.00 34.78 575 ILE B N 1
ATOM 5542 C CA . ILE B 1 79 ? 12.717 29.710 17.512 1.00 35.53 575 ILE B CA 1
ATOM 5543 C C . ILE B 1 79 ? 11.592 28.686 17.452 1.00 34.46 575 ILE B C 1
ATOM 5544 O O . ILE B 1 79 ? 11.270 28.170 16.375 1.00 33.08 575 ILE B O 1
ATOM 5560 N N . ASP B 1 80 ? 10.983 28.369 18.592 1.00 34.20 576 ASP B N 1
ATOM 5561 C CA . ASP B 1 80 ? 9.857 27.447 18.619 1.00 32.59 576 ASP B CA 1
ATOM 5562 C C . ASP B 1 80 ? 8.572 28.078 18.103 1.00 32.64 576 ASP B C 1
ATOM 5563 O O . ASP B 1 80 ? 7.577 27.365 17.930 1.00 30.79 576 ASP B O 1
ATOM 5572 N N . GLY B 1 81 ? 8.567 29.384 17.857 1.00 34.09 577 GLY B N 1
ATOM 5573 C CA . GLY B 1 81 ? 7.383 30.055 17.367 1.00 36.48 577 GLY B CA 1
ATOM 5574 C C . GLY B 1 81 ? 6.469 30.605 18.432 1.00 35.35 577 GLY B C 1
ATOM 5575 O O . GLY B 1 81 ? 5.295 30.865 18.143 1.00 36.86 577 GLY B O 1
ATOM 5579 N N . TYR B 1 82 ? 6.960 30.787 19.651 1.00 34.26 578 TYR B N 1
ATOM 5580 C CA . TYR B 1 82 ? 6.182 31.367 20.734 1.00 34.91 578 TYR B CA 1
ATOM 5581 C C . TYR B 1 82 ? 6.603 32.811 20.977 1.00 32.24 578 TYR B C 1
ATOM 5582 O O . TYR B 1 82 ? 7.704 33.234 20.617 1.00 31.65 578 TYR B O 1
ATOM 5600 N N . ARG B 1 83 ? 5.704 33.568 21.605 1.00 32.89 579 ARG B N 1
ATOM 5601 C CA . ARG B 1 83 ? 6.015 34.921 22.031 1.00 32.33 579 ARG B CA 1
ATOM 5602 C C . ARG B 1 83 ? 6.447 34.886 23.486 1.00 31.75 579 ARG B C 1
ATOM 5603 O O . ARG B 1 83 ? 5.620 34.596 24.363 1.00 33.05 579 ARG B O 1
ATOM 5624 N N . PRO B 1 84 ? 7.720 35.152 23.803 1.00 32.00 580 PRO B N 1
ATOM 5625 C CA . PRO B 1 84 ? 8.138 35.170 25.214 1.00 32.33 580 PRO B CA 1
ATOM 5626 C C . PRO B 1 84 ? 7.678 36.444 25.910 1.00 31.48 580 PRO B C 1
ATOM 5627 O O . PRO B 1 84 ? 7.854 37.550 25.393 1.00 31.70 580 PRO B O 1
ATOM 5638 N N . ILE B 1 85 ? 7.085 36.280 27.092 1.00 30.72 581 ILE B N 1
ATOM 5639 C CA . ILE B 1 85 ? 6.609 37.392 27.909 1.00 32.80 581 ILE B CA 1
ATOM 5640 C C . ILE B 1 85 ? 7.314 37.298 29.256 1.00 31.47 581 ILE B C 1
ATOM 5641 O O . ILE B 1 85 ? 7.047 36.383 30.044 1.00 29.66 581 ILE B O 1
ATOM 5657 N N . LEU B 1 86 ? 8.202 38.248 29.528 1.00 31.01 582 LEU B N 1
ATOM 5658 C CA . LEU B 1 86 ? 9.096 38.185 30.675 1.00 29.82 582 LEU B CA 1
ATOM 5659 C C . LEU B 1 86 ? 8.502 38.987 31.826 1.00 28.60 582 LEU B C 1
ATOM 5660 O O . LEU B 1 86 ? 8.277 40.195 31.694 1.00 27.06 582 LEU B O 1
ATOM 5676 N N . VAL B 1 87 ? 8.261 38.321 32.949 1.00 28.88 583 VAL B N 1
ATOM 5677 C CA . VAL B 1 87 ? 7.754 38.975 34.148 1.00 28.68 583 VAL B CA 1
ATOM 5678 C C . VAL B 1 87 ? 8.926 39.128 35.109 1.00 27.84 583 VAL B C 1
ATOM 5679 O O . VAL B 1 87 ? 9.424 38.141 35.658 1.00 29.11 583 VAL B O 1
ATOM 5692 N N . GLY B 1 88 ? 9.383 40.359 35.307 1.00 30.31 584 GLY B N 1
ATOM 5693 C CA . GLY B 1 88 ? 10.435 40.644 36.254 1.00 30.51 584 GLY B CA 1
ATOM 5694 C C . GLY B 1 88 ? 9.877 40.981 37.623 1.00 29.76 584 GLY B C 1
ATOM 5695 O O . GLY B 1 88 ? 8.685 40.830 37.898 1.00 31.01 584 GLY B O 1
ATOM 5699 N N . GLY B 1 89 ? 10.759 41.459 38.500 1.00 30.22 585 GLY B N 1
ATOM 5700 C CA . GLY B 1 89 ? 12.162 41.668 38.188 1.00 27.51 585 GLY B CA 1
ATOM 5701 C C . GLY B 1 89 ? 12.392 43.047 37.610 1.00 29.62 585 GLY B C 1
ATOM 5702 O O . GLY B 1 89 ? 11.535 43.562 36.900 1.00 25.45 585 GLY B O 1
ATOM 5706 N N . ASP B 1 90 ? 13.545 43.646 37.903 1.00 25.56 586 ASP B N 1
ATOM 5707 C CA . ASP B 1 90 ? 13.811 45.004 37.452 1.00 26.16 586 ASP B CA 1
ATOM 5708 C C . ASP B 1 90 ? 14.073 45.011 35.945 1.00 26.34 586 ASP B C 1
ATOM 5709 O O . ASP B 1 90 ? 14.122 43.970 35.285 1.00 25.43 586 ASP B O 1
ATOM 5718 N N . HIS B 1 91 ? 14.253 46.216 35.397 1.00 25.78 587 HIS B N 1
ATOM 5719 C CA . HIS B 1 91 ? 14.310 46.387 33.950 1.00 24.48 587 HIS B CA 1
ATOM 5720 C C . HIS B 1 91 ? 15.581 45.826 33.326 1.00 25.19 587 HIS B C 1
ATOM 5721 O O . HIS B 1 91 ? 15.607 45.600 32.111 1.00 23.84 587 HIS B O 1
ATOM 5735 N N . SER B 1 92 ? 16.632 45.596 34.115 1.00 26.62 588 SER B N 1
ATOM 5736 C CA . SER B 1 92 ? 17.864 45.051 33.552 1.00 24.89 588 SER B CA 1
ATOM 5737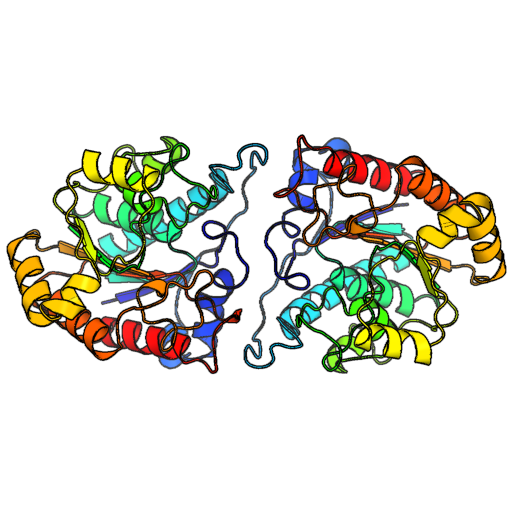 C C . SER B 1 92 ? 17.604 43.770 32.769 1.00 24.48 588 SER B C 1
ATOM 5738 O O . SER B 1 92 ? 18.321 43.474 31.803 1.00 25.83 588 SER B O 1
ATOM 5746 N N . ILE B 1 93 ? 16.567 43.016 33.144 1.00 28.42 589 ILE B N 1
ATOM 5747 C CA . ILE B 1 93 ? 16.281 41.753 32.469 1.00 25.77 589 ILE B CA 1
ATOM 5748 C C . ILE B 1 93 ? 16.122 41.957 30.970 1.00 26.98 589 ILE B C 1
ATOM 5749 O O . ILE B 1 93 ? 16.409 41.049 30.180 1.00 28.03 589 ILE B O 1
ATOM 5765 N N . SER B 1 94 ? 15.661 43.138 30.550 1.00 26.88 590 SER B N 1
ATOM 5766 C CA . SER B 1 94 ? 15.436 43.372 29.129 1.00 25.13 590 SER B CA 1
ATOM 5767 C C . SER B 1 94 ? 16.704 43.118 28.326 1.00 25.65 590 SER B C 1
ATOM 5768 O O . SER B 1 94 ? 16.643 42.598 27.206 1.00 27.96 590 SER B O 1
ATOM 5776 N N . LEU B 1 95 ? 17.865 43.459 28.891 1.00 26.87 591 LEU B N 1
ATOM 5777 C CA . LEU B 1 95 ? 19.122 43.204 28.198 1.00 25.17 591 LEU B CA 1
ATOM 5778 C C . LEU B 1 95 ? 19.167 41.774 27.676 1.00 27.78 591 LEU B C 1
ATOM 5779 O O . LEU B 1 95 ? 19.529 41.530 26.520 1.00 28.82 591 LEU B O 1
ATOM 5795 N N . GLY B 1 96 ? 18.784 40.813 28.514 1.00 27.72 592 GLY B N 1
ATOM 5796 C CA . GLY B 1 96 ? 18.720 39.440 28.050 1.00 28.95 592 GLY B CA 1
ATOM 5797 C C . GLY B 1 96 ? 17.686 39.252 26.957 1.00 29.39 592 GLY B C 1
ATOM 5798 O O . GLY B 1 96 ? 17.997 38.773 25.862 1.00 28.31 592 GLY B O 1
ATOM 5802 N N . SER B 1 97 ? 16.444 39.657 27.229 1.00 26.25 593 SER B N 1
ATOM 5803 C CA . SER B 1 97 ? 15.349 39.326 26.321 1.00 28.70 593 SER B CA 1
ATOM 5804 C C . SER B 1 97 ? 15.577 39.935 24.943 1.00 29.13 593 SER B C 1
ATOM 5805 O O . SER B 1 97 ? 15.558 39.228 23.928 1.00 28.50 593 SER B O 1
ATOM 5813 N N . VAL B 1 98 ? 15.807 41.250 24.888 1.00 26.86 594 VAL B N 1
ATOM 5814 C CA . VAL B 1 98 ? 16.052 41.904 23.607 1.00 28.60 594 VAL B CA 1
ATOM 5815 C C . VAL B 1 98 ? 17.207 41.237 22.875 1.00 29.10 594 VAL B C 1
ATOM 5816 O O . VAL B 1 98 ? 17.249 41.230 21.638 1.00 28.11 594 VAL B O 1
ATOM 5829 N N . SER B 1 99 ? 18.161 40.669 23.616 1.00 31.63 595 SER B N 1
ATOM 5830 C CA . SER B 1 99 ? 19.293 40.012 22.975 1.00 29.46 595 SER B CA 1
ATOM 5831 C C . SER B 1 99 ? 18.901 38.646 22.431 1.00 29.78 595 SER B C 1
ATOM 5832 O O . SER B 1 99 ? 19.359 38.249 21.355 1.00 33.47 595 SER B O 1
ATOM 5840 N N . GLY B 1 100 ? 18.050 37.918 23.155 1.00 31.31 596 GLY B N 1
ATOM 5841 C CA . GLY B 1 100 ? 17.636 36.608 22.690 1.00 32.31 596 GLY B CA 1
ATOM 5842 C C . GLY B 1 100 ? 16.732 36.665 21.478 1.00 31.88 596 GLY B C 1
ATOM 5843 O O . GLY B 1 100 ? 16.718 35.733 20.669 1.00 32.30 596 GLY B O 1
ATOM 5847 N N . VAL B 1 101 ? 15.970 37.749 21.332 1.00 28.83 597 VAL B N 1
ATOM 5848 C CA . VAL B 1 101 ? 15.067 37.883 20.195 1.00 30.51 597 VAL B CA 1
ATOM 5849 C C . VAL B 1 101 ? 15.803 38.439 18.983 1.00 31.93 597 VAL B C 1
ATOM 5850 O O . VAL B 1 101 ? 15.627 37.951 17.862 1.00 33.44 597 VAL B O 1
ATOM 5863 N N . SER B 1 102 ? 16.641 39.460 19.187 1.00 31.45 598 SER B N 1
ATOM 5864 C CA . SER B 1 102 ? 17.290 40.116 18.058 1.00 31.89 598 SER B CA 1
ATOM 5865 C C . SER B 1 102 ? 18.144 39.146 17.256 1.00 33.29 598 SER B C 1
ATOM 5866 O O . SER B 1 102 ? 18.368 39.365 16.061 1.00 35.43 598 SER B O 1
ATOM 5874 N N . LEU B 1 103 ? 18.632 38.076 17.886 1.00 35.55 599 LEU B N 1
ATOM 5875 C CA . LEU B 1 103 ? 19.387 37.076 17.138 1.00 35.85 599 LEU B CA 1
ATOM 5876 C C . LEU B 1 103 ? 18.525 36.451 16.051 1.00 37.95 599 LEU B C 1
ATOM 5877 O O . LEU B 1 103 ? 19.004 36.180 14.944 1.00 37.88 599 LEU B O 1
ATOM 5893 N N . GLU B 1 104 ? 17.247 36.219 16.348 1.00 40.27 600 GLU B N 1
ATOM 5894 C CA . GLU B 1 104 ? 16.347 35.570 15.408 1.00 38.29 600 GLU B CA 1
ATOM 5895 C C . GLU B 1 104 ? 15.543 36.554 14.572 1.00 36.71 600 GLU B C 1
ATOM 5896 O O . GLU B 1 104 ? 14.999 36.159 13.534 1.00 36.82 600 GLU B O 1
ATOM 5902 N N . LYS B 1 105 ? 15.462 37.818 14.981 1.00 36.34 601 LYS B N 1
ATOM 5903 C CA . LYS B 1 105 ? 14.630 38.783 14.267 1.00 36.94 601 LYS B CA 1
ATOM 5904 C C . LYS B 1 105 ? 15.022 40.192 14.676 1.00 35.00 601 LYS B C 1
ATOM 5905 O O . LYS B 1 105 ? 14.920 40.541 15.855 1.00 33.81 601 LYS B O 1
ATOM 5911 N N . GLU B 1 106 ? 15.460 41.002 13.711 1.00 36.83 602 GLU B N 1
ATOM 5912 C CA . GLU B 1 106 ? 15.682 42.417 13.982 1.00 35.83 602 GLU B CA 1
ATOM 5913 C C . GLU B 1 106 ? 14.356 43.074 14.342 1.00 34.73 602 GLU B C 1
ATOM 5914 O O . GLU B 1 106 ? 13.360 42.919 13.630 1.00 34.73 602 GLU B O 1
ATOM 5926 N N . ILE B 1 107 ? 14.348 43.815 15.447 1.00 32.26 603 ILE B N 1
ATOM 5927 C CA . ILE B 1 107 ? 13.114 44.279 16.061 1.00 28.37 603 ILE B CA 1
ATOM 5928 C C . ILE B 1 107 ? 13.213 45.759 16.390 1.00 28.43 603 ILE B C 1
ATOM 5929 O O . ILE B 1 107 ? 14.294 46.286 16.669 1.00 27.08 603 ILE B O 1
ATOM 5945 N N . GLY B 1 108 ? 12.060 46.438 16.342 1.00 29.14 604 GLY B N 1
ATOM 5946 C CA . GLY B 1 108 ? 11.911 47.711 17.010 1.00 30.27 604 GLY B CA 1
ATOM 5947 C C . GLY B 1 108 ? 11.483 47.495 18.445 1.00 28.81 604 GLY B C 1
ATOM 5948 O O . GLY B 1 108 ? 11.223 46.372 18.871 1.00 27.29 604 GLY B O 1
ATOM 5952 N N . VAL B 1 109 ? 11.411 48.584 19.205 1.00 31.32 605 VAL B N 1
ATOM 5953 C CA . VAL B 1 109 ? 11.025 48.464 20.609 1.00 30.18 605 VAL B CA 1
ATOM 5954 C C . VAL B 1 109 ? 10.299 49.724 21.055 1.00 27.29 605 VAL B C 1
ATOM 5955 O O . VAL B 1 109 ? 10.741 50.850 20.785 1.00 27.40 605 VAL B O 1
ATOM 5968 N N . LEU B 1 110 ? 9.165 49.508 21.725 1.00 28.28 606 LEU B N 1
ATOM 5969 C CA . LEU B 1 110 ? 8.449 50.539 22.465 1.00 28.20 606 LEU B CA 1
ATOM 5970 C C . LEU B 1 110 ? 8.865 50.425 23.929 1.00 27.52 606 LEU B C 1
ATOM 5971 O O . LEU B 1 110 ? 8.493 49.468 24.618 1.00 27.08 606 LEU B O 1
ATOM 5987 N N . TRP B 1 111 ? 9.633 51.400 24.396 1.00 25.14 607 TRP B N 1
ATOM 5988 C CA . TRP B 1 111 ? 10.228 51.387 25.728 1.00 25.47 607 TRP B CA 1
ATOM 5989 C C . TRP B 1 111 ? 9.352 52.250 26.624 1.00 24.99 607 TRP B C 1
ATOM 5990 O O . TRP B 1 111 ? 9.574 53.448 26.768 1.00 24.81 607 TRP B O 1
ATOM 6011 N N . ILE B 1 112 ? 8.329 51.638 27.210 1.00 25.48 608 ILE B N 1
ATOM 6012 C CA . ILE B 1 112 ? 7.403 52.371 28.065 1.00 25.22 608 ILE B CA 1
ATOM 6013 C C . ILE B 1 112 ? 8.016 52.475 29.455 1.00 23.98 608 ILE B C 1
ATOM 6014 O O . ILE B 1 112 ? 8.255 51.459 30.116 1.00 24.40 608 ILE B O 1
ATOM 6030 N N . SER B 1 113 ? 8.266 53.702 29.900 1.00 24.25 609 SER B N 1
ATOM 6031 C CA . SER B 1 113 ? 8.976 53.940 31.148 1.00 25.52 609 SER B CA 1
ATOM 6032 C C . SER B 1 113 ? 8.984 55.437 31.421 1.00 27.43 609 SER B C 1
ATOM 6033 O O . SER B 1 113 ? 8.799 56.252 30.514 1.00 26.96 609 SER B O 1
ATOM 6041 N N . ALA B 1 114 ? 9.190 55.786 32.691 1.00 31.88 610 ALA B N 1
ATOM 6042 C CA . ALA B 1 114 ? 9.379 57.179 33.073 1.00 28.97 610 ALA B CA 1
ATOM 6043 C C . ALA B 1 114 ? 10.814 57.646 32.876 1.00 30.73 610 ALA B C 1
ATOM 6044 O O . ALA B 1 114 ? 11.068 58.854 32.922 1.00 30.87 610 ALA B O 1
ATOM 6051 N N . HIS B 1 115 ? 11.745 56.722 32.655 1.00 28.80 611 HIS B N 1
ATOM 6052 C CA . HIS B 1 115 ? 13.151 57.037 32.457 1.00 30.19 611 HIS B CA 1
ATOM 6053 C C . HIS B 1 115 ? 13.622 56.425 31.146 1.00 28.50 611 HIS B C 1
ATOM 6054 O O . HIS B 1 115 ? 13.052 55.452 30.649 1.00 28.34 611 HIS B O 1
ATOM 6068 N N . GLY B 1 116 ? 14.685 57.012 30.590 1.00 29.98 612 GLY B N 1
ATOM 6069 C CA . GLY B 1 116 ? 15.255 56.476 29.368 1.00 28.94 612 GLY B CA 1
ATOM 6070 C C . GLY B 1 116 ? 15.960 55.153 29.573 1.00 27.99 612 GLY B C 1
ATOM 6071 O O . GLY B 1 116 ? 16.027 54.332 28.653 1.00 25.83 612 GLY B O 1
ATOM 6075 N N . ASP B 1 117 ? 16.487 54.921 30.775 1.00 30.87 613 ASP B N 1
ATOM 6076 C CA . ASP B 1 117 ? 17.227 53.700 31.081 1.00 28.31 613 ASP B CA 1
ATOM 6077 C C . ASP B 1 117 ? 18.431 53.551 30.163 1.00 26.42 613 ASP B C 1
ATOM 6078 O O . ASP B 1 117 ? 18.820 52.441 29.792 1.00 26.10 613 ASP B O 1
ATOM 6087 N N . MET B 1 118 ? 19.030 54.679 29.808 1.00 25.50 614 MET B N 1
ATOM 6088 C CA . MET B 1 118 ? 20.134 54.744 28.864 1.00 28.81 614 MET B CA 1
ATOM 6089 C C . MET B 1 118 ? 21.377 55.321 29.530 1.00 29.25 614 MET B C 1
ATOM 6090 O O . MET B 1 118 ? 22.137 56.080 28.927 1.00 27.73 614 MET B O 1
ATOM 6104 N N . ASN B 1 119 ? 21.598 54.958 30.787 1.00 28.60 615 ASN B N 1
ATOM 6105 C CA . ASN B 1 119 ? 22.773 55.431 31.497 1.00 27.71 615 ASN B CA 1
ATOM 6106 C C . ASN B 1 119 ? 23.985 54.566 31.166 1.00 26.71 615 ASN B C 1
ATOM 6107 O O . ASN B 1 119 ? 23.869 53.432 30.691 1.00 26.60 615 ASN B O 1
ATOM 6118 N N . THR B 1 120 ? 25.153 55.126 31.423 1.00 27.70 616 THR B N 1
ATOM 6119 C CA . THR B 1 120 ? 26.438 54.448 31.308 1.00 26.73 616 THR B CA 1
ATOM 6120 C C . THR B 1 120 ? 27.192 54.671 32.599 1.00 28.94 616 THR B C 1
ATOM 6121 O O . THR B 1 120 ? 26.873 55.591 33.366 1.00 31.19 616 THR B O 1
ATOM 6132 N N . PRO B 1 121 ? 28.186 53.835 32.903 1.00 28.43 617 PRO B N 1
ATOM 6133 C CA . PRO B 1 121 ? 29.036 54.095 34.069 1.00 30.95 617 PRO B CA 1
ATOM 6134 C C . PRO B 1 121 ? 29.450 55.551 34.209 1.00 30.07 617 PRO B C 1
ATOM 6135 O O . PRO B 1 121 ? 29.614 56.051 35.326 1.00 33.71 617 PRO B O 1
ATOM 6146 N N . GLU B 1 122 ? 29.619 56.242 33.082 1.00 28.91 618 GLU B N 1
ATOM 6147 C CA . GLU B 1 122 ? 30.038 57.636 33.107 1.00 31.57 618 GLU B CA 1
ATOM 6148 C C . GLU B 1 122 ? 28.881 58.596 33.350 1.00 30.03 618 GLU B C 1
ATOM 6149 O O . GLU B 1 122 ? 29.117 59.743 33.744 1.00 30.27 618 GLU B O 1
ATOM 6161 N N . SER B 1 123 ? 27.643 58.161 33.120 1.00 30.54 619 SER B N 1
ATOM 6162 C CA . SER B 1 123 ? 26.478 59.009 33.310 1.00 31.75 619 SER B CA 1
ATOM 6163 C C . SER B 1 123 ? 25.630 58.614 34.507 1.00 31.54 619 SER B C 1
ATOM 6164 O O . SER B 1 123 ? 24.898 59.460 35.030 1.00 31.78 619 SER B O 1
ATOM 6172 N N . THR B 1 124 ? 25.713 57.364 34.951 1.00 29.64 620 THR B N 1
ATOM 6173 C CA . THR B 1 124 ? 24.873 56.900 36.041 1.00 28.87 620 THR B CA 1
ATOM 6174 C C . THR B 1 124 ? 25.276 57.569 37.347 1.00 28.79 620 THR B C 1
ATOM 6175 O O . THR B 1 124 ? 26.462 57.702 37.659 1.00 30.00 620 THR B O 1
ATOM 6186 N N . LEU B 1 125 ? 24.276 58.007 38.105 1.00 29.81 621 LEU B N 1
ATOM 6187 C CA . LEU B 1 125 ? 24.483 58.519 39.449 1.00 28.52 621 LEU B CA 1
ATOM 6188 C C . LEU B 1 125 ? 24.248 57.458 40.513 1.00 26.12 621 LEU B C 1
ATOM 6189 O O . LEU B 1 125 ? 24.386 57.754 41.702 1.00 26.71 621 LEU B O 1
ATOM 6205 N N . THR B 1 126 ? 23.907 56.232 40.114 1.00 25.70 622 THR B N 1
ATOM 6206 C CA . THR B 1 126 ? 23.583 55.171 41.057 1.00 24.91 622 THR B CA 1
ATOM 6207 C C . THR B 1 126 ? 24.346 53.876 40.831 1.00 23.22 622 THR B C 1
ATOM 6208 O O . THR B 1 126 ? 24.460 53.085 41.774 1.00 24.40 622 THR B O 1
ATOM 6219 N N . GLY B 1 127 ? 24.865 53.626 39.632 1.00 25.40 623 GLY B N 1
ATOM 6220 C CA . GLY B 1 127 ? 25.463 52.340 39.346 1.00 24.60 623 GLY B CA 1
ATOM 6221 C C . GLY B 1 127 ? 24.470 51.217 39.172 1.00 24.08 623 GLY B C 1
ATOM 6222 O O . GLY B 1 127 ? 24.870 50.049 39.137 1.00 23.22 623 GLY B O 1
ATOM 6226 N N . ASN B 1 128 ? 23.184 51.544 39.062 1.00 22.45 624 ASN B N 1
ATOM 6227 C CA . ASN B 1 128 ? 22.137 50.547 38.898 1.00 23.70 624 ASN B CA 1
ATOM 6228 C C . ASN B 1 128 ? 21.999 50.182 37.426 1.00 24.31 624 ASN B C 1
ATOM 6229 O O . ASN B 1 128 ? 21.969 51.059 36.559 1.00 26.21 624 ASN B O 1
ATOM 6240 N N . ILE B 1 129 ? 21.935 48.871 37.144 1.00 27.75 625 ILE B N 1
ATOM 6241 C CA . ILE B 1 129 ? 21.822 48.389 35.772 1.00 28.21 625 ILE B CA 1
ATOM 6242 C C . ILE B 1 129 ? 20.376 48.227 35.348 1.00 27.82 625 ILE B C 1
ATOM 6243 O O . ILE B 1 129 ? 20.107 47.723 34.244 1.00 28.26 625 ILE B O 1
ATOM 6259 N N . HIS B 1 130 ? 19.420 48.658 36.171 1.00 25.44 626 HIS B N 1
ATOM 6260 C CA . HIS B 1 130 ? 17.999 48.717 35.787 1.00 24.44 626 HIS B CA 1
ATOM 6261 C C . HIS B 1 130 ? 17.819 49.973 34.938 1.00 25.99 626 HIS B C 1
ATOM 6262 O O . HIS B 1 130 ? 16.787 50.044 34.299 1.00 28.13 626 HIS B O 1
ATOM 6276 N N . GLY B 1 131 ? 18.760 50.928 34.972 1.00 25.19 627 GLY B N 1
ATOM 6277 C CA . GLY B 1 131 ? 18.638 52.170 34.238 1.00 25.56 627 GLY B CA 1
ATOM 6278 C C . GLY B 1 131 ? 19.693 52.322 33.161 1.00 26.20 627 GLY B C 1
ATOM 6279 O O . GLY B 1 131 ? 19.982 53.441 32.720 1.00 25.80 627 GLY B O 1
ATOM 6283 N N . MET B 1 132 ? 20.280 51.196 32.737 1.00 25.49 628 MET B N 1
ATOM 6284 C CA . MET B 1 132 ? 21.226 51.180 31.635 1.00 27.00 628 MET B CA 1
ATOM 6285 C C . MET B 1 132 ? 20.862 50.257 30.470 1.00 28.17 628 MET B C 1
ATOM 6286 O O . MET B 1 132 ? 21.569 50.276 29.454 1.00 26.43 628 MET B O 1
ATOM 6300 N N . PRO B 1 133 ? 19.790 49.450 30.542 1.00 26.80 629 PRO B N 1
ATOM 6301 C CA . PRO B 1 133 ? 19.642 48.382 29.532 1.00 26.75 629 PRO B CA 1
ATOM 6302 C C . PRO B 1 133 ? 19.561 48.870 28.092 1.00 28.01 629 PRO B C 1
ATOM 6303 O O . PRO B 1 133 ? 20.190 48.269 27.211 1.00 27.67 629 PRO B O 1
ATOM 6314 N N . LEU B 1 134 ? 18.793 49.927 27.816 1.00 28.88 630 LEU B N 1
ATOM 6315 C CA . LEU B 1 134 ? 18.640 50.380 26.435 1.00 26.76 630 LEU B CA 1
ATOM 6316 C C . LEU B 1 134 ? 19.979 50.808 25.851 1.00 28.13 630 LEU B C 1
AT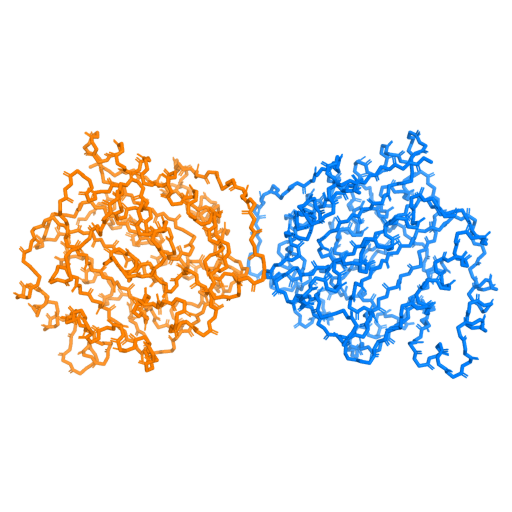OM 6317 O O . LEU B 1 134 ? 20.339 50.418 24.734 1.00 30.94 630 LEU B O 1
ATOM 6333 N N . ALA B 1 135 ? 20.727 51.628 26.591 1.00 33.37 631 ALA B N 1
ATOM 6334 C CA . ALA B 1 135 ? 22.043 52.045 26.125 1.00 31.96 631 ALA B CA 1
ATOM 6335 C C . ALA B 1 135 ? 22.904 50.842 25.768 1.00 35.58 631 ALA B C 1
ATOM 6336 O O . ALA B 1 135 ? 23.574 50.832 24.731 1.00 32.04 631 ALA B O 1
ATOM 6343 N N . LEU B 1 136 ? 22.890 49.809 26.612 1.00 30.48 632 LEU B N 1
ATOM 6344 C CA . LEU B 1 136 ? 23.705 48.632 26.342 1.00 30.06 632 LEU B CA 1
ATOM 6345 C C . LEU B 1 136 ? 23.207 47.881 25.116 1.00 30.85 632 LEU B C 1
ATOM 6346 O O . LEU B 1 136 ? 24.011 47.312 24.370 1.00 30.59 632 LEU B O 1
ATOM 6362 N N . LEU B 1 137 ? 21.895 47.865 24.888 1.00 31.26 633 LEU B N 1
ATOM 6363 C CA . LEU B 1 137 ? 21.375 47.261 23.669 1.00 31.61 633 LEU B CA 1
ATOM 6364 C C . LEU B 1 137 ? 21.671 48.108 22.440 1.00 32.23 633 LEU B C 1
ATOM 6365 O O . LEU B 1 137 ? 21.531 47.613 21.317 1.00 29.80 633 LEU B O 1
ATOM 6381 N N . GLN B 1 138 ? 22.080 49.364 22.627 1.00 34.57 634 GLN B N 1
ATOM 6382 C CA . GLN B 1 138 ? 22.549 50.208 21.538 1.00 34.34 634 GLN B CA 1
ATOM 6383 C C . GLN B 1 138 ? 24.073 50.293 21.486 1.00 33.92 634 GLN B C 1
ATOM 6384 O O . GLN B 1 138 ? 24.618 51.248 20.923 1.00 32.34 634 GLN B O 1
ATOM 6398 N N . GLY B 1 139 ? 24.768 49.320 22.069 1.00 33.60 635 GLY B N 1
ATOM 6399 C CA . GLY B 1 139 ? 26.214 49.294 22.000 1.00 34.84 635 GLY B CA 1
ATOM 6400 C C . GLY B 1 139 ? 26.921 50.338 22.830 1.00 33.91 635 GLY B C 1
ATOM 6401 O O . GLY B 1 139 ? 28.095 50.620 22.578 1.00 34.19 635 GLY B O 1
ATOM 6405 N N . LEU B 1 140 ? 26.246 50.921 23.816 1.00 36.10 636 LEU B N 1
ATOM 6406 C CA . LEU B 1 140 ? 26.840 51.908 24.708 1.00 35.32 636 LEU B CA 1
ATOM 6407 C C . LEU B 1 140 ? 26.912 51.331 26.114 1.00 35.63 636 LEU B C 1
ATOM 6408 O O . LEU B 1 140 ? 25.919 50.797 26.620 1.00 36.89 636 LEU B O 1
ATOM 6424 N N . GLY B 1 141 ? 28.085 51.440 26.742 1.00 32.77 637 GLY B N 1
ATOM 6425 C CA . GLY B 1 141 ? 28.288 50.959 28.092 1.00 32.35 637 GLY B CA 1
ATOM 6426 C C . GLY B 1 141 ? 29.386 49.908 28.151 1.00 31.88 637 GLY B C 1
ATOM 6427 O O . GLY B 1 141 ? 30.342 49.937 27.376 1.00 34.14 637 GLY B O 1
ATOM 6431 N N . ASP B 1 142 ? 29.225 48.975 29.087 1.00 31.27 638 ASP B N 1
ATOM 6432 C CA . ASP B 1 142 ? 30.251 47.964 29.302 1.00 32.44 638 ASP B CA 1
ATOM 6433 C C . ASP B 1 142 ? 30.219 46.935 28.182 1.00 31.70 638 ASP B C 1
ATOM 6434 O O . ASP B 1 142 ? 29.152 46.436 27.813 1.00 31.30 638 ASP B O 1
ATOM 6443 N N . ARG B 1 143 ? 31.399 46.607 27.653 1.00 32.58 639 ARG B N 1
ATOM 6444 C CA . ARG B 1 143 ? 31.464 45.762 26.466 1.00 32.43 639 ARG B CA 1
ATOM 6445 C C . ARG B 1 143 ? 30.973 44.350 26.760 1.00 32.29 639 ARG B C 1
ATOM 6446 O O . ARG B 1 143 ? 30.285 43.746 25.930 1.00 32.22 639 ARG B O 1
ATOM 6467 N N . GLU B 1 144 ? 31.304 43.808 27.933 1.00 33.42 640 GLU B N 1
ATOM 6468 C CA . GLU B 1 144 ? 30.828 42.474 28.280 1.00 33.59 640 GLU B CA 1
ATOM 6469 C C . GLU B 1 144 ? 29.308 42.446 28.347 1.00 31.22 640 GLU B C 1
ATOM 6470 O O . GLU B 1 144 ? 28.674 41.470 27.926 1.00 30.66 640 GLU B O 1
ATOM 6482 N N . LEU B 1 145 ? 28.705 43.514 28.871 1.00 38.38 641 LEU B N 1
ATOM 6483 C CA . LEU B 1 145 ? 27.250 43.589 28.933 1.00 35.01 641 LEU B CA 1
ATOM 6484 C C . LEU B 1 145 ? 26.656 43.790 27.546 1.00 34.55 641 LEU B C 1
ATOM 6485 O O . LEU B 1 145 ? 25.616 43.207 27.218 1.00 34.75 641 LEU B O 1
ATOM 6501 N N . VAL B 1 146 ? 27.305 44.610 26.718 1.00 36.06 642 VAL B N 1
ATOM 6502 C CA . VAL B 1 146 ? 26.845 44.804 25.348 1.00 33.80 642 VAL B CA 1
ATOM 6503 C C . VAL B 1 146 ? 26.915 43.498 24.569 1.00 33.64 642 VAL B C 1
ATOM 6504 O O . VAL B 1 146 ? 26.093 43.252 23.678 1.00 33.40 642 VAL B O 1
ATOM 6517 N N . ASN B 1 147 ? 27.881 42.639 24.893 1.00 35.24 643 ASN B N 1
ATOM 6518 C CA . ASN B 1 147 ? 28.133 41.412 24.154 1.00 33.75 643 ASN B CA 1
ATOM 6519 C C . ASN B 1 147 ? 27.332 40.228 24.676 1.00 33.91 643 ASN B C 1
ATOM 6520 O O . ASN B 1 147 ? 27.721 39.078 24.444 1.00 33.29 643 ASN B O 1
ATOM 6531 N N . CYS B 1 148 ? 26.230 40.477 25.375 1.00 35.91 644 CYS B N 1
ATOM 6532 C CA . CYS B 1 148 ? 25.439 39.385 25.923 1.00 36.59 644 CYS B CA 1
ATOM 6533 C C . CYS B 1 148 ? 24.861 38.536 24.797 1.00 36.43 644 CYS B C 1
ATOM 6534 O O . CYS B 1 148 ? 24.326 39.062 23.817 1.00 35.32 644 CYS B O 1
ATOM 6542 N N . PHE B 1 149 ? 24.990 37.215 24.935 1.00 35.75 645 PHE B N 1
ATOM 6543 C CA . PHE B 1 149 ? 24.435 36.264 23.976 1.00 36.35 645 PHE B CA 1
ATOM 6544 C C . PHE B 1 149 ? 25.247 36.248 22.684 1.00 34.58 645 PHE B C 1
ATOM 6545 O O . PHE B 1 149 ? 25.717 35.187 22.262 1.00 35.72 645 PHE B O 1
ATOM 6562 N N . TYR B 1 150 ? 25.414 37.404 22.042 1.00 32.58 646 TYR B N 1
ATOM 6563 C CA . TYR B 1 150 ? 26.304 37.511 20.893 1.00 32.51 646 TYR B CA 1
ATOM 6564 C C . TYR B 1 150 ? 26.871 38.923 20.840 1.00 31.26 646 TYR B C 1
ATOM 6565 O O . TYR B 1 150 ? 26.243 39.879 21.302 1.00 32.60 646 TYR B O 1
ATOM 6583 N N . GLU B 1 151 ? 28.070 39.039 20.276 1.00 30.66 647 GLU B N 1
ATOM 6584 C CA . GLU B 1 151 ? 28.795 40.300 20.313 1.00 30.21 647 GLU B CA 1
ATOM 6585 C C . GLU B 1 151 ? 28.144 41.335 19.408 1.00 28.46 647 GLU B C 1
ATOM 6586 O O . GLU B 1 151 ? 27.645 41.015 18.326 1.00 36.51 647 GLU B O 1
ATOM 6598 N N . GLY B 1 152 ? 28.164 42.584 19.852 1.00 28.71 648 GLY B N 1
ATOM 6599 C CA . GLY B 1 152 ? 27.662 43.688 19.068 1.00 28.62 648 GLY B CA 1
ATOM 6600 C C . GLY B 1 152 ? 26.292 44.152 19.534 1.00 28.79 648 GLY B C 1
ATOM 6601 O O . GLY B 1 152 ? 25.529 43.417 20.165 1.00 33.49 648 GLY B O 1
ATOM 6605 N N . ALA B 1 153 ? 25.980 45.406 19.206 1.00 28.16 649 ALA B N 1
ATOM 6606 C CA . ALA B 1 153 ? 24.693 45.981 19.573 1.00 29.68 649 ALA B CA 1
ATOM 6607 C C . ALA B 1 153 ? 23.555 45.094 19.085 1.00 29.70 649 ALA B C 1
ATOM 6608 O O . ALA B 1 153 ? 23.691 44.352 18.109 1.00 29.25 649 ALA B O 1
ATOM 6615 N N . LYS B 1 154 ? 22.422 45.174 19.782 1.00 32.44 650 LYS B N 1
ATOM 6616 C CA . LYS B 1 154 ? 21.265 44.337 19.501 1.00 30.18 650 LYS B CA 1
ATOM 6617 C C . LYS B 1 154 ? 20.094 45.119 18.926 1.00 27.41 650 LYS B C 1
ATOM 6618 O O . LYS B 1 154 ? 19.078 44.513 18.571 1.00 29.49 650 LYS B O 1
ATOM 6637 N N . LEU B 1 155 ? 20.204 46.441 18.831 1.00 26.05 651 LEU B N 1
ATOM 6638 C CA . LEU B 1 155 ? 19.139 47.269 18.290 1.00 27.79 651 LEU B CA 1
ATOM 6639 C C . LEU B 1 155 ? 19.736 48.376 17.436 1.00 26.94 651 LEU B C 1
ATOM 6640 O O . LEU B 1 155 ? 20.882 48.787 17.636 1.00 27.51 651 LEU B O 1
ATOM 6656 N N . ASP B 1 156 ? 18.944 48.860 16.486 1.00 26.39 652 ASP B N 1
ATOM 6657 C CA . ASP B 1 156 ? 19.285 50.062 15.741 1.00 28.94 652 ASP B CA 1
ATOM 6658 C C . ASP B 1 156 ? 18.631 51.255 16.424 1.00 28.29 652 ASP B C 1
ATOM 6659 O O . ASP B 1 156 ? 17.426 51.237 16.697 1.00 28.54 652 ASP B O 1
ATOM 6668 N N . SER B 1 157 ? 19.429 52.286 16.707 1.00 27.37 653 SER B N 1
ATOM 6669 C CA . SER B 1 157 ? 18.908 53.458 17.400 1.00 27.02 653 SER B CA 1
ATOM 6670 C C . SER B 1 157 ? 17.622 53.964 16.761 1.00 27.79 653 SER B C 1
ATOM 6671 O O . SER B 1 157 ? 16.708 54.415 17.460 1.00 29.31 653 SER B O 1
ATOM 6679 N N . ARG B 1 158 ? 17.523 53.885 15.432 1.00 30.18 654 ARG B N 1
ATOM 6680 C CA . ARG B 1 158 ? 16.357 54.427 14.745 1.00 28.29 654 ARG B CA 1
ATOM 6681 C C . ARG B 1 158 ? 15.090 53.618 14.999 1.00 28.40 654 ARG B C 1
ATOM 6682 O O . ARG B 1 158 ? 13.992 54.127 14.752 1.00 28.35 654 ARG B O 1
ATOM 6703 N N . ASN B 1 159 ? 15.210 52.384 15.491 1.00 28.73 655 ASN B N 1
ATOM 6704 C CA . ASN B 1 159 ? 14.063 51.509 15.708 1.00 29.44 655 ASN B CA 1
ATOM 6705 C C . ASN B 1 159 ? 13.604 51.494 17.164 1.00 29.93 655 ASN B C 1
ATOM 6706 O O . ASN B 1 159 ? 13.062 50.487 17.633 1.00 28.87 655 ASN B O 1
ATOM 6717 N N . ILE B 1 160 ? 13.797 52.594 17.887 1.00 29.41 656 ILE B N 1
ATOM 6718 C CA . ILE B 1 160 ? 13.502 52.667 19.312 1.00 28.70 656 ILE B CA 1
ATOM 6719 C C . ILE B 1 160 ? 12.634 53.890 19.572 1.00 28.30 656 ILE B C 1
ATOM 6720 O O . ILE B 1 160 ? 12.896 54.972 19.033 1.00 26.75 656 ILE B O 1
ATOM 6736 N N . VAL B 1 161 ? 11.602 53.721 20.400 1.00 27.41 657 VAL B N 1
ATOM 6737 C CA . VAL B 1 161 ? 10.783 54.847 20.839 1.00 27.52 657 VAL B CA 1
ATOM 6738 C C . VAL B 1 161 ? 10.567 54.740 22.341 1.00 25.76 657 VAL B C 1
ATOM 6739 O O . VAL B 1 161 ? 9.954 53.777 22.815 1.00 22.86 657 VAL B O 1
ATOM 6752 N N . ILE B 1 162 ? 11.045 55.735 23.081 1.00 26.42 658 ILE B N 1
ATOM 6753 C CA . ILE B 1 162 ? 10.881 55.784 24.529 1.00 27.07 658 ILE B CA 1
ATOM 6754 C C . ILE B 1 162 ? 9.574 56.501 24.836 1.00 26.86 658 ILE B C 1
ATOM 6755 O O . ILE B 1 162 ? 9.421 57.690 24.532 1.00 27.44 658 ILE B O 1
ATOM 6771 N N . PHE B 1 163 ? 8.642 55.784 25.449 1.00 25.40 659 PHE B N 1
ATOM 6772 C CA . PHE B 1 163 ? 7.255 56.209 25.585 1.00 26.76 659 PHE B CA 1
ATOM 6773 C C . PHE B 1 163 ? 6.957 56.517 27.047 1.00 26.67 659 PHE B C 1
ATOM 6774 O O . PHE B 1 163 ? 6.970 55.618 27.892 1.00 25.05 659 PHE B O 1
ATOM 6791 N N . GLY B 1 164 ? 6.684 57.784 27.339 1.00 29.29 660 GLY B N 1
ATOM 6792 C CA . GLY B 1 164 ? 6.243 58.189 28.654 1.00 27.94 660 GLY B CA 1
ATOM 6793 C C . GLY B 1 164 ? 7.309 58.732 29.577 1.00 28.34 660 GLY B C 1
ATOM 6794 O O . GLY B 1 164 ? 7.103 58.724 30.797 1.00 30.05 660 GLY B O 1
ATOM 6798 N N . ALA B 1 165 ? 8.430 59.205 29.044 1.00 28.08 661 ALA B N 1
ATOM 6799 C CA . ALA B 1 165 ? 9.497 59.724 29.886 1.00 28.95 661 ALA B CA 1
ATOM 6800 C C . ALA B 1 165 ? 9.047 60.986 30.612 1.00 29.88 661 ALA B C 1
ATOM 6801 O O . ALA B 1 165 ? 8.347 61.832 30.048 1.00 30.51 661 ALA B O 1
ATOM 6808 N N . ARG B 1 166 ? 9.465 61.111 31.872 1.00 29.57 662 ARG B N 1
ATOM 6809 C CA . ARG B 1 166 ? 9.092 62.256 32.694 1.00 31.43 662 ARG B CA 1
ATOM 6810 C C . ARG B 1 166 ? 10.317 62.877 33.356 1.00 33.11 662 ARG B C 1
ATOM 6811 O O . ARG B 1 166 ? 10.321 64.073 33.666 1.00 34.52 662 ARG B O 1
ATOM 6832 N N . GLU B 1 167 ? 11.356 62.075 33.576 1.00 32.13 663 GLU B N 1
ATOM 6833 C CA . GLU B 1 167 ? 12.570 62.520 34.248 1.00 34.86 663 GLU B CA 1
ATOM 6834 C C . GLU B 1 167 ? 13.780 62.073 33.446 1.00 36.39 663 GLU B C 1
ATOM 6835 O O . GLU B 1 167 ? 13.860 60.911 33.033 1.00 35.35 663 GLU B O 1
ATOM 6847 N N . ILE B 1 168 ? 14.725 62.989 33.240 1.00 39.34 664 ILE B N 1
ATOM 6848 C CA . ILE B 1 168 ? 15.926 62.688 32.469 1.00 40.85 664 ILE B CA 1
ATOM 6849 C C . ILE B 1 168 ? 17.066 63.590 32.923 1.00 41.83 664 ILE B C 1
ATOM 6850 O O . ILE B 1 168 ? 16.973 64.821 32.848 1.00 45.62 664 ILE B O 1
ATOM 6866 N N . GLU B 1 169 ? 18.149 62.982 33.396 1.00 41.07 665 GLU B N 1
ATOM 6867 C CA . GLU B 1 169 ? 19.298 63.733 33.871 1.00 42.25 665 GLU B CA 1
ATOM 6868 C C . GLU B 1 169 ? 20.189 64.145 32.701 1.00 41.48 665 GLU B C 1
ATOM 6869 O O . GLU B 1 169 ? 20.156 63.554 31.619 1.00 40.51 665 GLU B O 1
ATOM 6881 N N . VAL B 1 170 ? 21.003 65.175 32.942 1.00 41.62 666 VAL B N 1
ATOM 6882 C CA . VAL B 1 170 ? 21.823 65.745 31.877 1.00 41.90 666 VAL B CA 1
ATOM 6883 C C . VAL B 1 170 ? 22.802 64.719 31.319 1.00 40.27 666 VAL B C 1
ATOM 6884 O O . VAL B 1 170 ? 22.959 64.592 30.098 1.00 38.99 666 VAL B O 1
ATOM 6889 N N . GLU B 1 171 ? 23.479 63.981 32.203 1.00 38.19 667 GLU B N 1
ATOM 6890 C CA . GLU B 1 171 ? 24.497 63.040 31.749 1.00 36.88 667 GLU B CA 1
ATOM 6891 C C . GLU B 1 171 ? 23.880 61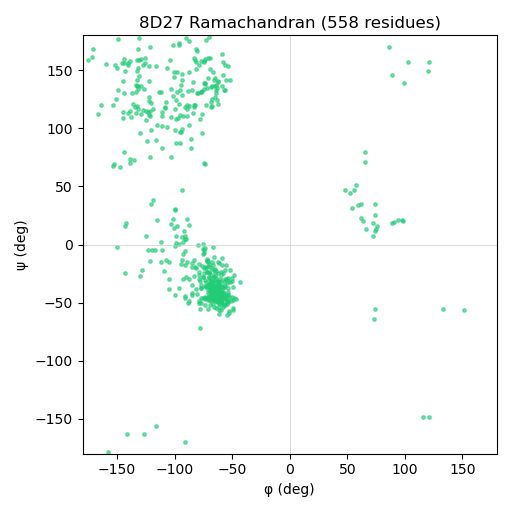.928 30.912 1.00 36.96 667 GLU B C 1
ATOM 6892 O O . GLU B 1 171 ? 24.470 61.490 29.918 1.00 38.18 667 GLU B O 1
ATOM 6904 N N . GLU B 1 172 ? 22.696 61.450 31.302 1.00 37.47 668 GLU B N 1
ATOM 6905 C CA . GLU B 1 172 ? 21.970 60.510 30.455 1.00 37.44 668 GLU B CA 1
ATOM 6906 C C . GLU B 1 172 ? 21.447 61.193 29.200 1.00 38.37 668 GLU B C 1
ATOM 6907 O O . GLU B 1 172 ? 21.376 60.570 28.132 1.00 38.31 668 GLU B O 1
ATOM 6919 N N . ARG B 1 173 ? 21.076 62.471 29.310 1.00 39.17 669 ARG B N 1
ATOM 6920 C CA . ARG B 1 173 ? 20.619 63.212 28.141 1.00 39.61 669 ARG B CA 1
ATOM 6921 C C . ARG B 1 173 ? 21.686 63.239 27.057 1.00 39.59 669 ARG B C 1
ATOM 6922 O O . ARG B 1 173 ? 21.368 63.188 25.865 1.00 39.83 669 ARG B O 1
ATOM 6943 N N . LYS B 1 174 ? 22.957 63.335 27.449 1.00 39.49 670 LYS B N 1
ATOM 6944 C CA . LYS B 1 174 ? 24.021 63.387 26.452 1.00 39.55 670 LYS B CA 1
ATOM 6945 C C . LYS B 1 174 ? 24.176 62.045 25.742 1.00 40.55 670 LYS B C 1
ATOM 6946 O O . LYS B 1 174 ? 24.438 62.002 24.535 1.00 39.49 670 LYS B O 1
ATOM 6965 N N . ILE B 1 175 ? 24.024 60.936 26.471 1.00 40.24 671 ILE B N 1
ATOM 6966 C CA . ILE B 1 175 ? 24.006 59.634 25.813 1.00 40.24 671 ILE B CA 1
ATOM 6967 C C . ILE B 1 175 ? 22.834 59.560 24.844 1.00 39.05 671 ILE B C 1
ATOM 6968 O O . ILE B 1 175 ? 22.932 58.964 23.765 1.00 36.78 671 ILE B O 1
ATOM 6984 N N . ILE B 1 176 ? 21.707 60.165 25.217 1.00 39.63 672 ILE B N 1
ATOM 6985 C CA . ILE B 1 176 ? 20.517 60.092 24.375 1.00 39.36 672 ILE B CA 1
ATOM 6986 C C . ILE B 1 176 ? 20.722 60.880 23.085 1.00 38.16 672 ILE B C 1
ATOM 6987 O O . ILE B 1 176 ? 20.450 60.383 21.986 1.00 35.02 672 ILE B O 1
ATOM 7003 N N . GLU B 1 177 ? 21.199 62.122 23.199 1.00 40.16 673 GLU B N 1
ATOM 7004 C CA . GLU B 1 177 ? 21.390 62.960 22.020 1.00 39.07 673 GLU B CA 1
ATOM 7005 C C . GLU B 1 177 ? 22.372 62.336 21.040 1.00 39.00 673 GLU B C 1
ATOM 7006 O O . GLU B 1 177 ? 22.275 62.565 19.829 1.00 49.67 673 GLU B O 1
ATOM 7018 N N . LYS B 1 178 ? 23.329 61.559 21.542 1.00 37.69 674 LYS B N 1
ATOM 7019 C CA . LYS B 1 178 ? 24.334 60.929 20.696 1.00 35.90 674 LYS B CA 1
ATOM 7020 C C . LYS B 1 178 ? 23.756 59.810 19.845 1.00 35.42 674 LYS B C 1
ATOM 7021 O O . LYS B 1 178 ? 24.411 59.385 18.888 1.00 31.74 674 LYS B O 1
ATOM 7040 N N . THR B 1 179 ? 22.550 59.340 20.159 1.00 35.75 675 THR B N 1
ATOM 7041 C CA . THR B 1 179 ? 21.905 58.277 19.406 1.00 35.36 675 THR B CA 1
ATOM 7042 C C . THR B 1 179 ? 20.743 58.763 18.552 1.00 34.14 675 THR B C 1
ATOM 7043 O O . THR B 1 179 ? 20.271 58.009 17.694 1.00 31.56 675 THR B O 1
ATOM 7054 N N . GLY B 1 180 ? 20.269 59.988 18.762 1.00 36.40 676 GLY B N 1
ATOM 7055 C CA . GLY B 1 180 ? 19.135 60.478 18.005 1.00 36.26 676 GLY B CA 1
ATOM 7056 C C . GLY B 1 180 ? 17.865 59.691 18.211 1.00 33.43 676 GLY B C 1
ATOM 7057 O O . GLY B 1 180 ? 16.981 59.715 17.350 1.00 33.80 676 GLY B O 1
ATOM 7061 N N . VAL B 1 181 ? 17.746 58.987 19.337 1.00 32.30 677 VAL B N 1
ATOM 7062 C CA . VAL B 1 181 ? 16.544 58.212 19.612 1.00 30.64 677 VAL B CA 1
ATOM 7063 C C . VAL B 1 181 ? 15.362 59.154 19.806 1.00 29.60 677 VAL B C 1
ATOM 7064 O O . VAL B 1 181 ? 15.511 60.289 20.281 1.00 29.78 677 VAL B O 1
ATOM 7077 N N . LYS B 1 182 ? 14.175 58.686 19.423 1.00 30.02 678 LYS B N 1
ATOM 7078 C CA . LYS B 1 182 ? 12.951 59.460 19.585 1.00 30.73 678 LYS B CA 1
ATOM 7079 C C . LYS B 1 182 ? 12.354 59.188 20.960 1.00 28.88 678 LYS B C 1
ATOM 7080 O O . LYS B 1 182 ? 12.226 58.030 21.371 1.00 27.46 678 LYS B O 1
ATOM 7099 N N . ILE B 1 183 ? 11.987 60.256 21.662 1.00 30.67 679 ILE B N 1
ATOM 7100 C CA . ILE B 1 183 ? 11.448 60.169 23.011 1.00 31.70 679 ILE B CA 1
ATOM 7101 C C . ILE B 1 183 ? 10.102 60.874 23.025 1.00 31.57 679 ILE B C 1
ATOM 7102 O O . ILE B 1 183 ? 10.027 62.093 22.821 1.00 33.67 679 ILE B O 1
ATOM 7118 N N . VAL B 1 184 ? 9.041 60.113 23.267 1.00 32.13 680 VAL B N 1
ATOM 7119 C CA . VAL B 1 184 ? 7.726 60.676 23.535 1.00 32.49 680 VAL B CA 1
ATOM 7120 C C . VAL B 1 184 ? 7.630 60.892 25.041 1.00 31.25 680 VAL B C 1
ATOM 7121 O O . VAL B 1 184 ? 7.589 59.932 25.815 1.00 28.62 680 VAL B O 1
ATOM 7134 N N . TYR B 1 185 ? 7.617 62.154 25.457 1.00 31.11 681 TYR B N 1
ATOM 7135 C CA . TYR B 1 185 ? 7.453 62.476 26.864 1.00 30.59 681 TYR B CA 1
ATOM 7136 C C . TYR B 1 185 ? 6.005 62.260 27.281 1.00 30.95 681 TYR B C 1
ATOM 7137 O O . TYR B 1 185 ? 5.088 62.255 26.457 1.00 30.59 681 TYR B O 1
ATOM 7155 N N . TYR B 1 186 ? 5.796 62.070 28.584 1.00 30.47 682 TYR B N 1
ATOM 7156 C CA . TYR B 1 186 ? 4.422 61.990 29.056 1.00 31.76 682 TYR B CA 1
ATOM 7157 C C . TYR B 1 186 ? 3.704 63.324 28.886 1.00 32.25 682 TYR B C 1
ATOM 7158 O O . TYR B 1 186 ? 2.477 63.355 28.727 1.00 33.03 682 TYR B O 1
ATOM 7176 N N . ASP B 1 187 ? 4.446 64.433 28.923 1.00 31.35 683 ASP B N 1
ATOM 7177 C CA . ASP B 1 187 ? 3.843 65.727 28.625 1.00 30.88 683 ASP B CA 1
ATOM 7178 C C . ASP B 1 187 ? 3.257 65.761 27.222 1.00 29.37 683 ASP B C 1
ATOM 7179 O O . ASP B 1 187 ? 2.352 66.558 26.960 1.00 28.83 683 ASP B O 1
ATOM 7188 N N . ASP B 1 188 ? 3.746 64.910 26.318 1.00 30.10 684 ASP B N 1
ATOM 7189 C CA . ASP B 1 188 ? 3.142 64.805 24.994 1.00 30.42 684 ASP B CA 1
ATOM 7190 C C . ASP B 1 188 ? 1.761 64.166 25.078 1.00 31.00 684 ASP B C 1
ATOM 7191 O O . ASP B 1 188 ? 0.803 64.649 24.463 1.00 29.32 684 ASP B O 1
ATOM 7200 N N . ILE B 1 189 ? 1.641 63.073 25.838 1.00 31.55 685 ILE B N 1
ATOM 7201 C CA . ILE B 1 189 ? 0.336 62.454 26.045 1.00 31.84 685 ILE B CA 1
ATOM 7202 C C . ILE B 1 189 ? -0.601 63.427 26.744 1.00 30.58 685 ILE B C 1
ATOM 7203 O O . ILE B 1 189 ? -1.817 63.406 26.520 1.00 29.92 685 ILE B O 1
ATOM 7219 N N . LEU B 1 190 ? -0.057 64.290 27.602 1.00 31.09 686 LEU B N 1
ATOM 7220 C CA . LEU B 1 190 ? -0.893 65.235 28.334 1.00 29.13 686 LEU B CA 1
ATOM 7221 C C . LEU B 1 190 ? -1.383 66.354 27.423 1.00 28.02 686 LEU B C 1
ATOM 7222 O O . LEU B 1 190 ? -2.569 66.702 27.432 1.00 28.28 686 LEU B O 1
ATOM 7238 N N . ARG B 1 191 ? -0.486 66.924 26.620 1.00 29.52 687 ARG B N 1
ATOM 7239 C CA . ARG B 1 191 ? -0.849 68.061 25.781 1.00 29.84 687 ARG B CA 1
ATOM 7240 C C . ARG B 1 191 ? -1.625 67.621 24.543 1.00 29.59 687 ARG B C 1
ATOM 7241 O O . ARG B 1 191 ? -2.738 68.094 24.295 1.00 30.32 687 ARG B O 1
ATOM 7262 N N . LYS B 1 192 ? -1.043 66.703 23.758 1.00 31.05 688 LYS B N 1
ATOM 7263 C CA . LYS B 1 192 ? -1.625 66.322 22.473 1.00 30.12 688 LYS B CA 1
ATOM 7264 C C . LYS B 1 192 ? -2.694 65.245 22.624 1.00 30.15 688 LYS B C 1
ATOM 7265 O O . LYS B 1 192 ? -3.738 65.306 21.963 1.00 29.74 688 LYS B O 1
ATOM 7284 N N . GLY B 1 193 ? -2.446 64.245 23.467 1.00 30.84 689 GLY B N 1
ATOM 7285 C CA . GLY B 1 193 ? -3.363 63.133 23.621 1.00 32.25 689 GLY B CA 1
ATOM 7286 C C . GLY B 1 193 ? -2.707 61.807 23.305 1.00 31.20 689 GLY B C 1
ATOM 7287 O O . GLY B 1 193 ? -1.712 61.759 22.579 1.00 33.00 689 GLY B O 1
ATOM 7291 N N . ILE B 1 194 ? -3.258 60.718 23.845 1.00 31.91 690 ILE B N 1
ATOM 7292 C CA . ILE B 1 194 ? -2.649 59.408 23.643 1.00 31.38 690 ILE B CA 1
ATOM 7293 C C . ILE B 1 194 ? -2.807 58.951 22.198 1.00 33.44 690 ILE B C 1
ATOM 7294 O O . ILE B 1 194 ? -1.913 58.295 21.648 1.00 36.51 690 ILE B O 1
ATOM 7310 N N . ASP B 1 195 ? -3.917 59.308 21.548 1.00 31.78 691 ASP B N 1
ATOM 7311 C CA . ASP B 1 195 ? -4.166 58.824 20.193 1.00 33.24 691 ASP B CA 1
ATOM 7312 C C . ASP B 1 195 ? -3.275 59.529 19.176 1.00 32.40 691 ASP B C 1
ATOM 7313 O O . ASP B 1 195 ? -2.707 58.889 18.285 1.00 33.45 691 ASP B O 1
ATOM 7322 N N . ASN B 1 196 ? -3.159 60.854 19.280 1.00 32.42 692 ASN B N 1
ATOM 7323 C CA . ASN B 1 196 ? -2.280 61.595 18.380 1.00 34.14 692 ASN B CA 1
ATOM 7324 C C . ASN B 1 196 ? -0.845 61.095 18.478 1.00 33.59 692 ASN B C 1
ATOM 7325 O O . ASN B 1 196 ? -0.149 60.948 17.465 1.00 31.98 692 ASN B O 1
ATOM 7336 N N . VAL B 1 197 ? -0.387 60.813 19.694 1.00 33.19 693 VAL B N 1
ATOM 7337 C CA . VAL B 1 197 ? 0.990 60.380 19.890 1.00 33.97 693 VAL B CA 1
ATOM 7338 C C . VAL B 1 197 ? 1.174 58.944 19.408 1.00 33.93 693 VAL B C 1
ATOM 7339 O O . VAL B 1 197 ? 2.222 58.589 18.853 1.00 34.04 693 VAL B O 1
ATOM 7352 N N . LEU B 1 198 ? 0.158 58.097 19.591 1.00 34.20 694 LEU B N 1
ATOM 7353 C CA . LEU B 1 198 ? 0.220 56.754 19.019 1.00 35.49 694 LEU B CA 1
ATOM 7354 C C . LEU B 1 198 ? 0.289 56.818 17.497 1.00 35.10 694 LEU B C 1
ATOM 7355 O O . LEU B 1 198 ? 0.983 56.015 16.857 1.00 34.78 694 LEU B O 1
ATOM 7371 N N . ASP B 1 199 ? -0.425 57.775 16.899 1.00 34.29 695 ASP B N 1
ATOM 7372 C CA . ASP B 1 199 ? -0.290 58.017 15.467 1.00 35.65 695 ASP B CA 1
ATOM 7373 C C . ASP B 1 199 ? 1.140 58.409 15.115 1.00 33.05 695 ASP B C 1
ATOM 7374 O O . ASP B 1 199 ? 1.695 57.941 14.113 1.00 32.96 695 ASP B O 1
ATOM 7383 N N . GLU B 1 200 ? 1.740 59.290 15.916 1.00 32.47 696 GLU B N 1
ATOM 7384 C CA . GLU B 1 200 ? 3.140 59.648 15.699 1.00 31.73 696 GLU B CA 1
ATOM 7385 C C . GLU B 1 200 ? 4.037 58.416 15.734 1.00 34.34 696 GLU B C 1
ATOM 7386 O O . GLU B 1 200 ? 5.030 58.335 15.001 1.00 35.57 696 GLU B O 1
ATOM 7398 N N . VAL B 1 201 ? 3.717 57.453 16.603 1.00 33.77 697 VAL B N 1
ATOM 7399 C CA . VAL B 1 201 ? 4.487 56.208 16.635 1.00 32.31 697 VAL B CA 1
ATOM 7400 C C . VAL B 1 201 ? 4.311 55.447 15.325 1.00 31.38 697 VAL B C 1
ATOM 7401 O O . VAL B 1 201 ? 5.283 54.974 14.722 1.00 28.38 697 VAL B O 1
ATOM 7414 N N . LYS B 1 202 ? 3.062 55.299 14.875 1.00 32.02 698 LYS B N 1
ATOM 7415 C CA . LYS B 1 202 ? 2.836 54.642 13.589 1.00 31.84 698 LYS B CA 1
ATOM 7416 C C . LYS B 1 202 ? 3.656 55.313 12.491 1.00 32.19 698 LYS B C 1
ATOM 7417 O O . LYS B 1 202 ? 4.187 54.642 11.598 1.00 30.65 698 LYS B O 1
ATOM 7436 N N . ASP B 1 203 ? 3.779 56.641 12.555 1.00 31.76 699 ASP B N 1
ATOM 7437 C CA . ASP B 1 203 ? 4.524 57.370 11.534 1.00 30.96 699 ASP B CA 1
ATOM 7438 C C . ASP B 1 203 ? 6.018 57.081 11.627 1.00 30.89 699 ASP B C 1
ATOM 7439 O O . ASP B 1 203 ? 6.670 56.795 10.617 1.00 30.68 699 ASP B O 1
ATOM 7448 N N . TYR B 1 204 ? 6.580 57.159 12.832 1.00 32.01 700 TYR B N 1
ATOM 7449 C CA . TYR B 1 204 ? 8.032 57.052 12.980 1.00 30.62 700 TYR B CA 1
ATOM 7450 C C . TYR B 1 204 ? 8.503 55.604 12.883 1.00 29.80 700 TYR B C 1
ATOM 7451 O O . TYR B 1 204 ? 9.137 55.211 11.900 1.00 33.04 700 TYR B O 1
ATOM 7469 N N . LEU B 1 205 ? 8.218 54.802 13.905 1.00 29.39 701 LEU B N 1
ATOM 7470 C CA . LEU B 1 205 ? 8.698 53.424 13.938 1.00 30.18 701 LEU B CA 1
ATOM 7471 C C . LEU B 1 205 ? 7.916 52.589 12.933 1.00 29.67 701 LEU B C 1
ATOM 7472 O O . LEU B 1 205 ? 6.690 52.472 13.031 1.00 30.24 701 LEU B O 1
ATOM 7488 N N . LYS B 1 206 ? 8.627 52.001 11.970 1.00 27.79 702 LYS B N 1
ATOM 7489 C CA . LYS B 1 206 ? 7.985 51.361 10.837 1.00 30.18 702 LYS B CA 1
ATOM 7490 C C . LYS B 1 206 ? 8.309 49.884 10.678 1.00 27.87 702 LYS B C 1
ATOM 7491 O O . LYS B 1 206 ? 7.614 49.203 9.918 1.00 28.11 702 LYS B O 1
ATOM 7510 N N . ILE B 1 207 ? 9.327 49.360 11.362 1.00 27.47 703 ILE B N 1
ATOM 7511 C CA . ILE B 1 207 ? 9.555 47.923 11.315 1.00 27.58 703 ILE B CA 1
ATOM 7512 C C . ILE B 1 207 ? 8.345 47.220 11.918 1.00 27.92 703 ILE B C 1
ATOM 7513 O O . ILE B 1 207 ? 7.779 47.664 12.925 1.00 29.26 703 ILE B O 1
ATOM 7529 N N . ASP B 1 208 ? 7.939 46.112 11.296 1.00 27.47 704 ASP B N 1
ATOM 7530 C CA . ASP B 1 208 ? 6.743 45.410 11.751 1.00 26.90 704 ASP B CA 1
ATOM 7531 C C . ASP B 1 208 ? 7.002 44.663 13.053 1.00 27.09 704 ASP B C 1
ATOM 7532 O O . ASP B 1 208 ? 6.253 44.815 14.024 1.00 28.21 704 ASP B O 1
ATOM 7541 N N . ASN B 1 209 ? 8.049 43.841 13.087 1.00 26.78 705 ASN B N 1
ATOM 7542 C CA . ASN B 1 209 ? 8.392 43.100 14.294 1.00 27.67 705 ASN B CA 1
ATOM 7543 C C . ASN B 1 209 ? 8.743 44.067 15.417 1.00 26.87 705 ASN B C 1
ATOM 7544 O O . ASN B 1 209 ? 9.679 44.864 15.294 1.00 25.52 705 ASN B O 1
ATOM 7555 N N . LEU B 1 210 ? 7.994 43.987 16.516 1.00 28.02 706 LEU B N 1
ATOM 7556 C CA . LEU B 1 210 ? 8.073 44.974 17.585 1.00 27.22 706 LEU B CA 1
ATOM 7557 C C . LEU B 1 210 ? 8.152 44.290 18.939 1.00 29.38 706 LEU B C 1
ATOM 7558 O O . LEU B 1 210 ? 7.362 43.388 19.229 1.00 29.40 706 LEU B O 1
ATOM 7574 N N . HIS B 1 211 ? 9.111 44.719 19.757 1.00 29.95 707 HIS B N 1
ATOM 7575 C CA . HIS B 1 211 ? 9.206 44.310 21.151 1.00 31.57 707 HIS B CA 1
ATOM 7576 C C . HIS B 1 211 ? 8.647 45.412 22.041 1.00 31.26 707 HIS B C 1
ATOM 7577 O O . HIS B 1 211 ? 8.809 46.602 21.750 1.00 29.38 707 HIS B O 1
ATOM 7591 N N . ILE B 1 212 ? 7.993 45.017 23.125 1.00 33.89 708 ILE B N 1
ATOM 7592 C CA . ILE B 1 212 ? 7.370 45.952 24.054 1.00 32.87 708 ILE B CA 1
ATOM 7593 C C . ILE B 1 212 ? 7.990 45.726 25.426 1.00 31.28 708 ILE B C 1
ATOM 7594 O O . ILE B 1 212 ? 7.823 44.655 26.024 1.00 30.62 708 ILE B O 1
ATOM 7610 N N . SER B 1 213 ? 8.707 46.733 25.926 1.00 29.37 709 SER B N 1
ATOM 7611 C CA . SER B 1 213 ? 9.354 46.679 27.232 1.00 26.35 709 SER B CA 1
ATOM 7612 C C . SER B 1 213 ? 8.645 47.653 28.164 1.00 25.62 709 SER B C 1
ATOM 7613 O O . SER B 1 213 ? 8.764 48.873 28.005 1.00 25.95 709 SER B O 1
ATOM 7621 N N . ILE B 1 214 ? 7.930 47.113 29.145 1.00 26.07 710 ILE B N 1
ATOM 7622 C CA . ILE B 1 214 ? 7.121 47.905 30.060 1.00 26.14 710 ILE B CA 1
ATOM 7623 C C . ILE B 1 214 ? 7.868 48.066 31.375 1.00 25.95 710 ILE B C 1
ATOM 7624 O O . ILE B 1 214 ? 8.315 47.079 31.972 1.00 25.79 710 ILE B O 1
ATOM 7640 N N . ASP B 1 215 ? 7.998 49.309 31.828 1.00 25.43 711 ASP B N 1
ATOM 7641 C CA . ASP B 1 215 ? 8.440 49.616 33.181 1.00 25.45 711 ASP B CA 1
ATOM 7642 C C . ASP B 1 215 ? 7.229 50.120 33.950 1.00 27.11 711 ASP B C 1
ATOM 7643 O O . ASP B 1 215 ? 6.590 51.094 33.537 1.00 27.31 711 ASP B O 1
ATOM 7652 N N . MET B 1 216 ? 6.908 49.458 35.059 1.00 26.63 712 MET B N 1
ATOM 7653 C CA . MET B 1 216 ? 5.722 49.843 35.808 1.00 29.05 712 MET B CA 1
ATOM 7654 C C . MET B 1 216 ? 5.805 51.268 36.338 1.00 28.39 712 MET B C 1
ATOM 7655 O O . MET B 1 216 ? 4.775 51.821 36.735 1.00 31.80 712 MET B O 1
ATOM 7669 N N . ASN B 1 217 ? 6.992 51.878 36.343 1.00 28.05 713 ASN B N 1
ATOM 7670 C CA . ASN B 1 217 ? 7.138 53.256 36.802 1.00 29.09 713 ASN B CA 1
ATOM 7671 C C . ASN B 1 217 ? 6.600 54.268 35.805 1.00 29.46 713 ASN B C 1
ATOM 7672 O O . ASN B 1 217 ? 6.590 55.467 36.107 1.00 29.72 713 ASN B O 1
ATOM 7683 N N . VAL B 1 218 ? 6.169 53.823 34.622 1.00 31.46 714 VAL B N 1
ATOM 7684 C CA . VAL B 1 218 ? 5.567 54.733 33.664 1.00 31.77 714 VAL B CA 1
ATOM 7685 C C . VAL B 1 218 ? 4.202 55.199 34.143 1.00 35.83 714 VAL B C 1
ATOM 7686 O O . VAL B 1 218 ? 3.734 56.272 33.741 1.00 35.14 714 VAL B O 1
ATOM 7699 N N . PHE B 1 219 ? 3.557 54.416 35.000 1.00 37.46 715 PHE B N 1
ATOM 7700 C CA . PHE B 1 219 ? 2.225 54.748 35.467 1.00 38.38 715 PHE B CA 1
ATOM 7701 C C . PHE B 1 219 ? 2.271 55.897 36.465 1.00 38.98 715 PHE B C 1
ATOM 7702 O O . PHE B 1 219 ? 3.303 56.192 37.071 1.00 37.99 715 PHE B O 1
ATOM 7719 N N . ASP B 1 220 ? 1.133 56.547 36.630 1.00 44.82 716 ASP B N 1
ATOM 7720 C CA . ASP B 1 220 ? 0.977 57.536 37.684 1.00 44.78 716 ASP B CA 1
ATOM 7721 C C . ASP B 1 220 ? 1.119 56.835 39.030 1.00 43.34 716 ASP B C 1
ATOM 7722 O O . ASP B 1 220 ? 0.384 55.865 39.290 1.00 40.55 716 ASP B O 1
ATOM 7731 N N . PRO B 1 221 ? 2.031 57.263 39.906 1.00 44.62 717 PRO B N 1
ATOM 7732 C CA . PRO B 1 221 ? 2.241 56.519 41.158 1.00 44.95 717 PRO B CA 1
ATOM 7733 C C . PRO B 1 221 ? 0.985 56.334 41.989 1.00 38.90 717 PRO B C 1
ATOM 7734 O O . PRO B 1 221 ? 0.973 55.466 42.870 1.00 37.00 717 PRO B O 1
ATOM 7745 N N . GLU B 1 222 ? -0.071 57.115 41.754 1.00 37.91 718 GLU B N 1
ATOM 7746 C CA . GLU B 1 222 ? -1.317 56.883 42.474 1.00 36.81 718 GLU B CA 1
ATOM 7747 C C . GLU B 1 222 ? -2.013 55.614 42.004 1.00 33.06 718 GLU B C 1
ATOM 7748 O O . GLU B 1 222 ? -2.794 55.031 42.762 1.00 31.19 718 GLU B O 1
ATOM 7760 N N . ILE B 1 223 ? -1.742 55.175 40.779 1.00 34.41 719 ILE B N 1
ATOM 7761 C CA . ILE B 1 223 ? -2.317 53.955 40.239 1.00 33.05 719 ILE B CA 1
ATOM 7762 C C . ILE B 1 223 ? -1.375 52.771 40.408 1.00 32.08 719 ILE B C 1
ATOM 7763 O O . ILE B 1 223 ? -1.820 51.653 40.665 1.00 30.30 719 ILE B O 1
ATOM 7779 N N . ALA B 1 224 ? -0.067 53.002 40.261 1.00 31.84 720 ALA B N 1
ATOM 7780 C CA . ALA B 1 224 ? 0.954 51.964 40.385 1.00 32.44 720 ALA B CA 1
ATOM 7781 C C . ALA B 1 224 ? 1.913 52.376 41.493 1.00 33.18 720 ALA B C 1
ATOM 7782 O O . ALA B 1 224 ? 3.040 52.825 41.224 1.00 32.32 720 ALA B O 1
ATOM 7789 N N . PRO B 1 225 ? 1.499 52.250 42.757 1.00 32.46 721 PRO B N 1
ATOM 7790 C CA . PRO B 1 225 ? 2.416 52.596 43.855 1.00 33.76 721 PRO B CA 1
ATOM 7791 C C . PRO B 1 225 ? 3.572 51.626 43.999 1.00 30.78 721 PRO B C 1
ATOM 7792 O O . PRO B 1 225 ? 4.683 52.043 44.345 1.00 31.58 721 PRO B O 1
ATOM 7803 N N . GLY B 1 226 ? 3.343 50.339 43.740 1.00 30.13 722 GLY B N 1
ATOM 7804 C CA . GLY B 1 226 ? 4.361 49.326 43.940 1.00 31.00 722 GLY B CA 1
ATOM 7805 C C . GLY B 1 226 ? 5.481 49.310 42.918 1.00 30.67 722 GLY B C 1
ATOM 7806 O O . GLY B 1 226 ? 5.583 48.375 42.118 1.00 28.70 722 GLY B O 1
ATOM 7810 N N . VAL B 1 227 ? 6.331 50.334 42.940 1.00 31.18 723 VAL B N 1
ATOM 7811 C CA . VAL B 1 227 ? 7.550 50.369 42.138 1.00 32.00 723 VAL B CA 1
ATOM 7812 C C . VAL B 1 227 ? 8.666 50.910 43.021 1.00 34.63 723 VAL B C 1
ATOM 7813 O O . VAL B 1 227 ? 8.501 51.951 43.664 1.00 37.11 723 VAL B O 1
ATOM 7826 N N . SER B 1 228 ? 9.802 50.218 43.058 1.00 31.41 724 SER B N 1
ATOM 7827 C CA . SER B 1 228 ? 10.936 50.577 43.938 1.00 34.53 724 SER B CA 1
ATOM 7828 C C . SER B 1 228 ? 11.273 52.046 43.768 1.00 37.79 724 SER B C 1
ATOM 7829 O O . SER B 1 228 ? 11.786 52.611 44.734 1.00 38.10 724 SER B O 1
ATOM 7837 N N . VAL B 1 229 ? 11.067 52.604 42.574 1.00 39.53 725 VAL B N 1
ATOM 7838 C CA . VAL B 1 229 ? 11.431 53.990 42.288 1.00 42.40 725 VAL B CA 1
ATOM 7839 C C . VAL B 1 229 ? 10.245 54.700 41.645 1.00 45.00 725 VAL B C 1
ATOM 7840 O O . VAL B 1 229 ? 10.048 54.595 40.426 1.00 43.59 725 VAL B O 1
ATOM 7853 N N . PRO B 1 230 ? 9.430 55.424 42.412 1.00 43.33 726 PRO B N 1
ATOM 7854 C CA . PRO B 1 230 ? 8.281 56.115 41.815 1.00 44.09 726 PRO B CA 1
ATOM 7855 C C . PRO B 1 230 ? 8.652 57.465 41.220 1.00 41.09 726 PRO B C 1
ATOM 7856 O O . PRO B 1 230 ? 9.434 58.229 41.791 1.00 41.35 726 PRO B O 1
ATOM 7867 N N . VAL B 1 231 ? 8.070 57.752 40.059 1.00 38.82 727 VAL B N 1
ATOM 7868 C CA . VAL B 1 231 ? 8.184 59.048 39.398 1.00 37.54 727 VAL B CA 1
ATOM 7869 C C . VAL B 1 231 ? 6.772 59.591 39.219 1.00 36.90 727 VAL B C 1
ATOM 7870 O O . VAL B 1 231 ? 5.924 58.936 38.599 1.00 37.24 727 VAL B O 1
ATOM 7883 N N . ARG B 1 232 ? 6.522 60.782 39.753 1.00 37.88 728 ARG B N 1
ATOM 7884 C CA . ARG B 1 232 ? 5.172 61.321 39.780 1.00 40.15 728 ARG B CA 1
ATOM 7885 C C . ARG B 1 232 ? 4.710 61.718 38.380 1.00 38.81 728 ARG B C 1
ATOM 7886 O O . ARG B 1 232 ? 5.508 61.920 37.460 1.00 37.33 728 ARG B O 1
ATOM 7907 N N . ARG B 1 233 ? 3.388 61.825 38.233 1.00 42.38 729 ARG B N 1
ATOM 7908 C CA . ARG B 1 233 ? 2.774 62.270 36.988 1.00 42.63 729 ARG B CA 1
ATOM 7909 C C . ARG B 1 233 ? 3.032 61.261 35.877 1.00 42.46 729 ARG B C 1
ATOM 7910 O O . ARG B 1 233 ? 3.924 61.457 35.046 1.00 47.80 729 ARG B O 1
ATOM 7916 N N . GLY B 1 234 ? 2.257 60.179 35.858 1.00 42.82 730 GLY B N 1
ATOM 7917 C CA . GLY B 1 234 ? 2.429 59.141 34.864 1.00 42.54 730 GLY B CA 1
ATOM 7918 C C . GLY B 1 234 ? 1.157 58.803 34.115 1.00 41.20 730 GLY B C 1
ATOM 7919 O O . GLY B 1 234 ? 0.188 59.567 34.141 1.00 42.72 730 GLY B O 1
ATOM 7923 N N . MET B 1 235 ? 1.149 57.650 33.451 1.00 39.15 731 MET B N 1
ATOM 7924 C CA . MET B 1 235 ? 0.030 57.249 32.616 1.00 37.25 731 MET B CA 1
ATOM 7925 C C . MET B 1 235 ? -1.093 56.650 33.454 1.00 37.56 731 MET B C 1
ATOM 7926 O O . MET B 1 235 ? -0.884 56.150 34.562 1.00 39.76 731 MET B O 1
ATOM 7940 N N . SER B 1 236 ? -2.298 56.694 32.895 1.00 37.50 732 SER B N 1
ATOM 7941 C CA . SER B 1 236 ? -3.447 56.035 33.487 1.00 37.63 732 SER B CA 1
ATOM 7942 C C . SER B 1 236 ? -3.549 54.604 32.958 1.00 38.50 732 SER B C 1
ATOM 7943 O O . SER B 1 236 ? -2.750 54.157 32.133 1.00 39.86 732 SER B O 1
ATOM 7951 N N . TYR B 1 237 ? -4.541 53.869 33.457 1.00 39.21 733 TYR B N 1
ATOM 7952 C CA . TYR B 1 237 ? -4.822 52.531 32.942 1.00 37.12 733 TYR B CA 1
ATOM 7953 C C . TYR B 1 237 ? -5.292 52.597 31.495 1.00 39.26 733 TYR B C 1
ATOM 7954 O O . TYR B 1 237 ? -4.828 51.828 30.639 1.00 37.48 733 TYR B O 1
ATOM 7972 N N . ASP B 1 238 ? -6.194 53.536 31.209 1.00 43.74 734 ASP B N 1
ATOM 7973 C CA . ASP B 1 238 ? -6.759 53.674 29.874 1.00 43.15 734 ASP B CA 1
ATOM 7974 C C . ASP B 1 238 ? -5.671 53.926 28.839 1.00 41.40 734 ASP B C 1
ATOM 7975 O O . ASP B 1 238 ? -5.638 53.279 27.787 1.00 40.27 734 ASP B O 1
ATOM 7984 N N . GLU B 1 239 ? -4.777 54.877 29.117 1.00 40.13 735 GLU B N 1
ATOM 7985 C CA . GLU B 1 239 ? -3.718 55.203 28.166 1.00 39.03 735 GLU B CA 1
ATOM 7986 C C . GLU B 1 239 ? -2.821 53.997 27.908 1.00 38.36 735 GLU B C 1
ATOM 7987 O O . GLU B 1 239 ? -2.456 53.712 26.759 1.00 37.22 735 GLU B O 1
ATOM 7999 N N . MET B 1 240 ? -2.482 53.258 28.964 1.00 37.01 736 MET B N 1
ATOM 8000 C CA . MET B 1 240 ? -1.628 52.088 28.804 1.00 37.11 736 MET B CA 1
ATOM 8001 C C . MET B 1 240 ? -2.290 51.039 27.918 1.00 36.85 736 MET B C 1
ATOM 8002 O O . MET B 1 240 ? -1.658 50.481 27.011 1.00 35.99 736 MET B O 1
ATOM 8016 N N . PHE B 1 241 ? -3.565 50.745 28.166 1.00 37.75 737 PHE B N 1
ATOM 8017 C CA . PHE B 1 241 ? -4.192 49.670 27.401 1.00 36.99 737 PHE B CA 1
ATOM 8018 C C . PHE B 1 241 ? -4.533 50.104 25.980 1.00 35.77 737 PHE B C 1
ATOM 8019 O O . PHE B 1 241 ? -4.530 49.267 25.068 1.00 34.44 737 PHE B O 1
ATOM 8036 N N . LYS B 1 242 ? -4.777 51.398 25.757 1.00 37.77 738 LYS B N 1
ATOM 8037 C CA . LYS B 1 242 ? -4.844 51.906 24.392 1.00 38.56 738 LYS B CA 1
ATOM 8038 C C . LYS B 1 242 ? -3.523 51.684 23.667 1.00 37.61 738 LYS B C 1
ATOM 8039 O O . LYS B 1 242 ? -3.501 51.271 22.500 1.00 37.31 738 LYS B O 1
ATOM 8058 N N . SER B 1 243 ? -2.407 51.974 24.341 1.00 38.73 739 SER B N 1
ATOM 8059 C CA . SER B 1 243 ? -1.103 51.729 23.736 1.00 36.62 739 SER B CA 1
ATOM 8060 C C . SER B 1 243 ? -0.928 50.256 23.391 1.00 33.90 739 SER B C 1
ATOM 8061 O O . SER B 1 243 ? -0.422 49.916 22.314 1.00 33.56 739 SER B O 1
ATOM 8069 N N . LEU B 1 244 ? -1.335 49.365 24.296 1.00 33.87 740 LEU B N 1
ATOM 8070 C CA . LEU B 1 244 ? -1.191 47.934 24.036 1.00 33.11 740 LEU B CA 1
ATOM 8071 C C . LEU B 1 244 ? -2.012 47.507 22.824 1.00 32.82 740 LEU B C 1
ATOM 8072 O O . LEU B 1 244 ? -1.535 46.742 21.971 1.00 30.66 740 LEU B O 1
ATOM 8088 N N . LYS B 1 245 ? -3.259 47.979 22.743 1.00 35.22 741 LYS B N 1
ATOM 8089 C CA . LYS B 1 245 ? -4.115 47.666 21.603 1.00 35.53 741 LYS B CA 1
ATOM 8090 C C . LYS B 1 245 ? -3.491 48.157 20.298 1.00 34.68 741 LYS B C 1
ATOM 8091 O O . LYS B 1 245 ? -3.422 47.412 19.308 1.00 34.60 741 LYS B O 1
ATOM 8110 N N . PHE B 1 246 ? -3.037 49.414 20.276 1.00 33.92 742 PHE B N 1
ATOM 8111 C CA . PHE B 1 246 ? -2.403 49.944 19.073 1.00 33.06 742 PHE B CA 1
ATOM 8112 C C . PHE B 1 246 ? -1.196 49.106 18.678 1.00 32.10 742 PHE B C 1
ATOM 8113 O O . PHE B 1 246 ? -0.986 48.821 17.492 1.00 31.26 742 PHE B O 1
ATOM 8130 N N . ALA B 1 247 ? -0.380 48.718 19.659 1.00 31.48 743 ALA B N 1
ATOM 8131 C CA . ALA B 1 247 ? 0.815 47.941 19.357 1.00 31.73 743 ALA B CA 1
ATOM 8132 C C . ALA B 1 247 ? 0.449 46.610 18.718 1.00 30.58 743 ALA B C 1
ATOM 8133 O O . ALA B 1 247 ? 0.979 46.247 17.662 1.00 30.04 743 ALA B O 1
ATOM 8140 N N . PHE B 1 248 ? -0.466 45.867 19.341 1.00 30.17 744 PHE B N 1
ATOM 8141 C CA . PHE B 1 248 ? -0.791 44.548 18.813 1.00 29.35 744 PHE B CA 1
ATOM 8142 C C . PHE B 1 248 ? -1.525 44.624 17.482 1.00 32.31 744 PHE B C 1
ATOM 8143 O O . PHE B 1 248 ? -1.532 43.635 16.740 1.00 28.78 744 PHE B O 1
ATOM 8160 N N . LYS B 1 249 ? -2.129 45.768 17.153 1.00 31.38 745 LYS B N 1
ATOM 8161 C CA . LYS B 1 249 ? -2.810 45.877 15.867 1.00 30.93 745 LYS B CA 1
ATOM 8162 C C . LYS B 1 249 ? -1.882 46.322 14.738 1.00 31.37 745 LYS B C 1
ATOM 8163 O O . LYS B 1 249 ? -1.873 45.712 13.664 1.00 31.25 745 LYS B O 1
ATOM 8182 N N . ASN B 1 250 ? -1.099 47.375 14.957 1.00 30.52 746 ASN B N 1
ATOM 8183 C CA . ASN B 1 250 ? -0.309 47.981 13.895 1.00 29.81 746 ASN B CA 1
ATOM 8184 C C . ASN B 1 250 ? 1.101 47.412 13.789 1.00 30.53 746 ASN B C 1
ATOM 8185 O O . ASN B 1 250 ? 1.932 47.989 13.081 1.00 30.23 746 ASN B O 1
ATOM 8196 N N . TYR B 1 251 ? 1.393 46.309 14.473 1.00 30.45 747 TYR B N 1
ATOM 8197 C CA . TYR B 1 251 ? 2.711 45.696 14.408 1.00 30.60 747 TYR B CA 1
ATOM 8198 C C . TYR B 1 251 ? 2.565 44.191 14.599 1.00 28.35 747 TYR B C 1
ATOM 8199 O O . TYR B 1 251 ? 1.470 43.677 14.839 1.00 28.67 747 TYR B O 1
ATOM 8217 N N . SER B 1 252 ? 3.688 43.484 14.495 1.00 28.36 748 SER B N 1
ATOM 8218 C CA . SER B 1 252 ? 3.776 42.059 14.808 1.00 28.97 748 SER B CA 1
ATOM 8219 C C . SER B 1 252 ? 4.615 41.925 16.075 1.00 28.32 748 SER B C 1
ATOM 8220 O O . SER B 1 252 ? 5.846 42.022 16.033 1.00 26.12 748 SER B O 1
ATOM 8228 N N . VAL B 1 253 ? 3.954 41.717 17.207 1.00 30.87 749 VAL B N 1
ATOM 8229 C CA . VAL B 1 253 ? 4.632 41.775 18.497 1.00 29.24 749 VAL B CA 1
ATOM 8230 C C . VAL B 1 253 ? 5.437 40.493 18.683 1.00 29.89 749 VAL B C 1
ATOM 8231 O O . VAL B 1 253 ? 4.877 39.406 18.839 1.00 29.88 749 VAL B O 1
ATOM 8244 N N . THR B 1 254 ? 6.764 40.631 18.681 1.00 29.27 750 THR B N 1
ATOM 8245 C CA . THR B 1 254 ? 7.654 39.484 18.807 1.00 28.84 750 THR B CA 1
ATOM 8246 C C . THR B 1 254 ? 7.688 38.967 20.239 1.00 30.07 750 THR B C 1
ATOM 8247 O O . THR B 1 254 ? 7.597 37.758 20.474 1.00 30.49 750 THR B O 1
ATOM 8258 N N . SER B 1 255 ? 7.820 39.871 21.203 1.00 32.49 751 SER B N 1
ATOM 8259 C CA . SER B 1 255 ? 7.964 39.507 22.605 1.00 31.81 751 SER B CA 1
ATOM 8260 C C . SER B 1 255 ? 7.541 40.701 23.450 1.00 33.32 751 SER B C 1
ATOM 8261 O O . SER B 1 255 ? 7.127 41.740 22.928 1.00 31.01 751 SER B O 1
ATOM 8269 N N . ALA B 1 256 ? 7.649 40.548 24.769 1.00 33.28 752 ALA B N 1
ATOM 8270 C CA . ALA B 1 256 ? 7.292 41.631 25.671 1.00 31.29 752 ALA B CA 1
ATOM 8271 C C . ALA B 1 256 ? 7.957 41.418 27.020 1.00 31.01 752 ALA B C 1
ATOM 8272 O O . ALA B 1 256 ? 8.285 40.292 27.405 1.00 29.47 752 ALA B O 1
ATOM 8279 N N . ASP B 1 257 ? 8.146 42.530 27.730 1.00 30.51 753 ASP B N 1
ATOM 8280 C CA . ASP B 1 257 ? 8.655 42.537 29.091 1.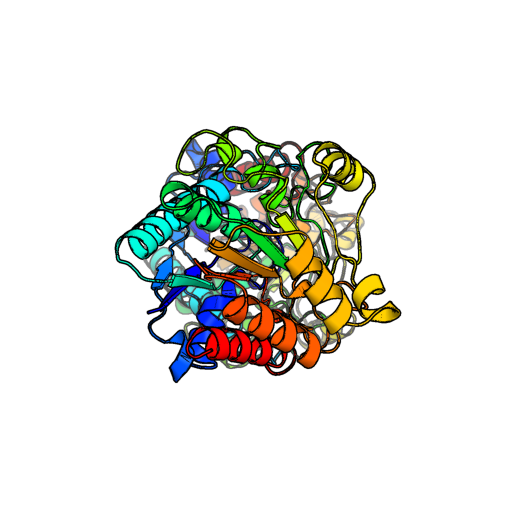00 28.76 753 ASP B CA 1
ATOM 8281 C C . ASP B 1 257 ? 7.784 43.444 29.946 1.00 27.20 753 ASP B C 1
ATOM 8282 O O . ASP B 1 257 ? 7.411 44.542 29.522 1.00 27.04 753 ASP B O 1
ATOM 8291 N N . ILE B 1 258 ? 7.460 42.973 31.148 1.00 28.61 754 ILE B N 1
ATOM 8292 C CA . ILE B 1 258 ? 6.809 43.774 32.179 1.00 26.78 754 ILE B CA 1
ATOM 8293 C C . ILE B 1 258 ? 7.721 43.721 33.400 1.00 26.51 754 ILE B C 1
ATOM 8294 O O . ILE B 1 258 ? 7.901 42.654 34.002 1.00 25.20 754 ILE B O 1
ATOM 8310 N N . THR B 1 259 ? 8.296 44.865 33.766 1.00 26.76 755 THR B N 1
ATOM 8311 C CA . THR B 1 259 ? 9.404 44.903 34.706 1.00 27.67 755 THR B CA 1
ATOM 8312 C C . THR B 1 259 ? 9.109 45.843 35.863 1.00 25.36 755 THR B C 1
ATOM 8313 O O . THR B 1 259 ? 8.242 46.717 35.779 1.00 25.78 755 THR B O 1
ATOM 8324 N N . GLU B 1 260 ? 9.848 45.651 36.955 1.00 25.16 756 GLU B N 1
ATOM 8325 C CA . GLU B 1 260 ? 9.943 46.603 38.052 1.00 25.42 756 GLU B CA 1
ATOM 8326 C C . GLU B 1 260 ? 8.694 46.619 38.912 1.00 26.25 756 GLU B C 1
ATOM 8327 O O . GLU B 1 260 ? 8.392 47.627 39.566 1.00 26.54 756 GLU B O 1
ATOM 8339 N N . PHE B 1 261 ? 7.954 45.516 38.942 1.00 30.45 757 PHE B N 1
ATOM 8340 C CA . PHE B 1 261 ? 6.815 45.381 39.839 1.00 27.06 757 PHE B CA 1
ATOM 8341 C C . PHE B 1 261 ? 7.350 45.081 41.233 1.00 29.15 757 PHE B C 1
ATOM 8342 O O . PHE B 1 261 ? 7.855 43.983 41.491 1.00 25.54 757 PHE B O 1
ATOM 8359 N N . ASN B 1 262 ? 7.251 46.064 42.126 1.00 32.10 758 ASN B N 1
ATOM 8360 C CA . ASN B 1 262 ? 7.716 45.924 43.496 1.00 28.19 758 ASN B CA 1
ATOM 8361 C C . ASN B 1 262 ? 6.521 45.628 44.388 1.00 29.09 758 ASN B C 1
ATOM 8362 O O . ASN B 1 262 ? 5.785 46.555 44.757 1.00 30.01 758 ASN B O 1
ATOM 8373 N N . PRO B 1 263 ? 6.267 44.366 44.746 1.00 27.55 759 PRO B N 1
ATOM 8374 C CA . PRO B 1 263 ? 5.099 44.071 45.594 1.00 28.15 759 PRO B CA 1
ATOM 8375 C C . PRO B 1 263 ? 5.193 44.642 47.002 1.00 31.23 759 PRO B C 1
ATOM 8376 O O . PRO B 1 263 ? 4.152 44.821 47.647 1.00 31.68 759 PRO B O 1
ATOM 8387 N N . LEU B 1 264 ? 6.396 44.939 47.497 1.00 28.85 760 LEU B N 1
ATOM 8388 C CA . LEU B 1 264 ? 6.529 45.425 48.867 1.00 29.81 760 LEU B CA 1
ATOM 8389 C C . LEU B 1 264 ? 5.891 46.798 49.033 1.00 30.39 760 LEU B C 1
ATOM 8390 O O . LEU B 1 264 ? 5.271 47.079 50.066 1.00 30.24 760 LEU B O 1
ATOM 8406 N N . ASN B 1 265 ? 6.039 47.666 48.037 1.00 30.05 761 ASN B N 1
ATOM 8407 C CA . ASN B 1 265 ? 5.470 49.004 48.082 1.00 30.93 761 ASN B CA 1
ATOM 8408 C C . ASN B 1 265 ? 4.066 49.068 47.495 1.00 30.95 761 ASN B C 1
ATOM 8409 O O . ASN B 1 265 ? 3.505 50.162 47.382 1.00 32.65 761 ASN B O 1
ATOM 8420 N N . ASP B 1 266 ? 3.490 47.930 47.117 1.00 30.25 762 ASP B N 1
ATOM 8421 C CA . ASP B 1 266 ? 2.167 47.923 46.515 1.00 30.43 762 ASP B CA 1
ATOM 8422 C C . ASP B 1 266 ? 1.099 48.110 47.586 1.00 30.57 762 ASP B C 1
ATOM 8423 O O . ASP B 1 266 ? 1.317 47.852 48.772 1.00 31.49 762 ASP B O 1
ATOM 8432 N N . ILE B 1 267 ? -0.068 48.562 47.150 1.00 30.34 763 ILE B N 1
ATOM 8433 C CA . ILE B 1 267 ? -1.170 48.897 48.047 1.00 29.18 763 ILE B CA 1
ATOM 8434 C C . ILE B 1 267 ? -2.376 48.082 47.594 1.00 28.60 763 ILE B C 1
ATOM 8435 O O . ILE B 1 267 ? -3.178 48.524 46.768 1.00 27.64 763 ILE B O 1
ATOM 8451 N N . ASN B 1 268 ? -2.505 46.869 48.138 1.00 29.82 764 ASN B N 1
ATOM 8452 C CA . ASN B 1 268 ? -3.693 46.035 47.952 1.00 27.65 764 ASN B CA 1
ATOM 8453 C C . ASN B 1 268 ? -3.752 45.442 46.547 1.00 27.29 764 ASN B C 1
ATOM 8454 O O . ASN B 1 268 ? -4.828 45.278 45.972 1.00 30.73 764 ASN B O 1
ATOM 8465 N N . GLY B 1 269 ? -2.590 45.108 45.991 1.00 27.78 765 GLY B N 1
ATOM 8466 C CA . GLY B 1 269 ? -2.538 44.500 44.676 1.00 31.12 765 GLY B CA 1
ATOM 8467 C C . GLY B 1 269 ? -2.979 45.376 43.528 1.00 27.94 765 GLY B C 1
ATOM 8468 O O . GLY B 1 269 ? -3.207 44.858 42.431 1.00 29.29 765 GLY B O 1
ATOM 8472 N N . LYS B 1 270 ? -3.112 46.686 43.742 1.00 28.09 766 LYS B N 1
ATOM 8473 C CA . LYS B 1 270 ? -3.476 47.589 42.654 1.00 29.04 766 LYS B CA 1
ATOM 8474 C C . LYS B 1 270 ? -2.487 47.475 41.499 1.00 29.18 766 LYS B C 1
ATOM 8475 O O . LYS B 1 270 ? -2.874 47.271 40.340 1.00 29.44 766 LYS B O 1
ATOM 8494 N N . THR B 1 271 ? -1.195 47.599 41.807 1.00 30.59 767 THR B N 1
ATOM 8495 C CA . THR B 1 271 ? -0.160 47.405 40.800 1.00 28.91 767 THR B CA 1
ATOM 8496 C C . THR B 1 271 ? -0.148 45.969 40.293 1.00 28.07 767 THR B C 1
ATOM 8497 O O . THR B 1 271 ? 0.037 45.722 39.094 1.00 29.54 767 THR B O 1
ATOM 8508 N N . ALA B 1 272 ? -0.321 45.003 41.196 1.00 28.06 768 ALA B N 1
ATOM 8509 C CA . ALA B 1 272 ? -0.364 43.613 40.765 1.00 29.57 768 ALA B CA 1
ATOM 8510 C C . ALA B 1 272 ? -1.532 43.374 39.821 1.00 30.11 768 ALA B C 1
ATOM 8511 O O . ALA B 1 272 ? -1.419 42.575 38.889 1.00 30.21 768 ALA B O 1
ATOM 8518 N N . GLU B 1 273 ? -2.652 44.071 40.029 1.00 31.71 769 GLU B N 1
ATOM 8519 C CA . GLU B 1 273 ? -3.774 43.927 39.109 1.00 32.12 769 GLU B CA 1
ATOM 8520 C C . GLU B 1 273 ? -3.482 44.610 37.780 1.00 32.29 769 GLU B C 1
ATOM 8521 O O . GLU B 1 273 ? -3.903 44.125 36.724 1.00 31.94 769 GLU B O 1
ATOM 8533 N N . LEU B 1 274 ? -2.776 45.743 37.810 1.00 30.21 770 LEU B N 1
ATOM 8534 C CA . LEU B 1 274 ? -2.302 46.333 36.561 1.00 29.47 770 LEU B CA 1
ATOM 8535 C C . LEU B 1 274 ? -1.510 45.307 35.759 1.00 28.71 770 LEU B C 1
ATOM 8536 O O . LEU B 1 274 ? -1.725 45.132 34.554 1.00 28.82 770 LEU B O 1
ATOM 8552 N N . VAL B 1 275 ? -0.586 44.615 36.425 1.00 28.10 771 VAL B N 1
ATOM 8553 C CA . VAL B 1 275 ? 0.258 43.651 35.724 1.00 29.25 771 VAL B CA 1
ATOM 8554 C C . VAL B 1 275 ? -0.565 42.454 35.263 1.00 29.64 771 VAL B C 1
ATOM 8555 O O . VAL B 1 275 ? -0.357 41.922 34.164 1.00 28.82 771 VAL B O 1
ATOM 8568 N N . ASN B 1 276 ? -1.507 42.007 36.094 1.00 29.40 772 ASN B N 1
ATOM 8569 C CA . ASN B 1 276 ? -2.402 40.928 35.694 1.00 31.14 772 ASN B CA 1
ATOM 8570 C C . ASN B 1 276 ? -3.139 41.282 34.409 1.00 31.06 772 ASN B C 1
ATOM 8571 O O . ASN B 1 276 ? -3.205 40.477 33.476 1.00 28.82 772 ASN B O 1
ATOM 8582 N N . GLY B 1 277 ? -3.692 42.494 34.342 1.00 30.11 773 GLY B N 1
ATOM 8583 C CA . GLY B 1 277 ? -4.443 42.892 33.164 1.00 30.56 773 GLY B CA 1
ATOM 8584 C C . GLY B 1 277 ? -3.565 43.072 31.941 1.00 32.90 773 GLY B C 1
ATOM 8585 O O . GLY B 1 277 ? -3.969 42.739 30.822 1.00 30.91 773 GLY B O 1
ATOM 8589 N N . ILE B 1 278 ? -2.358 43.608 32.132 1.00 32.19 774 ILE B N 1
ATOM 8590 C CA . ILE B 1 278 ? -1.422 43.728 31.018 1.00 30.64 774 ILE B CA 1
ATOM 8591 C C . ILE B 1 278 ? -1.120 42.350 30.443 1.00 31.09 774 ILE B C 1
ATOM 8592 O O . ILE B 1 278 ? -1.209 42.128 29.228 1.00 36.32 774 ILE B O 1
ATOM 8608 N N . VAL B 1 279 ? -0.787 41.395 31.313 1.00 28.84 775 VAL B N 1
ATOM 8609 C CA . VAL B 1 279 ? -0.486 40.046 30.844 1.00 30.26 775 VAL B CA 1
ATOM 8610 C C . VAL B 1 279 ? -1.712 39.416 30.195 1.00 32.63 775 VAL B C 1
ATOM 8611 O O . VAL B 1 279 ? -1.598 38.653 29.231 1.00 35.27 775 VAL B O 1
ATOM 8624 N N . GLN B 1 280 ? -2.902 39.711 30.722 1.00 32.25 776 GLN B N 1
ATOM 8625 C CA . GLN B 1 280 ? -4.103 39.059 30.208 1.00 31.96 776 GLN B CA 1
ATOM 8626 C C . GLN B 1 280 ? -4.472 39.590 28.831 1.00 32.42 776 GLN B C 1
ATOM 8627 O O . GLN B 1 280 ? -4.931 38.829 27.973 1.00 32.21 776 GLN B O 1
ATOM 8641 N N . TYR B 1 281 ? -4.276 40.890 28.596 1.00 32.10 777 TYR B N 1
ATOM 8642 C CA . TYR B 1 281 ? -4.463 41.405 27.245 1.00 34.14 777 TYR B CA 1
ATOM 8643 C C . TYR B 1 281 ? -3.383 40.876 26.309 1.00 35.76 777 TYR B C 1
ATOM 8644 O O . TYR B 1 281 ? -3.651 40.605 25.134 1.00 37.95 777 TYR B O 1
ATOM 8662 N N . MET B 1 282 ? -2.153 40.730 26.809 1.00 37.07 778 MET B N 1
ATOM 8663 C CA . MET B 1 282 ? -1.097 40.154 25.985 1.00 36.57 778 MET B CA 1
ATOM 8664 C C . MET B 1 282 ? -1.402 38.709 25.617 1.00 37.32 778 MET B C 1
ATOM 8665 O O . MET B 1 282 ? -0.975 38.234 24.559 1.00 36.62 778 MET B O 1
ATOM 8679 N N . MET B 1 283 ? -2.137 37.997 26.469 1.00 32.64 779 MET B N 1
ATOM 8680 C CA . MET B 1 283 ? -2.445 36.597 26.211 1.00 34.42 779 MET B CA 1
ATOM 8681 C C . MET B 1 283 ? -3.607 36.415 25.244 1.00 34.94 779 MET B C 1
ATOM 8682 O O . MET B 1 283 ? -3.735 35.339 24.650 1.00 35.83 779 MET B O 1
ATOM 8696 N N . ASN B 1 284 ? -4.456 37.430 25.074 1.00 32.88 780 ASN B N 1
ATOM 8697 C CA . ASN B 1 284 ? -5.625 37.333 24.198 1.00 34.75 780 ASN B CA 1
ATOM 8698 C C . ASN B 1 284 ? -5.986 38.723 23.692 1.00 35.84 780 ASN B C 1
ATOM 8699 O O . ASN B 1 284 ? -7.036 39.280 24.034 1.00 39.22 780 ASN B O 1
ATOM 8710 N N . PRO B 1 285 ? -5.126 39.320 22.849 1.00 36.94 781 PRO B N 1
ATOM 8711 C CA . PRO B 1 285 ? -5.338 40.675 22.322 1.00 37.29 781 PRO B CA 1
ATOM 8712 C C . PRO B 1 285 ? -6.495 40.765 21.330 1.00 37.21 781 PRO B C 1
ATOM 8713 O O . PRO B 1 285 ? -7.208 41.770 21.339 1.00 36.09 781 PRO B O 1
#

InterPro domains:
  IPR000310 Orn/Lys/Arg decarboxylase, major domain [PF01276] (9-374)
  IPR000310 Orn/Lys/Arg decarboxylase, major domain [cd00615] (10-304)
  IPR006035 Ureohydrolase [PF00491] (503-778)
  IPR006035 Ureohydrolase [PR00116] (583-598)
  IPR006035 Ureohydrolase [PR00116] (659-677)
  IPR006035 Ureohydrolase [PR00116] (706-735)
  IPR006035 Ureohydrolase [PS51409] (491-783)
  IPR008286 Orn/Lys/Arg decarboxylase, C-terminal [PF03711] (407-477)
  IPR014033 Arginase [cd09989] (503-778)
  IPR015421 Pyridoxal phosphate-dependent transferase, major domain [G3DSA:3.40.640.10] (9-287)
  IPR015424 Pyridoxal phosphate-dependent transferase [SSF53383] (10-389)
  IPR023696 Ureohydrolase domain superfamily [SSF52768] (501-779)
  IPR036633 Orn/Lys/Arg decarboxylase, C-terminal domain superfamily [SSF55904] (346-503)
  IPR052357 Orn/Lys/Arg decarboxylase class-I [PTHR43277] (3-488)

Solvent-accessible surface area: 20847 Å² total; per-residue (Å²): 94,44,25,19,0,0,0,26,4,9,4,0,4,25,68,2,0,0,14,6,0,0,31,17,0,49,64,54,44,60,146,28,1,66,164,16,73,69,13,63,38,92,75,60,128,6,72,30,84,46,76,117,6,44,3,32,48,0,4,22,41,2,1,69,57,0,0,128,84,0,14,65,4,17,101,101,53,100,58,0,0,0,1,0,0,0,0,2,1,0,0,0,0,0,0,0,0,14,96,106,69,107,0,0,0,9,0,1,0,0,40,0,5,0,14,11,31,136,4,15,140,71,1,23,0,19,12,1,0,0,0,2,0,21,35,56,29,34,186,104,0,8,65,0,60,58,148,28,50,10,11,78,33,55,17,0,0,0,0,0,1,58,41,35,49,89,83,7,103,104,37,2,98,184,36,54,6,54,35,3,80,25,85,36,5,96,174,118,22,24,80,73,3,7,62,68,9,82,93,87,6,147,51,110,27,5,0,0,0,0,2,0,2,0,2,24,33,145,73,1,18,0,2,11,51,80,16,165,157,6,1,42,101,94,34,0,15,87,1,1,88,29,2,27,154,58,26,69,10,9,0,0,0,2,0,1,3,0,4,18,56,9,87,124,33,84,0,4,95,15,0,10,22,0,0,92,45,0,52,132,69,91,43,24,12,0,0,0,30,8,11,10,0,1,20,108,11,0,0,15,6,0,0,29,24,0,38,81,49,37,64,144,17,0,75,148,15,75,72,18,83,47,100,79,61,168,19,84,29,104,55,83,111,13,43,5,32,49,0,4,20,33,4,1,67,76,0,0,136,76,0,12,88,0,31,118,87,61,101,48,0,0,0,1,0,0,0,0,2,1,0,3,0,0,0,1,0,0,14,97,52,23,118,1,0,0,4,0,3,0,3,38,4,3,0,21,10,24,143,2,8,136,70,1,21,2,24,9,0,0,0,0,1,0,18,37,39,38,32,172,68,0,13,34,0,55,64,144,32,52,8,16,72,32,155,21,0,0,0,0,2,4,105,101,30,47,58,74,7,88,120,18,14,108,137,26,47,13,56,35,4,86,25,25,23,6,128,185,100,22,17,79,85,0,4,83,55,3,95,101,53,3,140,59,79,48,2,0,1,0,0,1,0,9,1,2,28,30,112,69,2,18,0,3,10,42,80,12,196,32,6,0,45,122,80,32,0,34,68,3,4,81,16,1,31,148,59,18,50,12,23,0,0,0,2,0,5,2,0,2,16,60,7,85,117,26,84,0,3,94,11,1,12,18,0,0,93,54,0,67,126,85

Secondary structure (DSSP, 8-state):
-EEEEEE---TTTTSTTGGGHHHHHHHHSHHHHTT-EEE--------TT-TTSTTHHHHHHHHHHHHHHHHHHHHTT-EEEEE-SSTTHHHHHHHHHHTTS--EEEEESSS-----TTT-SS--GGGSHHHHHTT-S-HHHHTSSSSS--S-GGGEEEEEE----HHHHHHHHHHT-EEEEHHHHHHT-HHHHHHHHHHH---S-EEEEEEGGGB-TTT---BSS--SS-B-HHHHHHHHHHHHHHS-EEEEEEE-B-TTT-STTHHHHHHHHHHHHHH--/-EEEEEE---TTTTSTTGGGHHHHHHHHSHHHHTTPEEE--------TT-SSSTTHHHHHHHHHHHHHHHHHHHHTT-EEEEE-SSTTHHHHHHHHHHTTS--EEEEESSS-----TTT-SS--GGGSHHHHHTT-S-HHHHTSSSSS-SS-GGGEEEEEE----HHHHHHHHTTT-EEEEHHHHHHT-HHHHHHHHHHH---SEEEEEEEGGGB-TTT----SS--SS-B-HHHHHHHHHHHHHHSEEEEEEEE---GGG-STTHHHHHHHHHHHHHH--

Sequence (562 aa):
KNVLIGVQTNLGVNKTGTEFGPDDLIQAYPDTFDEMELISVERQKEDFNDKKLKFKNTVLDTCEKIAKRVNEAVIDGYRPILVGGDHSISLGSVSGVSLEKEIGVLWISAHGDMNTPESTLTGNIHGMPLALLQGLGDRELVNCFYEGAKLDSRNIVIFGAREIEVEERKIIEKTGVKIVYYDDILRKGIDNVLDEVKDYLKIDNLHISIDMNVFDPEIAPGVSVPVRRGMSYDEMFKSLKFAFKNYSVTSADITEFNPLNDINGKTAELVNGIVQYMMNPKNVLIGVQTNLGVNKTGTEFGPDDLIQAYPDTFDEMELISVERQKEDFNDKKLKFKNTVLDTCEKIA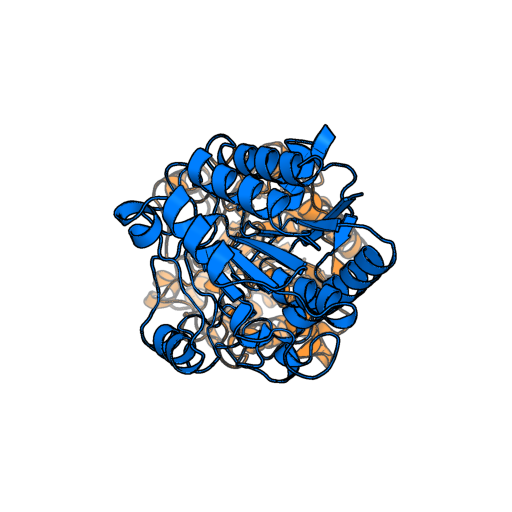KRVNEAVIDGYRPILVGGDHSISLGSVSGVSLEKEIGVLWISAHGDMNTPESTLTGNIHGMPLALLQGLGDRELVNCFYEGAKLDSRNIVIFGAREIEVEERKIIEKTGVKIVYYDDILRKGIDNVLDEVKDYLKIDNLHISIDMNVFDPEIAPGVSVPVRRGMSYDEMFKSLKFAFKNYSVTSADITEFNPLNDINGKTAELVNGIVQYMMNP

Radius of gyration: 25.43 Å; Cα contacts (8 Å, |Δi|>4): 1353; chains: 2; bounding box: 48×50×77 Å

B-factor: mean 34.94, std 6.69, range [14.97, 73.02]

Nearest PDB structures (foldseek):
  8d27-assembly1_B  TM=9.999E-01  e=7.851E-56  Fusobacterium nucleatum subsp. nucleatum ATCC 25586
  2ef4-assembly1_A  TM=8.942E-01  e=1.034E-25  Thermus thermophilus
  2eiv-assembly6_M  TM=8.849E-01  e=2.903E-21  Thermus thermophilus HB8
  4g3h-assembly4_D  TM=8.086E-01  e=7.968E-19  Helicobacter pylori 26695
  4g3h-assembly3_C  TM=8.129E-01  e=2.573E-18  Helicobacter pylori 26695

Foldseek 3Di:
DAAEEEEQDDQQVPFPFFSCVLVVLCVVPVVQRVPHHYQYFPQDDDDVVLFLATSPVRLLVSLLVLLVVLLVQLVVVHAYEYETDAQSNVLSNLNNVLVPDQEAEEEEDQAPLCDASVLDPGSRNSSRRVVLLQPGYDQSSVQRNHHHHRHQLQRYEYAAYDDYDVSSVVVVVVSVRHYHHNVNCVPQHLVRVLVVVLVRHDDQEYEYEHELLQAACVQAQQFRDHDHDHDDLVSVVVSVVSDVVSHPYRYYYYGGGGPVRGDPCRNVVSVSVVSVVVVPD/DAAEAEEQDAQQVPFPFFSCFLVVLCVVPVVQRVPHHYQDQDQDDDDVVLQLATSVVRLLVSLLVLLQVLLVCLVVPHAYEYETDAQSNVLSNLNNVLVVPAAAEEAQAQAPLCDESVQDPGSGNSSRRVVLLQVHYDQSSVQRPHGDHSHQLQRYEYEAHDDYDPSSVVSNVVRVHHYHHVVNCVPVNLVVVLVVCVVRNPAQEYEYEAELLQAACVQQVQFSDHDHDHHDLVSVVVSVVSSVPSHPYRYYYYHRRGVVRDDPCSNVVSVSVVSVVVVPD

Organism: Fusobacterium nucleatum subsp. nucleatum (strain ATCC 25586 / DSM 15643 / BCRC 10681 / CIP 101130 / JCM 8532 / KCTC 2640 / LMG 13131 / VPI 4355) (NCBI:txid190304)